Protein AF-A0A8J5VN53-F1 (afdb_monomer_lite)

Sequence (598 aa):
MLSEVLKAYNLELPQLSPNAVARLAVFEWAMRAEGCEGRADVFVALHDANCQPKPREGTDRVKRALAFGSANFQLRKEFQDAFPARAVNNKWYSRWDQEWFYASVGANSPLRSTNAHILYRREGVVTTSEGLLHSRISLLRRVAAKMSMRDLAEEFITLRLSPLARSWPEGLFQASGRADLDMRTPEEAIAAADRVVGTPTPEEQNQRLALAFALNAAASTAADRRMERLAEEKEALRREVLEETEKRRRAEASAAEAKEALASETARLRAELQASKDAEARQAKENEELRQWARDLESFVVANLGEATQSLTERAGLRPLLQPLAQMSQEVGNSELVSVLSEASGTELNIALERATLQQIVLARAAATSSEIEFNRLKRKVTTLQEALNGSEDKSPQLEERLLEEQRVKAIAKEALRMEQHAQEVLVSSIKELQVEQVVLRAKVDKLRVAETTELSTITYDMTKAKAKHKEVADETMDTLRGVLEYFGTVWPSTSSATDKALGQKLKMIPATAKMMKGSGTHYGEFSGQVDRIRVLHHLEAIGVSITPMKGSMHVGFADEGLLQPPLDVALASEAFRATWKADCKAVVTTWINKARW

Secondary structure (DSSP, 8-state):
-HHHHHHHHT--GGGB-HHHHHHHHHHHHHHHHTT----HHHHHHHEEEEE-PPPPTTS-TT-----TT-EEEEE-GGGTTT-S-------PPTTGGGS-------TT-TT----PPP---SS------HHHHHHHHHHHHHHHHH--HHHHHHHHHHTT--TTSS-PPTTTTGGGS--------HHHHHHHHHHHH-PPPHHHHHHHHHHHHHHHHHHHHHHHHHHHHHHHHHHHHHHHHHHHHHHHHHHHHHHHHHHHHHHHHHHHHHHHHHHHHHHHHHHHHHHHHHHHHHHHHHHHHHHHHHHHHHHHHHHH--GGGGHHHHHHHHTTT-HHHHHHHHH--HHHHHHHHHHHHHHHHHHHHHHHHHHHHHHHHHHHHHHHHHHHHHT-----HHHHHHHHHHHHHHHHHHHHHHHHHHHHHHHHHHHHHHHHHHHHHHHHHHHHHHHHHHHHHHHHHHHHHHHHHHHHHHHHHHHHHHHHHHHHHHH-TT---HHHHHHHHHHHHHHHHHHHGGG-----SSSHHHHHHHHHHHHHHHTT------SS-------------PPP-HHHHHHHHHHHHHHHHHHHHHHHHHHS--

Foldseek 3Di:
DVLVLCVQFVHAPQLAAVQQLLLVLLQQLLQVVVPHGRDSLLVLVFWFKDFAFDCDPPDPSPDRFSDTNRIHIDGDPVLPLQALDDPPDPDDPPCPVVVDDDDDDDPPDSNDDPVDGRPTDRRTDRPDDPVVSVVSSVSSNVSSVPDHSVRSVCVCVVVVHSSPDPDDDPPPCVVVVVPDPVPQPPVNVVVVVCVVPPDDDPVVVVVVVVVVVVVVVVVVVVVVVVVVVVVVVVVVVVVVVVVVVVVVVVVVVVVVVVVVVVVVVVVVVVVVVVVVVVVVVVVVVVVVVVVVVVVVVVVVCCVPVVVVVVVCCVVLVCVVVLVVVLVVVVVVPDVVVSVCSVPDDPVSVVVVVVVVVVVVVVVVVVVVVVLVVVLVVLVVVLVVLVVVLVPDPDPDPVNVVSVVVSVVSVVVSVVSVVVVVVVVVVVVVVVVVVVVVVVVVVVVVVVVVVVVVVVSVVVVVVVVVVVVVVVVVVVVVVVVVVVVVVVCVPPVPDDDDPVVVVVVVVVVCVVVVVVVPPPDPDDPPPPVVVVVVVVVVVVCVVVPDDDDDDDDDDDDDDDDDDDDDDDDPVVVVVVVVVVVVVVVVCVVVVVVVVVVVD

Structure (mmCIF, N/CA/C/O backbone):
data_AF-A0A8J5VN53-F1
#
_entry.id   AF-A0A8J5VN53-F1
#
loop_
_atom_site.group_PDB
_atom_site.id
_atom_site.type_symbol
_atom_site.label_atom_id
_atom_site.label_alt_id
_atom_site.label_comp_id
_atom_site.label_asym_id
_atom_site.label_entity_id
_atom_site.label_seq_id
_atom_site.pdbx_PDB_ins_code
_atom_site.Cartn_x
_atom_site.Cartn_y
_atom_site.Cartn_z
_atom_site.occupancy
_atom_site.B_iso_or_equiv
_atom_site.auth_seq_id
_atom_site.auth_comp_id
_atom_site.auth_asym_id
_atom_site.auth_atom_id
_atom_site.pdbx_PDB_model_num
ATOM 1 N N . MET A 1 1 ? -7.823 -0.491 -28.306 1.00 90.25 1 MET A N 1
ATOM 2 C CA . MET A 1 1 ? -7.165 -0.947 -27.062 1.00 90.25 1 MET A CA 1
ATOM 3 C C . MET A 1 1 ? -7.055 0.149 -25.990 1.00 90.25 1 MET A C 1
ATOM 5 O O . MET A 1 1 ? -7.958 0.207 -25.168 1.00 90.25 1 MET A O 1
ATOM 9 N N . LEU A 1 2 ? -6.056 1.054 -25.973 1.00 92.38 2 LEU A N 1
ATOM 10 C CA . LEU A 1 2 ? -5.849 2.003 -24.846 1.00 92.38 2 LEU A CA 1
ATOM 11 C C . LEU A 1 2 ? -7.101 2.821 -24.464 1.00 92.38 2 LEU A C 1
ATOM 13 O O . LEU A 1 2 ? -7.495 2.842 -23.302 1.00 92.38 2 LEU A O 1
ATOM 17 N N . SER A 1 3 ? -7.748 3.468 -25.437 1.00 91.88 3 SER A N 1
ATOM 18 C CA . SER A 1 3 ? -8.952 4.281 -25.198 1.00 91.88 3 SER A CA 1
ATOM 19 C C . SER A 1 3 ? -10.131 3.468 -24.653 1.00 91.88 3 SER A C 1
ATOM 21 O O . SER A 1 3 ? -10.932 3.982 -23.880 1.00 91.88 3 SER A O 1
ATOM 23 N N . GLU A 1 4 ? -10.246 2.201 -25.037 1.00 94.19 4 GLU A N 1
ATOM 24 C CA . GLU A 1 4 ? -11.310 1.301 -24.586 1.00 94.19 4 GLU A CA 1
ATOM 25 C C . GLU A 1 4 ? -11.039 0.785 -23.173 1.00 94.19 4 GLU A C 1
ATOM 27 O O . GLU A 1 4 ? -11.966 0.724 -22.372 1.00 94.19 4 GLU A O 1
ATOM 32 N N . VAL A 1 5 ? -9.777 0.490 -22.833 1.00 95.25 5 VAL A N 1
ATOM 33 C CA . VAL A 1 5 ? -9.388 0.146 -21.456 1.00 95.25 5 VAL A CA 1
ATOM 34 C C . VAL A 1 5 ? -9.689 1.314 -20.519 1.00 95.25 5 VAL A C 1
ATOM 36 O O . VAL A 1 5 ? -10.316 1.125 -19.479 1.00 95.25 5 VAL A O 1
ATOM 39 N N . LEU A 1 6 ? -9.296 2.531 -20.906 1.00 92.69 6 LEU A N 1
ATOM 40 C CA . LEU A 1 6 ? -9.586 3.744 -20.141 1.00 92.69 6 LEU A CA 1
ATOM 41 C C . LEU A 1 6 ? -11.095 3.922 -19.913 1.00 92.69 6 LEU A C 1
ATOM 43 O O . LEU A 1 6 ? -11.524 4.108 -18.776 1.00 92.69 6 LEU A O 1
ATOM 47 N N . LYS A 1 7 ? -11.916 3.752 -20.958 1.00 92.62 7 LYS A N 1
ATOM 48 C CA . LYS A 1 7 ? -13.384 3.778 -20.841 1.00 92.62 7 LYS A CA 1
ATOM 49 C C . LYS A 1 7 ? -13.927 2.693 -19.907 1.00 92.62 7 LYS A C 1
ATOM 51 O O . LYS A 1 7 ? -14.803 2.985 -19.100 1.00 92.62 7 LYS A O 1
ATOM 56 N N . ALA A 1 8 ? -13.412 1.465 -19.983 1.00 93.75 8 ALA A N 1
ATOM 57 C CA . ALA A 1 8 ? -13.894 0.342 -19.175 1.00 93.75 8 ALA A CA 1
ATOM 58 C C . ALA A 1 8 ? -13.686 0.554 -17.666 1.00 93.75 8 ALA A C 1
ATOM 60 O O . ALA A 1 8 ? -14.526 0.135 -16.867 1.00 93.75 8 ALA A O 1
ATOM 61 N N . TYR A 1 9 ? -12.599 1.232 -17.287 1.00 92.88 9 TYR A N 1
ATOM 62 C CA . TYR A 1 9 ? -12.285 1.581 -15.898 1.00 92.88 9 TYR A CA 1
ATOM 63 C C . TYR A 1 9 ? -12.733 2.988 -15.490 1.00 92.88 9 TYR A C 1
ATOM 65 O O . TYR A 1 9 ? -12.562 3.360 -14.329 1.00 92.88 9 TYR A O 1
ATOM 73 N N . ASN A 1 10 ? -13.313 3.756 -16.417 1.00 90.81 10 ASN A N 1
ATOM 74 C CA . ASN A 1 10 ? -13.643 5.169 -16.244 1.00 90.81 10 ASN A CA 1
ATOM 75 C C . ASN A 1 10 ? -12.433 6.004 -15.768 1.00 90.81 10 ASN A C 1
ATOM 77 O O . ASN A 1 10 ? -12.501 6.752 -14.791 1.00 90.81 10 ASN A O 1
ATOM 81 N N . LEU A 1 11 ? -11.306 5.801 -16.455 1.00 89.94 11 LEU A N 1
ATOM 82 C CA . LEU A 1 11 ? -10.031 6.478 -16.242 1.00 89.94 11 LEU A CA 1
ATOM 83 C C . LEU A 1 11 ? -9.704 7.399 -17.420 1.00 89.94 11 LEU A C 1
ATOM 85 O O . LEU A 1 11 ? -10.093 7.145 -18.558 1.00 89.94 11 LEU A O 1
ATOM 89 N N . GLU A 1 12 ? -8.905 8.424 -17.155 1.00 88.50 12 GLU A N 1
ATOM 90 C CA . GLU A 1 12 ? -8.288 9.280 -18.169 1.00 88.50 12 GLU A CA 1
ATOM 91 C C . GLU A 1 12 ? -6.782 9.027 -18.252 1.00 88.50 12 GLU A C 1
ATOM 93 O O . GLU A 1 12 ? -6.153 8.585 -17.290 1.00 88.50 12 GLU A O 1
ATOM 98 N N . LEU A 1 13 ? -6.173 9.344 -19.397 1.00 88.00 13 LEU A N 1
ATOM 99 C CA . LEU A 1 13 ? -4.748 9.088 -19.616 1.00 88.00 13 LEU A CA 1
ATOM 100 C C . LEU A 1 13 ? -3.838 9.720 -18.538 1.00 88.00 13 LEU A C 1
ATOM 102 O O . LEU A 1 13 ? -2.952 9.011 -18.059 1.00 88.00 13 LEU A O 1
ATOM 106 N N . PRO A 1 14 ? -4.049 10.973 -18.071 1.00 85.62 14 PRO A N 1
ATOM 107 C CA . PRO A 1 14 ? -3.191 11.561 -17.036 1.00 85.62 14 PRO A CA 1
ATOM 108 C C . PRO A 1 14 ? -3.297 10.914 -15.659 1.00 85.62 14 PRO A C 1
ATOM 110 O O . PRO A 1 14 ? -2.490 11.179 -14.773 1.00 85.62 14 PRO A O 1
ATOM 113 N N . GLN A 1 15 ? -4.301 10.070 -15.455 1.00 87.62 15 GLN A N 1
ATOM 114 C CA . GLN A 1 15 ? -4.525 9.392 -14.190 1.00 87.62 15 GLN A CA 1
ATOM 115 C C . GLN A 1 15 ? -3.701 8.107 -14.085 1.00 87.62 15 GLN A C 1
ATOM 117 O O . GLN A 1 15 ? -3.509 7.602 -12.981 1.00 87.62 15 GLN A O 1
ATOM 122 N N . LEU A 1 16 ? -3.192 7.583 -15.203 1.00 88.62 16 LEU A N 1
ATOM 123 C CA . LEU A 1 16 ? -2.361 6.387 -15.228 1.00 88.62 16 LEU A CA 1
ATOM 124 C C . LEU A 1 16 ? -0.971 6.661 -14.652 1.00 88.62 16 LEU A C 1
ATOM 126 O O . LEU A 1 16 ? -0.288 7.595 -15.052 1.00 88.62 16 LEU A O 1
ATOM 130 N N . SER A 1 17 ? -0.528 5.817 -13.727 1.00 87.56 17 SER A N 1
ATOM 131 C CA . SER A 1 17 ? 0.869 5.756 -13.295 1.00 87.56 17 SER A CA 1
ATOM 132 C C . SER A 1 17 ? 1.757 5.216 -14.428 1.00 87.56 17 SER A C 1
ATOM 134 O O . SER A 1 17 ? 1.258 4.511 -15.315 1.00 87.56 17 SER A O 1
ATOM 136 N N . PRO A 1 18 ? 3.085 5.439 -14.396 1.00 86.25 18 PRO A N 1
ATOM 137 C CA . PRO A 1 18 ? 3.960 4.911 -15.443 1.00 86.25 18 PRO A CA 1
ATOM 138 C C . PRO A 1 18 ? 3.932 3.374 -15.489 1.00 86.25 18 PRO A C 1
ATOM 140 O O . PRO A 1 18 ? 3.965 2.778 -16.562 1.00 86.25 18 PRO A O 1
ATOM 143 N N . ASN A 1 19 ? 3.750 2.727 -14.331 1.00 87.69 19 ASN A N 1
ATOM 144 C CA . ASN A 1 19 ? 3.546 1.278 -14.235 1.00 87.69 19 ASN A CA 1
ATOM 145 C C . ASN A 1 19 ? 2.304 0.806 -15.005 1.00 87.69 19 ASN A C 1
ATOM 147 O O . ASN A 1 19 ? 2.319 -0.280 -15.586 1.00 87.69 19 ASN A O 1
ATOM 151 N N . ALA A 1 20 ? 1.232 1.601 -15.013 1.00 90.69 20 ALA A N 1
ATOM 152 C CA . ALA A 1 20 ? 0.008 1.269 -15.732 1.00 90.69 20 ALA A CA 1
ATOM 153 C C . ALA A 1 20 ? 0.237 1.310 -17.249 1.00 90.69 20 ALA A C 1
ATOM 155 O O . ALA A 1 20 ? -0.172 0.393 -17.961 1.00 90.69 20 ALA A O 1
ATOM 156 N N . VAL A 1 21 ? 0.942 2.344 -17.725 1.00 90.69 21 VAL A N 1
ATOM 157 C CA . VAL A 1 21 ? 1.300 2.515 -19.141 1.00 90.69 21 VAL A CA 1
ATOM 158 C C . VAL A 1 21 ? 2.227 1.392 -19.601 1.00 90.69 21 VAL A C 1
ATOM 160 O O . VAL A 1 21 ? 1.946 0.743 -20.607 1.00 90.69 21 VAL A O 1
ATOM 163 N N . ALA A 1 22 ? 3.281 1.099 -18.834 1.00 89.62 22 ALA A N 1
ATOM 164 C CA . ALA A 1 22 ? 4.205 0.007 -19.132 1.00 89.62 22 ALA A CA 1
ATOM 165 C C . ALA A 1 22 ? 3.482 -1.347 -19.196 1.00 89.62 22 ALA A C 1
ATOM 167 O O . ALA A 1 22 ? 3.734 -2.146 -20.094 1.00 89.62 22 ALA A O 1
ATOM 168 N N . ARG A 1 23 ? 2.528 -1.599 -18.291 1.00 91.94 23 ARG A N 1
ATOM 169 C CA . ARG A 1 23 ? 1.761 -2.852 -18.284 1.00 91.94 23 ARG A CA 1
ATOM 170 C C . ARG A 1 23 ? 0.871 -3.012 -19.509 1.00 91.94 23 ARG A C 1
ATOM 172 O O . ARG A 1 23 ? 0.807 -4.105 -20.066 1.00 91.94 23 ARG A O 1
ATOM 179 N N . LEU A 1 24 ? 0.209 -1.937 -19.930 1.00 94.06 24 LEU A N 1
ATOM 180 C CA . LEU A 1 24 ? -0.560 -1.926 -21.172 1.00 94.06 24 LEU A CA 1
ATOM 181 C C . LEU A 1 24 ? 0.343 -2.175 -22.382 1.00 94.06 24 LEU A C 1
ATOM 183 O O . LEU A 1 24 ? -0.015 -2.964 -23.252 1.00 94.06 24 LEU A O 1
ATOM 187 N N . ALA A 1 25 ? 1.517 -1.540 -22.418 1.00 93.44 25 ALA A N 1
ATOM 188 C CA . ALA A 1 25 ? 2.476 -1.699 -23.505 1.00 93.44 25 ALA A CA 1
ATOM 189 C C . ALA A 1 25 ? 3.000 -3.141 -23.600 1.00 93.44 25 ALA A C 1
ATOM 191 O O . ALA A 1 25 ? 3.008 -3.720 -24.682 1.00 93.44 25 ALA A O 1
ATOM 192 N N . VAL A 1 26 ? 3.353 -3.746 -22.463 1.00 93.69 26 VAL A N 1
ATOM 193 C CA . VAL A 1 26 ? 3.795 -5.146 -22.378 1.00 93.69 26 VAL A CA 1
ATOM 194 C C . VAL A 1 26 ? 2.683 -6.110 -22.781 1.00 93.69 26 VAL A C 1
ATOM 196 O O . VAL A 1 26 ? 2.951 -7.066 -23.498 1.00 93.69 26 VAL A O 1
ATOM 199 N N . PHE A 1 27 ? 1.437 -5.870 -22.359 1.00 94.88 27 PHE A N 1
ATOM 200 C CA . PHE A 1 27 ? 0.302 -6.694 -22.784 1.00 94.88 27 PHE A CA 1
ATOM 201 C C . PHE A 1 27 ? 0.103 -6.644 -24.303 1.00 94.88 27 PHE A C 1
ATOM 203 O O . PHE A 1 27 ? -0.022 -7.688 -24.938 1.00 94.88 27 PHE A O 1
ATOM 210 N N . GLU A 1 28 ? 0.093 -5.442 -24.880 1.00 94.44 28 GLU A N 1
ATOM 211 C CA . GLU A 1 28 ? -0.074 -5.247 -26.321 1.00 94.44 28 GLU A CA 1
ATOM 212 C C . GLU A 1 28 ? 1.061 -5.909 -27.111 1.00 94.44 28 GLU A C 1
ATOM 214 O O . GLU A 1 28 ? 0.809 -6.614 -28.088 1.00 94.44 28 GLU A O 1
ATOM 219 N N . TRP A 1 29 ? 2.305 -5.730 -26.654 1.00 93.88 29 TRP A N 1
ATOM 220 C CA . TRP A 1 29 ? 3.482 -6.341 -27.263 1.00 93.88 29 TRP A CA 1
ATOM 221 C C . TRP A 1 29 ? 3.446 -7.869 -27.183 1.00 93.88 29 TRP A C 1
ATOM 223 O O . TRP A 1 29 ? 3.609 -8.534 -28.200 1.00 93.88 29 TRP A O 1
ATOM 233 N N . ALA A 1 30 ? 3.140 -8.432 -26.010 1.00 93.75 30 ALA A N 1
ATOM 234 C CA . ALA A 1 30 ? 3.041 -9.878 -25.818 1.00 93.75 30 ALA A CA 1
ATOM 235 C C . ALA A 1 30 ? 1.984 -10.519 -26.729 1.00 93.75 30 ALA A C 1
ATOM 237 O O . ALA A 1 30 ? 2.207 -11.600 -27.266 1.00 93.75 30 ALA A O 1
ATOM 238 N N . MET A 1 31 ? 0.842 -9.855 -26.934 1.00 93.69 31 MET A N 1
ATOM 239 C CA . MET A 1 31 ? -0.170 -10.343 -27.873 1.00 93.69 31 MET A CA 1
ATOM 240 C C . MET A 1 31 ? 0.364 -10.329 -29.308 1.00 93.69 31 MET A C 1
ATOM 242 O O . MET A 1 31 ? 0.253 -11.343 -30.007 1.00 93.69 31 MET A O 1
ATOM 246 N N . ARG A 1 32 ? 0.982 -9.217 -29.734 1.00 90.56 32 ARG A N 1
ATOM 247 C CA . ARG A 1 32 ? 1.483 -9.063 -31.110 1.00 90.56 32 ARG A CA 1
ATOM 248 C C . ARG A 1 32 ? 2.659 -9.980 -31.429 1.00 90.56 32 ARG A C 1
ATOM 250 O O . ARG A 1 32 ? 2.721 -10.479 -32.548 1.00 90.56 32 ARG A O 1
ATOM 257 N N . ALA A 1 33 ? 3.518 -10.274 -30.455 1.00 87.81 33 ALA A N 1
ATOM 258 C CA . ALA A 1 33 ? 4.629 -11.216 -30.600 1.00 87.81 33 ALA A CA 1
ATOM 259 C C . ALA A 1 33 ? 4.170 -12.635 -31.000 1.00 87.81 33 ALA A C 1
ATOM 261 O O . ALA A 1 33 ? 4.910 -13.377 -31.638 1.00 87.81 33 ALA A O 1
ATOM 262 N N . GLU A 1 34 ? 2.928 -13.007 -30.682 1.00 88.62 34 GLU A N 1
ATOM 263 C CA . GLU A 1 34 ? 2.312 -14.278 -31.089 1.00 88.62 34 GLU A CA 1
ATOM 264 C C . GLU A 1 34 ? 1.246 -14.077 -32.190 1.00 88.62 34 GLU A C 1
ATOM 266 O O . GLU A 1 34 ? 0.346 -14.902 -32.362 1.00 88.62 34 GLU A O 1
ATOM 271 N N . GLY A 1 35 ? 1.319 -12.967 -32.932 1.00 89.62 35 GLY A N 1
ATOM 272 C CA . GLY A 1 35 ? 0.462 -12.686 -34.087 1.00 89.62 35 GLY A CA 1
ATOM 273 C C . GLY A 1 35 ? -0.979 -12.294 -33.747 1.00 89.62 35 GLY A C 1
ATOM 274 O O . GLY A 1 35 ? -1.851 -12.369 -34.609 1.00 89.62 35 GLY A O 1
ATOM 275 N N . CYS A 1 36 ? -1.261 -11.895 -32.504 1.00 90.81 36 CYS A N 1
ATOM 276 C CA . CYS A 1 36 ? -2.588 -11.458 -32.069 1.00 90.81 36 CYS A CA 1
ATOM 277 C C . CYS A 1 36 ? -2.599 -9.970 -31.706 1.00 90.81 36 CYS A C 1
ATOM 279 O O . CYS A 1 36 ? -1.673 -9.455 -31.098 1.00 90.81 36 CYS A O 1
ATOM 281 N N . GLU A 1 37 ? -3.686 -9.259 -31.988 1.00 91.31 37 GLU A N 1
ATOM 282 C CA . GLU A 1 37 ? -3.852 -7.906 -31.447 1.00 91.31 37 GLU A CA 1
ATOM 283 C C . GLU A 1 37 ? -4.282 -7.948 -29.978 1.00 91.31 37 GLU A C 1
ATOM 285 O O . GLU A 1 37 ? -5.089 -8.798 -29.570 1.00 91.31 37 GLU A O 1
ATOM 290 N N . GLY A 1 38 ? -3.772 -7.011 -29.176 1.00 92.56 38 GLY A N 1
ATOM 291 C CA . GLY A 1 38 ? -4.246 -6.838 -27.814 1.00 92.56 38 GLY A CA 1
ATOM 292 C C . GLY A 1 38 ? -5.641 -6.222 -27.808 1.00 92.56 38 GLY A C 1
ATOM 293 O O . GLY A 1 38 ? -5.926 -5.199 -28.435 1.00 92.56 38 GLY A O 1
ATOM 294 N N . ARG A 1 39 ? -6.550 -6.873 -27.084 1.00 95.00 39 ARG A N 1
ATOM 295 C CA . ARG A 1 39 ? -7.934 -6.422 -26.950 1.00 95.00 39 ARG A CA 1
ATOM 296 C C . ARG A 1 39 ? -8.193 -5.868 -25.559 1.00 95.00 39 ARG A C 1
ATOM 298 O O . ARG A 1 39 ? -7.731 -6.424 -24.561 1.00 95.00 39 ARG A O 1
ATOM 305 N N . ALA A 1 40 ? -8.959 -4.782 -25.500 1.00 95.81 40 ALA A N 1
ATOM 306 C CA . ALA A 1 40 ? -9.282 -4.120 -24.243 1.00 95.81 40 ALA A CA 1
ATOM 307 C C . ALA A 1 40 ? -10.138 -4.996 -23.322 1.00 95.81 40 ALA A C 1
ATOM 309 O O . ALA A 1 40 ? -9.883 -5.046 -22.126 1.00 95.81 40 ALA A O 1
ATOM 310 N N . ASP A 1 41 ? -11.106 -5.722 -23.879 1.00 95.94 41 ASP A N 1
ATOM 311 C CA . ASP A 1 41 ? -11.987 -6.634 -23.146 1.00 95.94 41 ASP A CA 1
ATOM 312 C C . ASP A 1 41 ? -11.189 -7.760 -22.454 1.00 95.94 41 ASP A C 1
ATOM 314 O O . ASP A 1 41 ? -11.402 -8.059 -21.277 1.00 95.94 41 ASP A O 1
ATOM 318 N N . VAL A 1 42 ? -10.200 -8.332 -23.145 1.00 96.31 42 VAL A N 1
ATOM 319 C CA . VAL A 1 42 ? -9.269 -9.327 -22.591 1.00 96.31 42 VAL A CA 1
ATOM 320 C C . VAL A 1 42 ? -8.392 -8.701 -21.507 1.00 96.31 42 VAL A C 1
ATOM 322 O O . VAL A 1 42 ? -8.249 -9.281 -20.435 1.00 96.31 42 VAL A O 1
ATOM 325 N N . PHE A 1 43 ? -7.829 -7.510 -21.740 1.00 96.12 43 PHE A N 1
ATOM 326 C CA . PHE A 1 43 ? -7.024 -6.824 -20.723 1.00 96.12 43 PHE A CA 1
ATOM 327 C C . PHE A 1 43 ? -7.826 -6.573 -19.439 1.00 96.12 43 PHE A C 1
ATOM 329 O O . PHE A 1 43 ? -7.327 -6.828 -18.342 1.00 96.12 43 PHE A O 1
ATOM 336 N N . VAL A 1 44 ? -9.069 -6.106 -19.587 1.00 96.44 44 VAL A N 1
ATOM 337 C CA . VAL A 1 44 ? -10.000 -5.811 -18.490 1.00 96.44 44 VAL A CA 1
ATOM 338 C C . VAL A 1 44 ? -10.423 -7.076 -17.743 1.00 96.44 44 VAL A C 1
ATOM 340 O O . VAL A 1 44 ? -10.563 -7.037 -16.527 1.00 96.44 44 VAL A O 1
ATOM 343 N N . ALA A 1 45 ? -10.572 -8.208 -18.433 1.00 95.62 45 ALA A N 1
ATOM 344 C CA . ALA A 1 45 ? -10.838 -9.491 -17.784 1.00 95.62 45 ALA A CA 1
ATOM 345 C C . ALA A 1 45 ? -9.660 -9.973 -16.918 1.00 95.62 45 ALA A C 1
ATOM 347 O O . ALA A 1 45 ? -9.872 -10.614 -15.894 1.00 95.62 45 ALA A O 1
ATOM 348 N N . LEU A 1 46 ? -8.423 -9.665 -17.324 1.00 94.75 46 LEU A N 1
ATOM 349 C CA . LEU A 1 46 ? -7.208 -10.121 -16.643 1.00 94.75 46 LEU A CA 1
ATOM 350 C C . LEU A 1 46 ? -6.769 -9.220 -15.482 1.00 94.75 46 LEU A C 1
ATOM 352 O O . LEU A 1 46 ? -6.001 -9.661 -14.625 1.00 94.75 46 LEU A O 1
ATOM 356 N N . HIS A 1 47 ? -7.200 -7.959 -15.463 1.00 94.75 47 HIS A N 1
ATOM 357 C CA . HIS A 1 47 ? -6.698 -6.946 -14.538 1.00 94.75 47 HIS A CA 1
ATOM 358 C C . HIS A 1 47 ? -7.812 -6.304 -13.702 1.00 94.75 47 HIS A C 1
ATOM 360 O O . HIS A 1 47 ? -8.985 -6.330 -14.057 1.00 94.75 47 HIS A O 1
ATOM 366 N N . ASP A 1 48 ? -7.400 -5.692 -12.598 1.00 94.06 48 ASP A N 1
ATOM 367 C CA . ASP A 1 48 ? -8.158 -4.719 -11.824 1.00 94.06 48 ASP A CA 1
ATOM 368 C C . ASP A 1 48 ? -7.441 -3.369 -11.880 1.00 94.06 48 ASP A C 1
ATOM 370 O O . ASP A 1 48 ? -6.209 -3.309 -11.917 1.00 94.06 48 ASP A O 1
ATOM 374 N N . ALA A 1 49 ? -8.180 -2.267 -11.817 1.00 92.62 49 ALA A N 1
ATOM 375 C CA . ALA A 1 49 ? -7.593 -0.963 -11.552 1.00 92.62 49 ALA A CA 1
ATOM 376 C C . ALA A 1 49 ? -7.429 -0.768 -10.038 1.00 92.62 49 ALA A C 1
ATOM 378 O O . ALA A 1 49 ? -8.384 -0.851 -9.266 1.00 92.62 49 ALA A O 1
ATOM 379 N N . ASN A 1 50 ? -6.207 -0.474 -9.607 1.00 89.88 50 ASN A N 1
ATOM 380 C CA . ASN A 1 50 ? -5.886 -0.074 -8.247 1.00 89.88 50 ASN A CA 1
ATOM 381 C C . ASN A 1 50 ? -5.454 1.392 -8.228 1.00 89.88 50 ASN A C 1
ATOM 383 O O . ASN A 1 50 ? -4.417 1.748 -8.789 1.00 89.88 50 ASN A O 1
ATOM 387 N N . CYS A 1 51 ? -6.227 2.227 -7.545 1.00 86.06 51 CYS A N 1
ATOM 388 C CA . CYS A 1 51 ? -5.945 3.646 -7.416 1.00 86.06 51 CYS A CA 1
ATOM 389 C C . CYS A 1 51 ? -5.360 3.964 -6.038 1.00 86.06 51 CYS A C 1
ATOM 391 O O . CYS A 1 51 ? -5.933 3.623 -5.004 1.00 86.06 51 CYS A O 1
ATOM 393 N N . GLN A 1 52 ? -4.235 4.674 -6.027 1.00 80.69 52 GLN A N 1
ATOM 394 C CA . GLN A 1 52 ? -3.573 5.194 -4.836 1.00 80.69 52 GLN A CA 1
ATOM 395 C C . GLN A 1 52 ? -3.758 6.716 -4.781 1.00 80.69 52 GLN A C 1
ATOM 397 O O . GLN A 1 52 ? -2.907 7.459 -5.277 1.00 80.69 52 GLN A O 1
ATOM 402 N N . PRO A 1 53 ? -4.877 7.211 -4.220 1.00 72.81 53 PRO A N 1
ATOM 403 C CA . PRO A 1 53 ? -5.093 8.644 -4.102 1.00 72.81 53 PRO A CA 1
ATOM 404 C C . PRO A 1 53 ? -4.009 9.296 -3.251 1.00 72.81 53 PRO A C 1
ATOM 406 O O . PRO A 1 53 ? -3.780 8.888 -2.110 1.00 72.81 53 PRO A O 1
ATOM 409 N N . LYS A 1 54 ? -3.390 10.344 -3.796 1.00 69.94 54 LYS A N 1
ATOM 410 C CA . LYS A 1 54 ? -2.489 11.219 -3.047 1.00 69.94 54 LYS A CA 1
ATOM 411 C C . LYS A 1 54 ? -3.312 12.271 -2.280 1.00 69.94 54 LYS A C 1
ATOM 413 O O . LYS A 1 54 ? -4.342 12.722 -2.781 1.00 69.94 54 LYS A O 1
ATOM 418 N N . PRO A 1 55 ? -2.910 12.669 -1.063 1.00 61.03 55 PRO A N 1
ATOM 419 C CA . PRO A 1 55 ? -3.502 13.826 -0.398 1.00 61.03 55 PRO A CA 1
ATOM 420 C C . PRO A 1 55 ? -3.296 15.073 -1.264 1.00 61.03 55 PRO A C 1
ATOM 422 O O . PRO A 1 55 ? -2.219 15.255 -1.828 1.00 61.03 55 PRO A O 1
ATOM 425 N N . ARG A 1 56 ? -4.309 15.936 -1.366 1.00 60.00 56 ARG A N 1
ATOM 426 C CA . ARG A 1 56 ? -4.132 17.261 -1.965 1.00 60.00 56 ARG A CA 1
ATOM 427 C C . ARG A 1 56 ? -3.500 18.171 -0.913 1.00 60.00 56 ARG A C 1
ATOM 429 O O . ARG A 1 56 ? -4.056 18.300 0.179 1.00 60.00 56 ARG A O 1
ATOM 436 N N . GLU A 1 57 ? -2.349 18.765 -1.222 1.00 57.78 57 GLU A N 1
ATOM 437 C CA . GLU A 1 57 ? -1.707 19.747 -0.340 1.00 57.78 57 GLU A CA 1
ATOM 438 C C . GLU A 1 57 ? -2.682 20.897 -0.028 1.00 57.78 57 GLU A C 1
ATOM 440 O O . GLU A 1 57 ? -3.361 21.406 -0.922 1.00 57.78 57 GLU A O 1
ATOM 445 N N . GLY A 1 58 ? -2.793 21.269 1.253 1.00 57.78 58 GLY A N 1
ATOM 446 C CA . GLY A 1 58 ? -3.591 22.416 1.706 1.00 57.78 58 GLY A CA 1
ATOM 447 C C . GLY A 1 58 ? -5.090 22.179 1.946 1.00 57.78 58 GLY A C 1
ATOM 448 O O . GLY A 1 58 ? -5.803 23.131 2.246 1.00 57.78 58 GLY A O 1
ATOM 449 N N . THR A 1 59 ? -5.598 20.945 1.852 1.00 51.22 59 THR A N 1
ATOM 450 C CA . THR A 1 59 ? -6.981 20.613 2.257 1.00 51.22 59 THR A CA 1
ATOM 451 C C . THR A 1 59 ? -6.990 19.556 3.353 1.00 51.22 59 THR A C 1
ATOM 453 O O . THR A 1 59 ? -6.184 18.628 3.297 1.00 51.22 59 THR A O 1
ATOM 456 N N . ASP A 1 60 ? -7.903 19.679 4.327 1.00 49.88 60 ASP A N 1
ATOM 457 C CA . ASP A 1 60 ? -8.100 18.695 5.399 1.00 49.88 60 ASP A CA 1
ATOM 458 C C . ASP A 1 60 ? -8.028 17.260 4.862 1.00 49.88 60 ASP A C 1
ATOM 460 O O . ASP A 1 60 ? -8.608 16.950 3.814 1.00 49.88 60 ASP A O 1
ATOM 464 N N . ARG A 1 61 ? -7.344 16.377 5.610 1.00 49.38 61 ARG A N 1
ATOM 465 C CA . ARG A 1 61 ? -6.997 14.972 5.269 1.00 49.38 61 ARG A CA 1
ATOM 466 C C . ARG A 1 61 ? -8.158 14.103 4.744 1.00 49.38 61 ARG A C 1
ATOM 468 O O . ARG A 1 61 ? -7.933 12.984 4.284 1.00 49.38 61 ARG A O 1
ATOM 475 N N . VAL A 1 62 ? -9.385 14.604 4.818 1.00 47.25 62 VAL A N 1
ATOM 476 C CA . VAL A 1 62 ? -10.635 13.977 4.389 1.00 47.25 62 VAL A CA 1
ATOM 477 C C . VAL A 1 62 ? -10.849 14.071 2.869 1.00 47.25 62 VAL A C 1
ATOM 479 O O . VAL A 1 62 ? -11.405 13.145 2.282 1.00 47.25 62 VAL A O 1
ATOM 482 N N . LYS A 1 63 ? -10.365 15.117 2.180 1.00 46.47 63 LYS A N 1
ATOM 483 C CA . LYS A 1 63 ? -10.544 15.262 0.720 1.00 46.47 63 LYS A CA 1
ATOM 484 C C . LYS A 1 63 ? -9.347 14.698 -0.046 1.00 46.47 63 LYS A C 1
ATOM 486 O O . LYS A 1 63 ? -8.510 15.426 -0.574 1.00 46.47 63 LYS A O 1
ATOM 491 N N . ARG A 1 64 ? -9.268 13.368 -0.124 1.00 52.75 64 ARG A N 1
ATOM 492 C CA . ARG A 1 64 ? -8.328 12.680 -1.022 1.00 52.75 64 ARG A CA 1
ATOM 493 C C . ARG A 1 64 ? -8.744 12.928 -2.474 1.00 52.75 64 ARG A C 1
ATOM 495 O O . ARG A 1 64 ? -9.653 12.275 -2.977 1.00 52.75 64 ARG A O 1
ATOM 502 N N . ALA A 1 65 ? -8.100 13.878 -3.145 1.00 54.69 65 ALA A N 1
ATOM 503 C CA . ALA A 1 65 ? -8.237 14.018 -4.587 1.00 54.69 65 ALA A CA 1
ATOM 504 C C . ALA A 1 65 ? -7.367 12.950 -5.252 1.00 54.69 65 ALA A C 1
ATOM 506 O O . ALA A 1 65 ? -6.162 12.882 -5.025 1.00 54.69 65 ALA A O 1
ATOM 507 N N . LEU A 1 66 ? -7.970 12.100 -6.075 1.00 59.34 66 LEU A N 1
ATOM 508 C CA . LEU A 1 66 ? -7.204 11.223 -6.943 1.00 59.34 66 LEU A CA 1
ATOM 509 C C . LEU A 1 66 ? -6.458 12.094 -7.967 1.00 59.34 66 LEU A C 1
ATOM 511 O O . LEU A 1 66 ? -7.041 12.602 -8.921 1.00 59.34 66 LEU A O 1
ATOM 515 N N . ALA A 1 67 ? -5.185 12.343 -7.679 1.00 66.00 67 ALA A N 1
ATOM 516 C CA . ALA A 1 67 ? -4.310 13.167 -8.490 1.00 66.00 67 ALA A CA 1
ATOM 517 C C . ALA A 1 67 ? -3.778 12.392 -9.701 1.00 66.00 67 ALA A C 1
ATOM 519 O O . ALA A 1 67 ? -3.930 11.176 -9.828 1.00 66.00 67 ALA A O 1
ATOM 520 N N . PHE A 1 68 ? -3.126 13.132 -10.579 1.00 76.62 68 PHE A N 1
ATOM 521 C CA . PHE A 1 68 ? -2.212 12.650 -11.598 1.00 76.62 68 PHE A CA 1
ATOM 522 C C . PHE A 1 68 ? -1.463 11.351 -11.253 1.00 76.62 68 PHE A C 1
ATOM 524 O O . PHE A 1 68 ? -0.897 11.214 -10.164 1.00 76.62 68 PHE A O 1
ATOM 531 N N . GLY A 1 69 ? -1.452 10.417 -12.206 1.00 81.12 69 GLY A N 1
ATOM 532 C CA . GLY A 1 69 ? -0.766 9.129 -12.133 1.00 81.12 69 GLY A CA 1
ATOM 533 C C . GLY A 1 69 ? -1.014 8.316 -10.858 1.00 81.12 69 GLY A C 1
ATOM 534 O O . GLY A 1 69 ? -0.117 7.637 -10.356 1.00 81.12 69 GLY A O 1
ATOM 535 N N . SER A 1 70 ? -2.235 8.384 -10.327 1.00 84.69 70 SER A N 1
ATOM 536 C CA . SER A 1 70 ? -2.668 7.631 -9.147 1.00 84.69 70 SER A CA 1
ATOM 537 C C . SER A 1 70 ? -3.211 6.236 -9.464 1.00 84.69 70 SER A C 1
ATOM 539 O O . SER A 1 70 ? -3.330 5.423 -8.550 1.00 84.69 70 SER A O 1
ATOM 541 N N . ALA A 1 71 ? -3.529 5.923 -10.721 1.00 89.12 71 ALA A N 1
ATOM 542 C CA . ALA A 1 71 ? -4.101 4.643 -11.124 1.00 89.12 71 ALA A CA 1
ATOM 543 C C . ALA A 1 71 ? -3.029 3.669 -11.625 1.00 89.12 71 ALA A C 1
ATOM 545 O O . ALA A 1 71 ? -2.164 4.003 -12.435 1.00 89.12 71 ALA A O 1
ATOM 546 N N . ASN A 1 72 ? -3.094 2.424 -11.179 1.00 91.38 72 ASN A N 1
ATOM 547 C CA . ASN A 1 72 ? -2.292 1.329 -11.702 1.00 91.38 72 ASN A CA 1
ATOM 548 C C . ASN A 1 72 ? -3.203 0.158 -12.063 1.00 91.38 72 ASN A C 1
ATOM 550 O O . ASN A 1 72 ? -4.297 0.037 -11.524 1.00 91.38 72 ASN A O 1
ATOM 554 N N . PHE A 1 73 ? -2.753 -0.723 -12.945 1.00 92.25 73 PHE A N 1
ATOM 555 C CA . PHE A 1 73 ? -3.440 -1.988 -13.179 1.00 92.25 73 PHE A CA 1
ATOM 556 C C . PHE A 1 73 ? -2.784 -3.055 -12.314 1.00 92.25 73 PHE A C 1
ATOM 558 O O . PHE A 1 73 ? -1.572 -3.037 -12.123 1.00 92.25 73 PHE A O 1
ATOM 565 N N . GLN A 1 74 ? -3.558 -3.972 -11.756 1.00 91.44 74 GLN A N 1
ATOM 566 C CA . GLN A 1 74 ? -3.082 -5.142 -11.034 1.00 91.44 74 GLN A CA 1
ATOM 567 C C . GLN A 1 74 ? -3.630 -6.380 -11.712 1.00 91.44 74 GLN A C 1
ATOM 569 O O . GLN A 1 74 ? -4.795 -6.423 -12.064 1.00 91.44 74 GLN A O 1
ATOM 574 N N . LEU A 1 75 ? -2.776 -7.368 -11.944 1.00 91.81 75 LEU A N 1
ATOM 575 C CA . LEU A 1 75 ? -3.219 -8.630 -12.514 1.00 91.81 75 LEU A CA 1
ATOM 576 C C . LEU A 1 75 ? -4.030 -9.372 -11.452 1.00 91.81 75 LEU A C 1
ATOM 578 O O . LEU A 1 75 ? -3.597 -9.434 -10.293 1.00 91.81 75 LEU A O 1
ATOM 582 N N . ARG A 1 76 ? -5.186 -9.912 -11.831 1.00 92.25 76 ARG A N 1
ATOM 583 C CA . ARG A 1 76 ? -6.012 -10.670 -10.893 1.00 92.25 76 ARG A CA 1
ATOM 584 C C . ARG A 1 76 ? -5.287 -11.936 -10.445 1.00 92.25 76 ARG A C 1
ATOM 586 O O . ARG A 1 76 ? -4.421 -12.461 -11.150 1.00 92.25 76 ARG A O 1
ATOM 593 N N . LYS A 1 77 ? -5.590 -12.396 -9.229 1.00 90.44 77 LYS A N 1
ATOM 594 C CA . LYS A 1 77 ? -4.836 -13.480 -8.575 1.00 90.44 77 LYS A CA 1
ATOM 595 C C . LYS A 1 77 ? -4.900 -14.776 -9.379 1.00 90.44 77 LYS A C 1
ATOM 597 O O . LYS A 1 77 ? -3.895 -15.467 -9.492 1.00 90.44 77 LYS A O 1
ATOM 602 N N . GLU A 1 78 ? -6.051 -15.043 -9.976 1.00 92.50 78 GLU A N 1
ATOM 603 C CA . GLU A 1 78 ? -6.347 -16.204 -10.810 1.00 92.50 78 GLU A CA 1
ATOM 604 C C . GLU A 1 78 ? -5.524 -16.288 -12.108 1.00 92.50 78 GLU A C 1
ATOM 606 O O . GLU A 1 78 ? -5.474 -17.355 -12.710 1.00 92.50 78 GLU A O 1
ATOM 611 N N . PHE A 1 79 ? -4.852 -15.206 -12.527 1.00 91.56 79 PHE A N 1
ATOM 612 C CA . PHE A 1 79 ? -4.080 -15.159 -13.778 1.00 91.56 79 PHE A CA 1
ATOM 613 C C . PHE A 1 79 ? -2.588 -14.855 -13.575 1.00 91.56 79 PHE A C 1
ATOM 615 O O . PHE A 1 79 ? -1.882 -14.545 -14.536 1.00 91.56 79 PHE A O 1
ATOM 622 N N . GLN A 1 80 ? -2.079 -14.925 -12.339 1.00 87.88 80 GLN A N 1
ATOM 623 C CA . GLN A 1 80 ? -0.686 -14.569 -12.015 1.00 87.88 80 GLN A CA 1
ATOM 624 C C . GLN A 1 80 ? 0.384 -15.465 -12.643 1.00 87.88 80 GLN A C 1
ATOM 626 O O . GLN A 1 80 ? 1.545 -15.059 -12.737 1.00 87.88 80 GLN A O 1
ATOM 631 N N . ASP A 1 81 ? 0.014 -16.675 -13.039 1.00 87.25 81 ASP A N 1
ATOM 632 C CA . ASP A 1 81 ? 0.851 -17.628 -13.766 1.00 87.25 81 ASP A CA 1
ATOM 633 C C . ASP A 1 81 ? 0.904 -17.337 -15.273 1.00 87.25 81 ASP A C 1
ATOM 635 O O . ASP A 1 81 ? 1.811 -17.802 -15.957 1.00 87.25 81 ASP A O 1
ATOM 639 N N . ALA A 1 82 ? -0.066 -16.583 -15.799 1.00 86.62 82 ALA A N 1
ATOM 640 C CA . ALA A 1 82 ? -0.246 -16.412 -17.233 1.00 86.62 82 ALA A CA 1
ATOM 641 C C . ALA A 1 82 ? 0.470 -15.199 -17.820 1.00 86.62 82 ALA A C 1
ATOM 643 O O . ALA A 1 82 ? 0.766 -15.194 -19.009 1.00 86.62 82 ALA A O 1
ATOM 644 N N . PHE A 1 83 ? 0.732 -14.160 -17.030 1.00 87.19 83 PHE A N 1
ATOM 645 C CA . PHE A 1 83 ? 1.259 -12.900 -17.549 1.00 87.19 83 PHE A CA 1
ATOM 646 C C . PHE A 1 83 ? 2.778 -12.786 -17.309 1.00 87.19 83 PHE A C 1
ATOM 648 O O . PHE A 1 83 ? 3.217 -13.002 -16.178 1.00 87.19 83 PHE A O 1
ATOM 655 N N . PRO A 1 84 ? 3.586 -12.350 -18.302 1.00 79.00 84 PRO A N 1
ATOM 656 C CA . PRO A 1 84 ? 5.056 -12.236 -18.200 1.00 79.00 84 PRO A CA 1
ATOM 657 C C . PRO A 1 84 ? 5.546 -11.180 -17.189 1.00 79.00 84 PRO A C 1
ATOM 659 O O . PRO A 1 84 ? 6.740 -10.904 -17.070 1.00 79.00 84 PRO A O 1
ATOM 662 N N . ALA A 1 85 ? 4.626 -10.549 -16.462 1.00 69.94 85 ALA A N 1
ATOM 663 C CA . ALA A 1 85 ? 4.838 -9.298 -15.769 1.00 69.94 85 ALA A CA 1
ATOM 664 C C . ALA A 1 85 ? 4.289 -9.334 -14.336 1.00 69.94 85 ALA A C 1
ATOM 666 O O . ALA A 1 85 ? 3.115 -9.072 -14.071 1.00 69.94 85 ALA A O 1
ATOM 667 N N . ARG A 1 86 ? 5.191 -9.567 -13.380 1.00 65.88 86 ARG A N 1
ATOM 668 C CA . ARG A 1 86 ? 4.979 -9.261 -11.962 1.00 65.88 86 ARG A CA 1
ATOM 669 C C . ARG A 1 86 ? 5.625 -7.906 -11.691 1.00 65.88 86 ARG A C 1
ATOM 671 O O . ARG A 1 86 ? 6.800 -7.845 -11.358 1.00 65.88 86 ARG A O 1
ATOM 678 N N . ALA A 1 87 ? 4.911 -6.797 -11.888 1.00 57.12 87 ALA A N 1
ATOM 679 C CA . ALA A 1 87 ? 5.444 -5.499 -11.460 1.00 57.12 87 ALA A CA 1
ATOM 680 C C . ALA A 1 87 ? 5.427 -5.471 -9.921 1.00 57.12 87 ALA A C 1
ATOM 682 O O . ALA A 1 87 ? 4.389 -5.202 -9.316 1.00 57.12 87 ALA A O 1
ATOM 683 N N . VAL A 1 88 ? 6.542 -5.851 -9.293 1.00 56.53 88 VAL A N 1
ATOM 684 C CA . VAL A 1 88 ? 6.615 -6.035 -7.833 1.00 56.53 88 VAL A CA 1
ATOM 685 C C . VAL A 1 88 ? 6.772 -4.698 -7.103 1.00 56.53 88 VAL A C 1
ATOM 687 O O . VAL A 1 88 ? 6.321 -4.568 -5.968 1.00 56.53 88 VAL A O 1
ATOM 690 N N . ASN A 1 89 ? 7.338 -3.673 -7.751 1.00 58.66 89 ASN A N 1
ATOM 691 C CA . ASN A 1 89 ? 7.596 -2.391 -7.103 1.00 58.66 89 ASN A CA 1
ATOM 692 C C . ASN A 1 89 ? 6.687 -1.272 -7.629 1.00 58.66 89 ASN A C 1
ATOM 694 O O . ASN A 1 89 ? 6.832 -0.778 -8.744 1.00 58.66 89 ASN A O 1
ATOM 698 N N . ASN A 1 90 ? 5.762 -0.827 -6.775 1.00 59.44 90 ASN A N 1
ATOM 699 C CA . ASN A 1 90 ? 5.018 0.424 -6.968 1.00 59.44 90 ASN A CA 1
ATOM 700 C C . ASN A 1 90 ? 5.813 1.660 -6.509 1.00 59.44 90 ASN A C 1
ATOM 702 O O . ASN A 1 90 ? 5.313 2.778 -6.604 1.00 59.44 90 ASN A O 1
ATOM 706 N N . LYS A 1 91 ? 7.033 1.470 -5.992 1.00 63.75 91 LYS A N 1
ATOM 707 C CA . LYS A 1 91 ? 7.900 2.552 -5.529 1.00 63.75 91 LYS A CA 1
ATOM 708 C C . LYS A 1 91 ? 8.753 3.055 -6.690 1.00 63.75 91 LYS A C 1
ATOM 710 O O . LYS A 1 91 ? 9.836 2.541 -6.945 1.00 63.75 91 LYS A O 1
ATOM 715 N N . TRP A 1 92 ? 8.229 4.043 -7.399 1.00 67.00 92 TRP A N 1
ATOM 716 C CA . TRP A 1 92 ? 9.035 4.895 -8.268 1.00 67.00 92 TRP A CA 1
ATOM 717 C C . TRP A 1 92 ? 9.938 5.789 -7.410 1.00 67.00 92 TRP A C 1
ATOM 719 O O . TRP A 1 92 ? 9.590 6.087 -6.264 1.00 67.00 92 TRP A O 1
ATOM 729 N N . TYR A 1 93 ? 11.080 6.216 -7.956 1.00 67.12 93 TYR A N 1
ATOM 730 C CA . TYR A 1 93 ? 11.940 7.210 -7.309 1.00 67.12 93 TYR A CA 1
ATOM 731 C 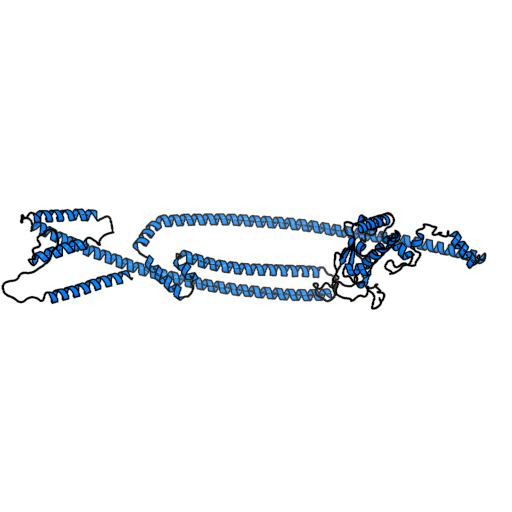C . TYR A 1 93 ? 11.112 8.450 -6.927 1.00 67.12 93 TYR A C 1
ATOM 733 O O . TYR A 1 93 ? 10.166 8.821 -7.637 1.00 67.12 93 TYR A O 1
ATOM 741 N N . SER A 1 94 ? 11.415 9.057 -5.777 1.00 60.69 94 SER A N 1
ATOM 742 C CA . SER A 1 94 ? 10.726 10.272 -5.340 1.00 60.69 94 SER A CA 1
ATOM 743 C C . SER A 1 94 ? 10.883 11.339 -6.428 1.00 60.69 94 SER A C 1
ATOM 745 O O . SER A 1 94 ? 11.982 11.541 -6.927 1.00 60.69 94 SER A O 1
ATOM 747 N N . ARG A 1 95 ? 9.786 12.014 -6.802 1.00 67.25 95 ARG A N 1
ATOM 748 C CA . ARG A 1 95 ? 9.710 13.032 -7.877 1.00 67.25 95 ARG A CA 1
ATOM 749 C C . ARG A 1 95 ? 9.547 12.534 -9.316 1.00 67.25 95 ARG A C 1
ATOM 751 O O . ARG A 1 95 ? 9.678 13.335 -10.234 1.00 67.25 95 ARG A O 1
ATOM 758 N N . TRP A 1 96 ? 9.192 11.269 -9.557 1.00 69.19 96 TRP A N 1
ATOM 759 C CA . TRP A 1 96 ? 8.823 10.833 -10.918 1.00 69.19 96 TRP A CA 1
ATOM 760 C C . TRP A 1 96 ? 7.729 11.709 -11.556 1.00 69.19 96 TRP A C 1
ATOM 762 O O . TRP A 1 96 ? 7.682 11.846 -12.770 1.00 69.19 96 TRP A O 1
ATOM 772 N N . ASP A 1 97 ? 6.860 12.312 -10.746 1.00 67.25 97 ASP A N 1
ATOM 773 C CA . ASP A 1 97 ? 5.802 13.234 -11.158 1.00 67.25 97 ASP A CA 1
ATOM 774 C C . ASP A 1 97 ? 6.313 14.593 -11.667 1.00 67.25 97 ASP A C 1
ATOM 776 O O . ASP A 1 97 ? 5.551 15.309 -12.311 1.00 67.25 97 ASP A O 1
ATOM 780 N N . GLN A 1 98 ? 7.586 14.933 -11.440 1.00 69.19 98 GLN A N 1
ATOM 781 C CA . GLN A 1 98 ? 8.236 16.135 -11.984 1.00 69.19 98 GLN A CA 1
ATOM 782 C C . GLN A 1 98 ? 8.798 15.922 -13.399 1.00 69.19 98 GLN A C 1
ATOM 784 O O . GLN A 1 98 ? 9.018 16.890 -14.117 1.00 69.19 98 GLN A O 1
ATOM 789 N N . GLU A 1 99 ? 8.981 14.666 -13.812 1.00 67.81 99 GLU A N 1
ATOM 790 C CA . GLU A 1 99 ? 9.614 14.278 -15.084 1.00 67.81 99 GLU A CA 1
ATOM 791 C C . GLU A 1 99 ? 8.589 13.807 -16.132 1.00 67.81 99 GLU A C 1
ATOM 793 O O . GLU A 1 99 ? 8.925 13.152 -17.121 1.00 67.81 99 GLU A O 1
ATOM 798 N N . TRP A 1 100 ? 7.302 14.085 -15.907 1.00 67.56 100 TRP A N 1
ATOM 799 C CA . TRP A 1 100 ? 6.250 13.717 -16.849 1.00 67.56 100 TRP A CA 1
ATOM 800 C C . TRP A 1 100 ? 6.037 14.779 -17.920 1.00 67.56 100 TRP A C 1
ATOM 802 O O . TRP A 1 100 ? 5.744 15.937 -17.632 1.00 67.56 100 TRP A O 1
ATOM 812 N N . PHE A 1 101 ? 6.034 14.329 -19.171 1.00 58.22 101 PHE A N 1
ATOM 813 C CA . PHE A 1 101 ? 5.647 15.125 -20.328 1.00 58.22 101 PHE A CA 1
ATOM 814 C C . PHE A 1 101 ? 4.402 14.496 -20.961 1.00 58.22 101 PHE A C 1
ATOM 816 O O . PHE A 1 101 ? 4.386 13.296 -21.236 1.00 58.22 101 PHE A O 1
ATOM 823 N N . TYR A 1 102 ? 3.357 15.289 -21.216 1.00 64.56 102 TYR A N 1
ATOM 824 C CA . TYR A 1 102 ? 2.234 14.834 -22.041 1.00 64.56 102 TYR A CA 1
ATOM 825 C C . TYR A 1 102 ? 2.413 15.295 -23.469 1.00 64.56 102 TYR A C 1
ATOM 827 O O . TYR A 1 102 ? 2.671 16.467 -23.738 1.00 64.56 102 TYR A O 1
ATOM 835 N N . ALA A 1 103 ? 2.170 14.371 -24.391 1.00 60.53 103 ALA A N 1
ATOM 836 C CA . ALA A 1 103 ? 1.886 14.730 -25.763 1.00 60.53 103 ALA A CA 1
ATOM 837 C C . ALA A 1 103 ? 0.533 15.454 -25.817 1.00 60.53 103 ALA A C 1
ATOM 839 O O . ALA A 1 103 ? -0.468 14.963 -25.287 1.00 60.53 103 ALA A O 1
ATOM 840 N N . SER A 1 104 ? 0.499 16.610 -26.480 1.00 67.50 104 SER A N 1
ATOM 841 C CA . SER A 1 104 ? -0.759 17.262 -26.836 1.00 67.50 104 SER A CA 1
ATOM 842 C C . SER A 1 104 ? -1.566 16.310 -27.718 1.00 67.50 104 SER A C 1
ATOM 844 O O . SER A 1 104 ? -1.151 15.966 -28.826 1.00 67.50 104 SER A O 1
ATOM 846 N N . VAL A 1 105 ? -2.704 15.840 -27.210 1.00 74.31 105 VAL A N 1
ATOM 847 C CA . VAL A 1 105 ? -3.659 15.061 -27.998 1.00 74.31 105 VAL A CA 1
ATOM 848 C C . VAL A 1 105 ? -4.648 16.025 -28.644 1.00 74.31 105 VAL A C 1
ATOM 850 O O . VAL A 1 105 ? -5.136 16.949 -27.995 1.00 74.31 105 VAL A O 1
ATOM 853 N N . GLY A 1 106 ? -4.947 15.828 -29.931 1.00 78.38 106 GLY A N 1
ATOM 854 C CA . GLY A 1 106 ? -5.885 16.693 -30.651 1.00 78.38 106 GLY A CA 1
ATOM 855 C C . GLY A 1 106 ? -7.250 16.781 -29.955 1.00 78.38 106 GLY A C 1
ATOM 856 O O . GLY A 1 106 ? -7.664 15.845 -29.271 1.00 78.38 106 GLY A O 1
ATOM 857 N N . ALA A 1 107 ? -7.975 17.886 -30.158 1.00 77.38 107 ALA A N 1
ATOM 858 C CA . ALA A 1 107 ? -9.239 18.175 -29.465 1.00 77.38 107 ALA A CA 1
ATOM 859 C C . ALA A 1 107 ? -10.310 17.070 -29.603 1.00 77.38 107 ALA A C 1
ATOM 861 O O . ALA A 1 107 ? -11.125 16.890 -28.700 1.00 77.38 107 ALA A O 1
ATOM 862 N N . ASN A 1 108 ? -10.261 16.298 -30.693 1.00 83.75 108 ASN A N 1
ATOM 863 C CA . ASN A 1 108 ? -11.184 15.197 -30.990 1.00 83.75 108 ASN A CA 1
ATOM 864 C C . ASN A 1 108 ? -10.643 13.815 -30.573 1.00 83.75 108 ASN A C 1
ATOM 866 O O . ASN A 1 108 ? -11.224 12.787 -30.918 1.00 83.75 108 ASN A O 1
ATOM 870 N N . SER A 1 109 ? -9.503 13.762 -29.880 1.00 83.94 109 SER A N 1
ATOM 871 C CA . SER A 1 109 ? -8.902 12.503 -29.450 1.00 83.94 109 SER A CA 1
ATOM 872 C C . SER A 1 109 ? -9.734 11.857 -28.339 1.00 83.94 109 SER A C 1
ATOM 874 O O . SER A 1 109 ? -10.057 12.526 -27.355 1.00 83.94 109 SER A O 1
ATOM 876 N N . PRO A 1 110 ? -10.000 10.540 -28.401 1.00 81.62 110 PRO A N 1
ATOM 877 C CA . PRO A 1 110 ? -10.644 9.819 -27.304 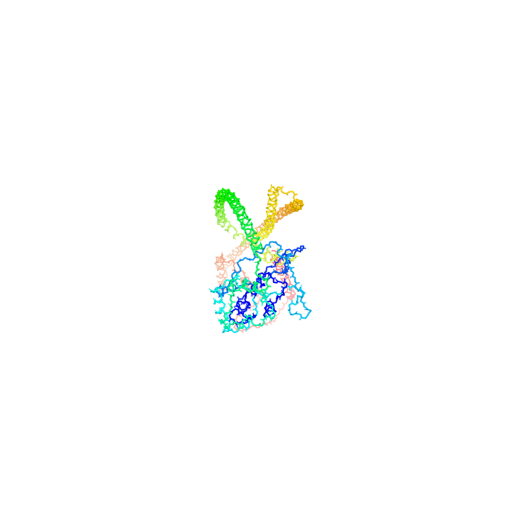1.00 81.62 110 PRO A CA 1
ATOM 878 C C . PRO A 1 110 ? -9.756 9.717 -26.053 1.00 81.62 110 PRO A C 1
ATOM 880 O O . PRO A 1 110 ? -10.216 9.228 -25.028 1.00 81.62 110 PRO A O 1
ATOM 883 N N . LEU A 1 111 ? -8.486 10.130 -26.142 1.00 83.94 111 LEU A N 1
ATOM 884 C CA . LEU A 1 111 ? -7.541 10.198 -25.024 1.00 83.94 111 LEU A CA 1
ATOM 885 C C . LEU A 1 111 ? -7.477 11.596 -24.395 1.00 83.94 111 LEU A C 1
ATOM 887 O O . LEU A 1 111 ? -6.643 11.832 -23.519 1.00 83.94 111 LEU A O 1
ATOM 891 N N . ARG A 1 112 ? -8.306 12.539 -24.865 1.00 81.31 112 ARG A N 1
ATOM 892 C CA . ARG A 1 112 ? -8.370 13.890 -24.312 1.00 81.31 112 ARG A CA 1
ATOM 893 C C . ARG A 1 112 ? -8.767 13.817 -22.840 1.00 81.31 112 ARG A C 1
ATOM 895 O O . ARG A 1 112 ? -9.832 13.312 -22.507 1.00 81.31 112 ARG A O 1
ATOM 902 N N . SER A 1 113 ? -7.903 14.361 -21.990 1.00 80.31 113 SER A N 1
ATOM 903 C CA . SER A 1 113 ? -8.196 14.546 -20.573 1.00 80.31 113 SER A CA 1
ATOM 904 C C . SER A 1 113 ? -9.236 15.643 -20.399 1.00 80.31 113 SER A C 1
ATOM 906 O O . SER A 1 113 ? -9.088 16.729 -20.970 1.00 80.31 113 SER A O 1
ATOM 908 N N . THR A 1 114 ? -10.262 15.391 -19.594 1.00 78.38 114 THR A N 1
ATOM 909 C CA . THR A 1 114 ? -11.130 16.454 -19.078 1.00 78.38 114 THR A CA 1
ATOM 910 C C . THR A 1 114 ? -10.564 17.058 -17.794 1.00 78.38 114 THR A C 1
ATOM 912 O O . THR A 1 114 ? -11.046 18.100 -17.354 1.00 78.38 114 THR A O 1
ATOM 915 N N . ASN A 1 115 ? -9.531 16.433 -17.207 1.00 71.19 115 ASN A N 1
ATOM 916 C CA . ASN A 1 115 ? -9.023 16.735 -15.868 1.00 71.19 115 ASN A CA 1
ATOM 917 C C . ASN A 1 115 ? -10.129 16.652 -14.800 1.00 71.19 115 ASN A C 1
ATOM 919 O O . ASN A 1 115 ? -10.029 17.284 -13.745 1.00 71.19 115 ASN A O 1
ATOM 923 N N . ALA A 1 116 ? -11.195 15.893 -15.071 1.00 66.06 116 ALA A N 1
ATOM 924 C CA . ALA A 1 116 ? -12.281 15.694 -14.129 1.00 66.06 116 ALA A CA 1
ATOM 925 C C . ALA A 1 116 ? -11.834 14.835 -12.939 1.00 66.06 116 ALA A C 1
ATOM 927 O O . ALA A 1 116 ? -10.844 14.098 -12.985 1.00 66.06 116 ALA A O 1
ATOM 928 N N . HIS A 1 117 ? -12.602 14.919 -11.852 1.00 66.56 117 HIS A N 1
ATOM 929 C CA . HIS A 1 117 ? -12.426 14.045 -10.700 1.00 66.56 117 HIS A CA 1
ATOM 930 C C . HIS A 1 117 ? -12.541 12.572 -11.112 1.00 66.56 117 HIS A C 1
ATOM 932 O O . HIS A 1 117 ? -13.450 12.195 -11.851 1.00 66.56 117 HIS A O 1
ATOM 938 N N . ILE A 1 118 ? -11.625 11.736 -10.614 1.00 64.00 118 ILE A N 1
ATOM 939 C CA . ILE A 1 118 ? -11.596 10.314 -10.957 1.00 64.00 118 ILE A CA 1
ATOM 940 C C . ILE A 1 118 ? -12.842 9.612 -10.405 1.00 64.00 118 ILE A C 1
ATOM 942 O O . ILE A 1 118 ? -13.021 9.500 -9.192 1.00 64.00 118 ILE A O 1
ATOM 946 N N . LEU A 1 119 ? -13.647 9.063 -11.309 1.00 66.94 119 LEU A N 1
ATOM 947 C CA . LEU A 1 119 ? -14.773 8.179 -11.018 1.00 66.94 119 LEU A CA 1
ATOM 948 C C . LEU A 1 119 ? -14.395 6.732 -11.384 1.00 66.94 119 LEU A C 1
ATOM 950 O O . LEU A 1 119 ? -15.074 6.103 -12.189 1.00 66.94 119 LEU A O 1
ATOM 954 N N . TYR A 1 120 ? -13.278 6.208 -10.868 1.00 77.38 120 TYR A N 1
ATOM 955 C CA . TYR A 1 120 ? -12.758 4.923 -11.351 1.00 77.38 120 TYR A CA 1
ATOM 956 C C . TYR A 1 120 ? -13.600 3.734 -10.884 1.00 77.38 120 TYR A C 1
ATOM 958 O O . TYR A 1 120 ? -14.193 3.742 -9.803 1.00 77.38 120 TYR A O 1
ATOM 966 N N . ARG A 1 121 ? -13.580 2.671 -11.686 1.00 81.06 121 ARG A N 1
ATOM 967 C CA . ARG A 1 121 ? -14.057 1.343 -11.294 1.00 81.06 121 ARG A CA 1
ATOM 968 C C . ARG A 1 121 ? -12.863 0.456 -10.997 1.00 81.06 121 ARG A C 1
ATOM 970 O O . ARG A 1 121 ? -11.921 0.431 -11.778 1.00 81.06 121 ARG A O 1
ATOM 977 N N . ARG A 1 122 ? -12.896 -0.275 -9.881 1.00 84.75 122 ARG A N 1
ATOM 978 C CA . ARG A 1 122 ? -11.861 -1.271 -9.568 1.00 84.75 122 ARG A CA 1
ATOM 979 C C . ARG A 1 122 ? -11.909 -2.432 -10.560 1.00 84.75 122 ARG A C 1
ATOM 981 O O . ARG A 1 122 ? -10.892 -2.796 -11.137 1.00 84.75 122 ARG A O 1
ATOM 988 N N . GLU A 1 123 ? -13.105 -2.957 -10.779 1.00 87.50 123 GLU A N 1
ATOM 989 C CA . GLU A 1 123 ? -13.387 -3.990 -11.768 1.00 87.50 123 GLU A CA 1
ATOM 990 C C . GLU A 1 123 ? -13.941 -3.309 -13.019 1.00 87.50 123 GLU A C 1
ATOM 992 O O . GLU A 1 123 ? -14.956 -2.607 -12.965 1.00 87.50 123 GLU A O 1
ATOM 997 N N . GLY A 1 124 ? -13.247 -3.458 -14.144 1.00 80.75 124 GLY A N 1
ATOM 998 C CA . GLY A 1 124 ? -13.747 -2.942 -15.411 1.00 80.75 124 GLY A CA 1
ATOM 999 C C . GLY A 1 124 ? -14.916 -3.788 -15.915 1.00 80.75 124 GLY A C 1
ATOM 1000 O O . GLY A 1 124 ? -15.090 -4.942 -15.523 1.00 80.75 124 GLY A O 1
ATOM 1001 N N . VAL A 1 125 ? -15.730 -3.217 -16.801 1.00 81.50 125 VAL A N 1
ATOM 1002 C CA . VAL A 1 125 ? -16.835 -3.958 -17.425 1.00 81.50 125 VAL A CA 1
ATOM 1003 C C . VAL A 1 125 ? -16.258 -5.006 -18.375 1.00 81.50 125 VAL A C 1
ATOM 1005 O O . VAL A 1 125 ? -15.707 -4.662 -19.420 1.00 81.50 125 VAL A O 1
ATOM 1008 N N . VAL A 1 126 ? -16.372 -6.280 -18.003 1.00 81.38 126 VAL A N 1
ATOM 1009 C CA . VAL A 1 126 ? -15.909 -7.408 -18.818 1.00 81.38 126 VAL A CA 1
ATOM 1010 C C . VAL A 1 126 ? -16.992 -7.780 -19.829 1.00 81.38 126 VAL A C 1
ATOM 1012 O O . VAL A 1 126 ? -18.118 -8.084 -19.450 1.00 81.38 126 VAL A O 1
ATOM 1015 N N . THR A 1 127 ? -16.648 -7.779 -21.116 1.00 83.50 127 THR A N 1
ATOM 1016 C CA . THR A 1 127 ? -17.541 -8.193 -22.218 1.00 83.50 127 THR A CA 1
ATOM 1017 C C . THR A 1 127 ? -16.994 -9.377 -23.025 1.00 83.50 127 THR A C 1
ATOM 1019 O O . THR A 1 127 ? -17.598 -9.795 -24.011 1.00 83.50 127 THR A O 1
ATOM 1022 N N . THR A 1 128 ? -15.848 -9.929 -22.621 1.00 89.25 128 THR A N 1
ATOM 1023 C CA . THR A 1 128 ? -15.139 -10.999 -23.337 1.00 89.25 128 THR A CA 1
ATOM 1024 C C . THR A 1 128 ? -15.840 -12.345 -23.175 1.00 89.25 128 T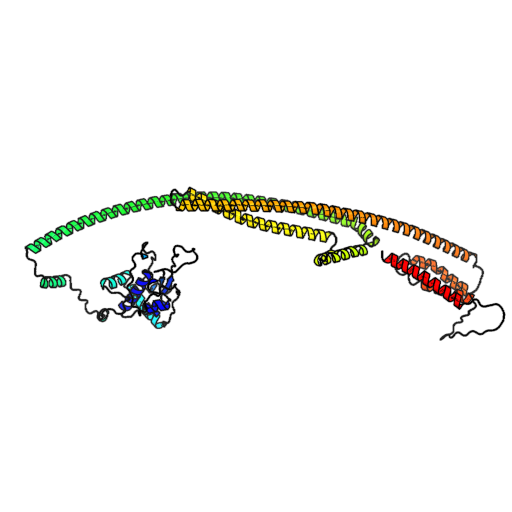HR A C 1
ATOM 1026 O O . THR A 1 128 ? -16.190 -12.729 -22.062 1.00 89.25 128 THR A O 1
ATOM 1029 N N . SER A 1 129 ? -15.965 -13.111 -24.262 1.00 92.00 129 SER A N 1
ATOM 1030 C CA . SER A 1 129 ? -16.388 -14.518 -24.184 1.00 92.00 129 SER A CA 1
ATOM 1031 C C . SER A 1 129 ? -15.323 -15.397 -23.513 1.00 92.00 129 SER A C 1
ATOM 1033 O O . SER A 1 129 ? -14.121 -15.198 -23.714 1.00 92.00 129 SER A O 1
ATOM 1035 N N . GLU A 1 130 ? -15.748 -16.414 -22.757 1.00 91.12 130 GLU A N 1
ATOM 1036 C CA . GLU A 1 130 ? -14.831 -17.310 -22.032 1.00 91.12 130 GLU A CA 1
ATOM 1037 C C . GLU A 1 130 ? -13.824 -18.011 -22.958 1.00 91.12 130 GLU A C 1
ATOM 1039 O O . GLU A 1 130 ? -12.633 -18.075 -22.648 1.00 91.12 130 GLU A O 1
ATOM 1044 N N . GLY A 1 131 ? -14.268 -18.472 -24.133 1.00 93.31 131 GLY A N 1
ATOM 1045 C CA . GLY A 1 131 ? -13.398 -19.140 -25.107 1.00 93.31 131 GLY A CA 1
ATOM 1046 C C . GLY A 1 131 ? -12.280 -18.234 -25.635 1.00 93.31 131 GLY A C 1
ATOM 1047 O O . GLY A 1 131 ? -11.123 -18.655 -25.728 1.00 93.31 131 GLY A O 1
ATOM 1048 N N . LEU A 1 132 ? -12.594 -16.964 -25.921 1.00 93.31 132 LEU A N 1
ATOM 1049 C CA . LEU A 1 132 ? -11.593 -15.985 -26.346 1.00 93.31 132 LEU A CA 1
ATOM 1050 C C . LEU A 1 132 ? -10.604 -15.686 -25.215 1.00 93.31 132 LEU A C 1
ATOM 1052 O O . LEU A 1 132 ? -9.395 -15.667 -25.451 1.00 93.31 132 LEU A O 1
ATOM 1056 N N . LEU A 1 133 ? -11.101 -15.491 -23.991 1.00 94.75 133 LEU A N 1
ATOM 1057 C CA . LEU A 1 133 ? -10.257 -15.243 -22.825 1.00 94.75 133 LEU A CA 1
ATOM 1058 C C . LEU A 1 133 ? -9.276 -16.402 -22.594 1.00 94.75 133 LEU A C 1
ATOM 1060 O O . LEU A 1 133 ? -8.074 -16.169 -22.470 1.00 94.75 133 LEU A O 1
ATOM 1064 N N . HIS A 1 134 ? -9.754 -17.648 -22.629 1.00 94.94 134 HIS A N 1
ATOM 1065 C CA . HIS A 1 134 ? -8.921 -18.836 -22.429 1.00 94.94 134 HIS A CA 1
ATOM 1066 C C . HIS A 1 134 ? -7.836 -18.992 -23.510 1.00 94.94 134 HIS A C 1
ATOM 1068 O O . HIS A 1 134 ? -6.673 -19.282 -23.205 1.00 94.94 134 HIS A O 1
ATOM 1074 N N . SER A 1 135 ? -8.188 -18.732 -24.774 1.00 95.69 135 SER A N 1
ATOM 1075 C CA . SER A 1 135 ? -7.234 -18.717 -25.891 1.00 95.69 135 SER A CA 1
ATOM 1076 C C . SER A 1 135 ? -6.120 -17.686 -25.670 1.00 95.69 135 SER A C 1
ATOM 1078 O O . SER A 1 135 ? -4.938 -17.987 -25.853 1.00 95.69 135 SER A O 1
ATOM 1080 N N . ARG A 1 136 ? -6.477 -16.476 -25.222 1.00 95.38 136 ARG A N 1
ATOM 1081 C CA . ARG A 1 136 ? -5.526 -15.380 -24.987 1.00 95.38 136 ARG A CA 1
ATOM 1082 C C . ARG A 1 136 ? -4.659 -15.599 -23.746 1.00 95.38 136 ARG A C 1
ATOM 1084 O O . ARG A 1 136 ? -3.469 -15.309 -23.793 1.00 95.38 136 ARG A O 1
ATOM 1091 N N . ILE A 1 137 ? -5.205 -16.188 -22.684 1.00 95.00 137 ILE A N 1
ATOM 1092 C CA . ILE A 1 137 ? -4.432 -16.632 -21.511 1.00 95.00 137 ILE A CA 1
ATOM 1093 C C . ILE A 1 137 ? -3.378 -17.667 -21.919 1.00 95.00 137 ILE A C 1
ATOM 1095 O O . ILE A 1 137 ? -2.222 -17.573 -21.513 1.00 95.00 137 ILE A O 1
ATOM 1099 N N . SER A 1 138 ? -3.755 -18.638 -22.753 1.00 94.94 138 SER A N 1
ATOM 1100 C CA . SER A 1 138 ? -2.836 -19.681 -23.223 1.00 94.94 138 SER A CA 1
ATOM 1101 C C . SER A 1 138 ? -1.686 -19.111 -24.057 1.00 94.94 138 SER A C 1
ATOM 1103 O O . SER A 1 138 ? -0.555 -19.578 -23.949 1.00 94.94 138 SER A O 1
ATOM 1105 N N . LEU A 1 139 ? -1.956 -18.080 -24.862 1.00 94.75 139 LEU A N 1
ATOM 1106 C CA . LEU A 1 139 ? -0.934 -17.334 -25.597 1.00 94.75 139 LEU A CA 1
ATOM 1107 C C . LEU A 1 139 ? 0.016 -16.607 -24.643 1.00 94.75 139 LEU A C 1
ATOM 1109 O O . LEU A 1 139 ? 1.228 -16.786 -24.741 1.00 94.75 139 LEU A O 1
ATOM 1113 N N . LEU A 1 140 ? -0.523 -15.854 -23.681 1.00 94.44 140 LEU A N 1
ATOM 1114 C CA . LEU A 1 140 ? 0.288 -15.129 -22.702 1.00 94.44 140 LEU A CA 1
ATOM 1115 C C . LEU A 1 140 ? 1.202 -16.067 -21.902 1.00 94.44 140 LEU A C 1
ATOM 1117 O O . LEU A 1 140 ? 2.370 -15.738 -21.714 1.00 94.44 140 LEU A O 1
ATOM 1121 N N . ARG A 1 141 ? 0.730 -17.269 -21.533 1.00 94.56 141 ARG A N 1
ATOM 1122 C CA . ARG A 1 141 ? 1.564 -18.306 -20.897 1.00 94.56 141 ARG A CA 1
ATOM 1123 C C . ARG A 1 141 ? 2.755 -18.715 -21.762 1.00 94.56 141 ARG A C 1
ATOM 1125 O O . ARG A 1 141 ? 3.855 -18.868 -21.241 1.00 94.56 141 ARG A O 1
ATOM 1132 N N . ARG A 1 142 ? 2.565 -18.881 -23.077 1.00 93.69 142 ARG A N 1
ATOM 1133 C CA . ARG A 1 142 ? 3.671 -19.214 -23.994 1.00 93.69 142 ARG A CA 1
ATOM 1134 C C . ARG A 1 142 ? 4.690 -18.088 -24.092 1.00 93.69 142 ARG A C 1
ATOM 1136 O O . ARG A 1 142 ? 5.881 -18.376 -24.126 1.00 93.69 142 ARG A O 1
ATOM 1143 N N . VAL A 1 143 ? 4.234 -16.836 -24.116 1.00 92.94 143 VAL A N 1
ATOM 1144 C CA . VAL A 1 143 ? 5.133 -15.673 -24.092 1.00 92.94 143 VAL A CA 1
ATOM 1145 C C . VAL A 1 143 ? 5.892 -15.632 -22.773 1.00 92.94 143 VAL A C 1
ATOM 1147 O O . VAL A 1 143 ? 7.113 -15.570 -22.786 1.00 92.94 143 VAL A O 1
ATOM 1150 N N . ALA A 1 144 ? 5.195 -15.765 -21.642 1.00 91.44 144 ALA A N 1
ATOM 1151 C CA . ALA A 1 144 ? 5.792 -15.754 -20.308 1.00 91.44 144 ALA A CA 1
ATOM 1152 C C . ALA A 1 144 ? 6.799 -16.891 -20.072 1.00 91.44 144 ALA A C 1
ATOM 1154 O O . ALA A 1 144 ? 7.725 -16.729 -19.284 1.00 91.44 144 ALA A O 1
ATOM 1155 N N . ALA A 1 145 ? 6.649 -18.022 -20.767 1.00 91.12 145 ALA A N 1
ATOM 1156 C CA . ALA A 1 145 ? 7.616 -19.117 -20.735 1.00 91.12 145 ALA A CA 1
ATOM 1157 C C . ALA A 1 145 ? 8.912 -18.816 -21.513 1.00 91.12 145 ALA A C 1
ATOM 1159 O O . ALA A 1 145 ? 9.929 -19.456 -21.258 1.00 91.12 145 ALA A O 1
ATOM 1160 N N . LYS A 1 146 ? 8.880 -17.875 -22.466 1.00 91.19 146 LYS A N 1
ATOM 1161 C CA . LYS A 1 146 ? 10.020 -17.518 -23.331 1.00 91.19 146 LYS A CA 1
ATOM 1162 C C . LYS A 1 146 ? 10.671 -16.190 -22.944 1.00 91.19 146 LYS A C 1
ATOM 1164 O O . LYS A 1 146 ? 11.860 -16.016 -23.176 1.00 91.19 146 LYS A O 1
ATOM 1169 N N . MET A 1 147 ? 9.881 -15.250 -22.429 1.00 90.25 147 MET A N 1
ATOM 1170 C CA . MET A 1 147 ? 10.258 -13.851 -22.261 1.00 90.25 147 MET A CA 1
ATOM 1171 C C . MET A 1 147 ? 9.705 -13.295 -20.953 1.00 90.25 147 MET A C 1
ATOM 1173 O O . MET A 1 147 ? 8.525 -13.443 -20.625 1.00 90.25 147 MET A O 1
ATOM 1177 N N . SER A 1 148 ? 10.560 -12.593 -20.224 1.00 89.62 148 SER A N 1
ATOM 1178 C CA . SER A 1 148 ? 10.169 -11.771 -19.088 1.00 89.62 148 SER A CA 1
ATOM 1179 C C . SER A 1 148 ? 9.601 -10.422 -19.549 1.00 89.62 148 SER A C 1
ATOM 1181 O O . SER A 1 148 ? 9.786 -9.993 -20.688 1.00 89.62 148 SER A O 1
ATOM 1183 N N . MET A 1 149 ? 8.946 -9.692 -18.638 1.00 88.38 149 MET A N 1
ATOM 1184 C CA . MET A 1 149 ? 8.552 -8.292 -18.869 1.00 88.38 149 MET A CA 1
ATOM 1185 C C . MET A 1 149 ? 9.720 -7.436 -19.374 1.00 88.38 149 MET A C 1
ATOM 1187 O O . MET A 1 149 ? 9.513 -6.562 -20.212 1.00 88.38 149 MET A O 1
ATOM 1191 N N . ARG A 1 150 ? 10.926 -7.671 -18.840 1.00 89.00 150 ARG A N 1
ATOM 1192 C CA . ARG A 1 150 ? 12.126 -6.929 -19.219 1.00 89.00 150 ARG A CA 1
ATOM 1193 C C . ARG A 1 150 ? 12.468 -7.177 -20.682 1.00 89.00 150 ARG A C 1
ATOM 1195 O O . ARG A 1 150 ? 12.655 -6.207 -21.401 1.00 89.00 150 ARG A O 1
ATOM 1202 N N . ASP A 1 151 ? 12.468 -8.436 -21.109 1.00 90.81 151 ASP A N 1
ATOM 1203 C CA . ASP A 1 151 ? 12.805 -8.812 -22.486 1.00 90.81 151 ASP A CA 1
ATOM 1204 C C . ASP A 1 151 ? 11.812 -8.188 -23.476 1.00 90.81 151 ASP A C 1
ATOM 1206 O O . ASP A 1 151 ? 12.213 -7.576 -24.461 1.00 90.81 151 ASP A O 1
ATOM 1210 N N . LEU A 1 152 ? 10.511 -8.246 -23.160 1.00 91.19 152 LEU A N 1
ATOM 1211 C CA . LEU A 1 152 ? 9.461 -7.613 -23.967 1.00 91.19 152 LEU A CA 1
ATOM 1212 C C . LEU A 1 152 ? 9.649 -6.090 -24.049 1.00 91.19 152 LEU A C 1
ATOM 1214 O O . LEU A 1 152 ? 9.445 -5.499 -25.107 1.00 91.19 152 LEU A O 1
ATOM 1218 N N . ALA A 1 153 ? 10.028 -5.451 -22.937 1.00 90.31 153 ALA A N 1
ATOM 1219 C CA . ALA A 1 153 ? 10.272 -4.014 -22.890 1.00 90.31 153 ALA A CA 1
ATOM 1220 C C . ALA A 1 153 ? 11.512 -3.596 -23.679 1.00 90.31 153 ALA A C 1
ATOM 1222 O O . ALA A 1 153 ? 11.454 -2.646 -24.459 1.00 90.31 153 ALA A O 1
ATOM 1223 N N . GLU A 1 154 ? 12.622 -4.308 -23.498 1.00 90.31 154 GLU A N 1
ATOM 1224 C CA . GLU A 1 154 ? 13.858 -4.066 -24.236 1.00 90.31 154 GLU A CA 1
ATOM 1225 C C . GLU A 1 154 ? 13.646 -4.256 -25.744 1.00 90.31 154 GLU A C 1
ATOM 1227 O O . GLU A 1 154 ? 14.155 -3.451 -26.522 1.00 90.31 154 GLU A O 1
ATOM 1232 N N . GLU A 1 155 ? 12.839 -5.233 -26.169 1.00 92.44 155 GLU A N 1
ATOM 1233 C CA . GLU A 1 155 ? 12.533 -5.472 -27.582 1.00 92.44 155 GLU A CA 1
ATOM 1234 C C . GLU A 1 155 ? 11.816 -4.281 -28.234 1.00 92.44 155 GLU A C 1
ATOM 1236 O O . GLU A 1 155 ? 12.325 -3.714 -29.205 1.00 92.44 155 GLU A O 1
ATOM 1241 N N . PHE A 1 156 ? 10.680 -3.825 -27.687 1.00 87.94 156 PHE A N 1
ATOM 1242 C CA . PHE A 1 156 ? 9.969 -2.697 -28.300 1.00 87.94 156 PHE A CA 1
ATOM 1243 C C . PHE A 1 156 ? 10.741 -1.374 -28.188 1.00 87.94 156 PHE A C 1
ATOM 1245 O O . PHE A 1 156 ? 10.613 -0.523 -29.070 1.00 87.94 156 PHE A O 1
ATOM 1252 N N . ILE A 1 157 ? 11.578 -1.197 -27.156 1.00 88.38 157 ILE A N 1
ATOM 1253 C CA . ILE A 1 157 ? 12.474 -0.034 -27.036 1.00 88.38 157 ILE A CA 1
ATOM 1254 C C . ILE A 1 157 ? 13.559 -0.082 -28.115 1.00 88.38 157 ILE A C 1
ATOM 1256 O O . ILE A 1 157 ? 13.807 0.926 -28.780 1.00 88.38 157 ILE A O 1
ATOM 1260 N N . THR A 1 158 ? 14.177 -1.247 -28.320 1.00 89.69 158 THR A N 1
ATOM 1261 C CA . THR A 1 158 ? 15.234 -1.458 -29.322 1.00 89.69 158 THR A CA 1
ATOM 1262 C C . THR A 1 158 ? 14.696 -1.232 -30.730 1.00 89.69 158 THR A C 1
ATOM 1264 O O . THR A 1 158 ? 15.334 -0.559 -31.540 1.00 89.69 158 THR A O 1
ATOM 1267 N N . LEU A 1 159 ? 13.472 -1.692 -30.995 1.00 86.19 159 LEU A N 1
ATOM 1268 C CA . LEU A 1 159 ? 12.759 -1.458 -32.251 1.00 86.19 159 LEU A CA 1
ATOM 1269 C C . LEU A 1 159 ? 12.220 -0.024 -32.389 1.00 86.19 159 LEU A C 1
ATOM 1271 O O . LEU A 1 159 ? 11.682 0.329 -33.438 1.00 86.19 159 LEU A O 1
ATOM 1275 N N . ARG A 1 160 ? 12.364 0.817 -31.353 1.00 86.38 160 ARG A N 1
ATOM 1276 C CA . ARG A 1 160 ? 11.836 2.192 -31.281 1.00 86.38 160 ARG A CA 1
ATOM 1277 C C . ARG A 1 160 ? 10.337 2.260 -31.569 1.00 86.38 160 ARG A C 1
ATOM 1279 O O . ARG A 1 160 ? 9.843 3.209 -32.180 1.00 86.38 160 ARG A O 1
ATOM 1286 N N . LEU A 1 161 ? 9.613 1.244 -31.117 1.00 87.62 161 LEU A N 1
ATOM 1287 C CA . LEU A 1 161 ? 8.173 1.150 -31.261 1.00 87.62 161 LEU A CA 1
ATOM 1288 C C . LEU A 1 161 ? 7.488 1.685 -30.015 1.00 87.62 161 LEU A C 1
ATOM 1290 O O . LEU A 1 161 ? 7.950 1.516 -28.890 1.00 87.62 161 LEU A O 1
ATOM 1294 N N . SER A 1 162 ? 6.341 2.318 -30.233 1.00 88.25 162 SER A N 1
ATOM 1295 C CA . SER A 1 162 ? 5.403 2.638 -29.166 1.00 88.25 162 SER A CA 1
ATOM 1296 C C . SER A 1 162 ? 4.299 1.591 -29.210 1.00 88.25 162 SER A C 1
ATOM 1298 O O . SER A 1 162 ? 3.450 1.664 -30.104 1.00 88.25 162 SER A O 1
ATOM 1300 N N . PRO A 1 163 ? 4.272 0.608 -28.285 1.00 87.62 163 PRO A N 1
ATOM 1301 C CA . PRO A 1 163 ? 3.319 -0.487 -28.396 1.00 87.62 163 PRO A CA 1
ATOM 1302 C C . PRO A 1 163 ? 1.864 -0.009 -28.417 1.00 87.62 163 PRO A C 1
ATOM 1304 O O . PRO A 1 163 ? 1.018 -0.564 -29.105 1.00 87.62 163 PRO A O 1
ATOM 1307 N N . LEU A 1 164 ? 1.585 1.096 -27.729 1.00 89.88 164 LEU A N 1
ATOM 1308 C CA . LEU A 1 164 ? 0.253 1.691 -27.633 1.00 89.88 164 LEU A CA 1
ATOM 1309 C C . LEU A 1 164 ? -0.111 2.610 -28.811 1.00 89.88 164 LEU A C 1
ATOM 1311 O O . LEU A 1 164 ? -1.192 3.204 -28.798 1.00 89.88 164 LEU A O 1
ATOM 1315 N N . ALA A 1 165 ? 0.765 2.760 -29.809 1.00 85.38 165 ALA A N 1
ATOM 1316 C CA . ALA A 1 165 ? 0.457 3.512 -31.019 1.00 85.38 165 ALA A CA 1
ATOM 1317 C C . ALA A 1 165 ? -0.695 2.864 -31.801 1.00 85.38 165 ALA A C 1
ATOM 1319 O O . ALA A 1 165 ? -0.872 1.648 -31.801 1.00 85.38 165 ALA A O 1
ATOM 1320 N N . ARG A 1 166 ? -1.477 3.699 -32.498 1.00 79.69 166 ARG A N 1
ATOM 1321 C CA . ARG A 1 166 ? -2.651 3.261 -33.274 1.00 79.69 166 ARG A CA 1
ATOM 1322 C C . ARG A 1 166 ? -2.292 2.290 -34.401 1.00 79.69 166 ARG A C 1
ATOM 1324 O O . ARG A 1 166 ? -3.104 1.442 -34.748 1.00 79.69 166 ARG A O 1
ATOM 1331 N N . SER A 1 167 ? -1.110 2.454 -34.975 1.00 81.12 167 SER A N 1
ATOM 1332 C CA . SER A 1 167 ? -0.582 1.642 -36.062 1.00 81.12 167 SER A CA 1
ATOM 1333 C C . SER A 1 167 ? 0.909 1.456 -35.839 1.00 81.12 167 SER A C 1
ATOM 1335 O O . SER A 1 167 ? 1.590 2.384 -35.395 1.00 81.12 167 SER A O 1
ATOM 1337 N N . TRP A 1 168 ? 1.409 0.266 -36.142 1.00 80.25 168 TRP A N 1
ATOM 1338 C CA . TRP A 1 168 ? 2.843 0.007 -36.242 1.00 80.25 168 TRP A CA 1
ATOM 1339 C C . TRP A 1 168 ? 3.212 -0.051 -37.730 1.00 80.25 168 TRP A C 1
ATOM 1341 O O . TRP A 1 168 ? 2.320 -0.259 -38.555 1.00 80.25 168 TRP A O 1
ATOM 1351 N N . PRO A 1 169 ? 4.486 0.168 -38.090 1.00 76.12 169 PRO A N 1
ATOM 1352 C CA . PRO A 1 169 ? 4.947 -0.008 -39.463 1.00 76.12 169 PRO A CA 1
ATOM 1353 C C . PRO A 1 169 ? 4.492 -1.353 -40.051 1.00 76.12 169 PRO A C 1
ATOM 1355 O O . PRO A 1 169 ? 4.643 -2.402 -39.416 1.00 76.12 169 PRO A O 1
ATOM 1358 N N . GLU A 1 170 ? 3.917 -1.321 -41.254 1.00 66.88 170 GLU A N 1
ATOM 1359 C CA . GLU A 1 170 ? 3.559 -2.531 -41.999 1.00 66.88 170 GLU A CA 1
ATOM 1360 C C . GLU A 1 170 ? 4.823 -3.381 -42.228 1.00 66.88 170 GLU A C 1
ATOM 1362 O O . GLU A 1 170 ? 5.895 -2.845 -42.505 1.00 66.88 170 GLU A O 1
ATOM 1367 N N . GLY A 1 171 ? 4.724 -4.703 -42.057 1.00 65.25 171 GLY A N 1
ATOM 1368 C CA . GLY A 1 171 ? 5.854 -5.625 -42.243 1.00 65.25 171 GLY A CA 1
ATOM 1369 C C . GLY A 1 171 ? 6.537 -6.129 -40.965 1.00 65.25 171 GLY A C 1
ATOM 1370 O O . GLY A 1 171 ? 7.145 -7.195 -41.007 1.00 65.25 171 GLY A O 1
ATOM 1371 N N . LEU A 1 172 ? 6.366 -5.463 -39.813 1.00 67.00 172 LEU A N 1
ATOM 1372 C CA . LEU A 1 172 ? 7.028 -5.839 -38.543 1.00 67.00 172 LEU A CA 1
ATOM 1373 C C . LEU A 1 172 ? 6.764 -7.282 -38.080 1.00 67.00 172 LEU A C 1
ATOM 1375 O O . LEU A 1 172 ? 7.640 -7.896 -37.483 1.00 67.00 172 LEU A O 1
ATOM 1379 N N . PHE A 1 173 ? 5.582 -7.831 -38.385 1.00 60.06 173 PHE A N 1
ATOM 1380 C CA . PHE A 1 173 ? 5.208 -9.223 -38.065 1.00 60.06 173 PHE A CA 1
ATOM 1381 C C . PHE A 1 173 ? 4.844 -10.059 -39.293 1.00 60.06 173 PHE A C 1
ATOM 1383 O O . PHE A 1 173 ? 4.539 -11.244 -39.158 1.00 60.06 173 PHE A O 1
ATOM 1390 N N . GLN A 1 174 ? 4.865 -9.475 -40.498 1.00 50.59 174 GLN A N 1
ATOM 1391 C CA . GLN A 1 174 ? 4.671 -10.247 -41.735 1.00 50.59 174 GLN A CA 1
ATOM 1392 C C . GLN A 1 174 ? 5.910 -11.088 -42.078 1.00 50.59 174 GLN A C 1
ATOM 1394 O O . GLN A 1 174 ? 5.789 -12.075 -42.795 1.00 50.59 174 GLN A O 1
ATOM 1399 N N . ALA A 1 175 ? 7.055 -10.817 -41.443 1.00 44.81 175 ALA A N 1
ATOM 1400 C CA . ALA A 1 175 ? 8.189 -11.738 -41.352 1.00 44.81 175 ALA A CA 1
ATOM 1401 C C . ALA A 1 175 ? 7.960 -12.881 -40.329 1.00 44.81 175 ALA A C 1
ATOM 1403 O O . ALA A 1 175 ? 8.887 -13.363 -39.685 1.00 44.81 175 ALA A O 1
ATOM 1404 N N . SER A 1 176 ? 6.708 -13.317 -40.142 1.00 41.44 176 SER A N 1
ATOM 1405 C CA . SER A 1 176 ? 6.379 -14.569 -39.442 1.00 41.44 176 SER A CA 1
ATOM 1406 C C . SER A 1 176 ? 6.393 -15.789 -40.368 1.00 41.44 176 SER A C 1
ATOM 1408 O O . SER A 1 176 ? 6.215 -16.917 -39.910 1.00 41.44 176 SER A O 1
ATOM 1410 N N . GLY A 1 177 ? 6.773 -15.614 -41.636 1.00 37.69 177 GLY A N 1
ATOM 1411 C CA . GLY A 1 177 ? 7.777 -16.529 -42.153 1.00 37.69 177 GLY A CA 1
ATOM 1412 C C . GLY A 1 177 ? 9.076 -16.205 -41.426 1.00 37.69 177 GLY A C 1
ATOM 1413 O O . GLY A 1 177 ? 9.650 -15.162 -41.707 1.00 37.69 177 GLY A O 1
ATOM 1414 N N . ARG A 1 178 ? 9.533 -17.072 -40.512 1.00 45.22 178 ARG A N 1
ATOM 1415 C CA . ARG A 1 178 ? 10.947 -17.170 -40.103 1.00 45.22 178 ARG A CA 1
ATOM 1416 C C . ARG A 1 178 ? 11.820 -17.439 -41.348 1.00 45.22 178 ARG A C 1
ATOM 1418 O O . ARG A 1 178 ? 12.373 -18.520 -41.500 1.00 45.22 178 ARG A O 1
ATOM 1425 N N . ALA A 1 179 ? 11.863 -16.498 -42.273 1.00 39.00 179 ALA A N 1
ATOM 1426 C CA . ALA A 1 179 ? 12.874 -16.366 -43.289 1.00 39.00 179 ALA A CA 1
ATOM 1427 C C . ALA A 1 179 ? 13.781 -15.284 -42.729 1.00 39.00 179 ALA A C 1
ATOM 1429 O O . ALA A 1 179 ? 13.344 -14.143 -42.597 1.00 39.00 179 ALA A O 1
ATOM 1430 N N . ASP A 1 180 ? 14.950 -15.718 -42.265 1.00 38.28 180 ASP A N 1
ATOM 1431 C CA . ASP A 1 180 ? 16.139 -14.908 -42.059 1.00 38.28 180 ASP A CA 1
ATOM 1432 C C . ASP A 1 180 ? 15.855 -13.414 -41.871 1.00 38.28 180 ASP A C 1
ATOM 1434 O O . ASP A 1 180 ? 15.898 -12.613 -42.807 1.00 38.28 180 ASP A O 1
ATOM 1438 N N . LEU A 1 181 ? 15.687 -13.000 -40.611 1.00 43.50 181 LEU A N 1
ATOM 1439 C CA . LEU A 1 181 ? 16.463 -11.833 -40.214 1.00 43.50 181 LEU A CA 1
ATOM 1440 C C . LEU A 1 181 ? 17.904 -12.263 -40.451 1.00 43.50 181 LEU A C 1
ATOM 1442 O O . LEU A 1 181 ? 18.501 -12.898 -39.583 1.00 43.50 181 LEU A O 1
ATOM 1446 N N . ASP A 1 182 ? 18.374 -12.028 -41.675 1.00 47.34 182 ASP A N 1
ATOM 1447 C CA . ASP A 1 182 ? 19.743 -12.227 -42.096 1.00 47.34 182 ASP A CA 1
ATOM 1448 C C . ASP A 1 182 ? 20.525 -11.240 -41.243 1.00 47.34 182 ASP A C 1
ATOM 1450 O O . ASP A 1 182 ? 20.672 -10.052 -41.554 1.00 47.34 182 ASP A O 1
ATOM 1454 N N . MET A 1 183 ? 20.838 -11.700 -40.031 1.00 44.53 183 MET A N 1
ATOM 1455 C CA . MET A 1 183 ? 21.726 -11.043 -39.111 1.00 44.53 183 MET A CA 1
ATOM 1456 C C . MET A 1 183 ? 23.037 -11.058 -39.852 1.00 44.53 183 MET A C 1
ATOM 1458 O O . MET A 1 183 ? 23.792 -12.020 -39.726 1.00 44.53 183 MET A O 1
ATOM 1462 N N . ARG A 1 184 ? 23.244 -10.015 -40.669 1.00 47.03 184 ARG A N 1
ATOM 1463 C CA . ARG A 1 184 ? 24.492 -9.817 -41.378 1.00 47.03 184 ARG A CA 1
ATOM 1464 C C . ARG A 1 184 ? 25.564 -10.068 -40.364 1.00 47.03 184 ARG A C 1
ATOM 1466 O O . ARG A 1 184 ? 25.574 -9.424 -39.303 1.00 47.03 184 ARG A O 1
ATOM 1473 N N . THR A 1 185 ? 26.399 -11.048 -40.654 1.00 62.72 185 THR A N 1
ATOM 1474 C CA . THR A 1 185 ? 27.465 -11.341 -39.722 1.00 62.72 185 THR A CA 1
ATOM 1475 C C . THR A 1 185 ? 28.303 -10.063 -39.601 1.00 62.72 185 THR A C 1
ATOM 1477 O O . THR A 1 185 ? 28.297 -9.223 -40.517 1.00 62.72 185 THR A O 1
ATOM 1480 N N . PRO A 1 186 ? 28.974 -9.825 -38.466 1.00 59.19 186 PRO A N 1
ATOM 1481 C CA . PRO A 1 186 ? 29.817 -8.644 -38.308 1.00 59.19 186 PRO A CA 1
ATOM 1482 C C . PRO A 1 186 ? 30.726 -8.408 -39.527 1.00 59.19 186 PRO A C 1
ATOM 1484 O O . PRO A 1 186 ? 30.903 -7.272 -39.957 1.00 59.19 186 PRO A O 1
ATOM 1487 N N . GLU A 1 187 ? 31.198 -9.483 -40.155 1.00 70.00 187 GLU A N 1
ATOM 1488 C CA . GLU A 1 187 ? 32.015 -9.486 -41.367 1.00 70.00 187 GLU A CA 1
ATOM 1489 C C . GLU A 1 187 ? 31.283 -8.925 -42.599 1.00 70.00 187 GLU A C 1
ATOM 1491 O O . GLU A 1 187 ? 31.861 -8.147 -43.357 1.00 70.00 187 GLU A O 1
ATOM 1496 N N . GLU A 1 188 ? 30.008 -9.252 -42.799 1.00 70.94 188 GLU A N 1
ATOM 1497 C CA . GLU A 1 188 ? 29.204 -8.746 -43.920 1.00 70.94 188 GLU A CA 1
ATOM 1498 C C . GLU A 1 188 ? 28.829 -7.272 -43.750 1.00 70.94 188 GLU A C 1
ATOM 1500 O O . GLU A 1 188 ? 28.781 -6.513 -44.726 1.00 70.94 188 GLU A O 1
ATOM 1505 N N . ALA A 1 189 ? 28.594 -6.843 -42.508 1.00 66.56 189 ALA A N 1
ATOM 1506 C CA . ALA A 1 189 ? 28.384 -5.438 -42.178 1.00 66.56 189 ALA A CA 1
ATOM 1507 C C . ALA A 1 189 ? 29.666 -4.614 -42.396 1.00 66.56 189 ALA A C 1
ATOM 1509 O O . ALA A 1 189 ? 29.604 -3.535 -42.992 1.00 66.56 189 ALA A O 1
ATOM 1510 N N . ILE A 1 190 ? 30.825 -5.150 -41.994 1.00 65.81 190 ILE A N 1
ATOM 1511 C CA . ILE A 1 190 ? 32.146 -4.553 -42.240 1.00 65.81 190 ILE A CA 1
ATOM 1512 C C . ILE A 1 190 ? 32.420 -4.464 -43.749 1.00 65.81 190 ILE A C 1
ATOM 1514 O O . ILE A 1 190 ? 32.714 -3.383 -44.254 1.00 65.81 190 ILE A O 1
ATOM 1518 N N . ALA A 1 191 ? 32.200 -5.544 -44.506 1.00 72.19 191 ALA A N 1
ATOM 1519 C CA . ALA A 1 191 ? 32.412 -5.568 -45.956 1.00 72.19 191 ALA A CA 1
ATOM 1520 C C . ALA A 1 191 ? 31.465 -4.633 -46.736 1.00 72.19 191 ALA A C 1
ATOM 1522 O O . ALA A 1 191 ? 31.765 -4.206 -47.856 1.00 72.19 191 ALA A O 1
ATOM 1523 N N . ALA A 1 192 ? 30.284 -4.330 -46.195 1.00 72.75 192 ALA A N 1
ATOM 1524 C CA . ALA A 1 192 ? 29.390 -3.321 -46.756 1.00 72.75 192 ALA A CA 1
ATOM 1525 C C . ALA A 1 192 ? 29.877 -1.893 -46.451 1.00 72.75 192 ALA A C 1
ATOM 1527 O O . ALA A 1 192 ? 29.803 -1.033 -47.326 1.00 72.75 192 ALA A O 1
ATOM 1528 N N . ALA A 1 193 ? 30.408 -1.649 -45.249 1.00 66.50 193 ALA A N 1
ATOM 1529 C CA . ALA A 1 193 ? 30.984 -0.360 -44.871 1.00 66.50 193 ALA A CA 1
ATOM 1530 C C . ALA A 1 193 ? 32.262 -0.042 -45.668 1.00 66.50 193 ALA A C 1
ATOM 1532 O O . ALA A 1 193 ? 32.392 1.067 -46.186 1.00 66.50 193 ALA A O 1
ATOM 1533 N N . ASP A 1 194 ? 33.145 -1.024 -45.866 1.00 71.88 194 ASP A N 1
ATOM 1534 C CA . ASP A 1 194 ? 34.384 -0.867 -46.644 1.00 71.88 194 ASP A CA 1
ATOM 1535 C C . ASP A 1 194 ? 34.113 -0.522 -48.116 1.00 71.88 194 ASP A C 1
ATOM 1537 O O . ASP A 1 194 ? 34.870 0.224 -48.736 1.00 71.88 194 ASP A O 1
ATOM 1541 N N . ARG A 1 195 ? 32.990 -0.993 -48.677 1.00 76.12 195 ARG A N 1
ATOM 1542 C CA . ARG A 1 195 ? 32.548 -0.626 -50.034 1.00 76.12 195 ARG A CA 1
ATOM 1543 C C . ARG A 1 195 ? 32.108 0.831 -50.161 1.00 76.12 195 ARG A C 1
ATOM 1545 O O . ARG A 1 195 ? 32.201 1.390 -51.249 1.00 76.12 195 ARG A O 1
ATOM 1552 N N . VAL A 1 196 ? 31.606 1.427 -49.083 1.00 73.06 196 VAL A N 1
ATOM 1553 C CA . VAL A 1 196 ? 31.107 2.812 -49.071 1.00 73.06 196 VAL A CA 1
ATOM 1554 C C . VAL A 1 196 ? 32.213 3.795 -48.693 1.00 73.06 196 VAL A C 1
ATOM 1556 O O . VAL A 1 196 ? 32.270 4.891 -49.243 1.00 73.06 196 VAL A O 1
ATOM 1559 N N . VAL A 1 197 ? 33.086 3.410 -47.761 1.00 69.44 197 VAL A N 1
ATOM 1560 C CA . VAL A 1 197 ? 34.101 4.296 -47.169 1.00 69.44 197 VAL A CA 1
ATOM 1561 C C . VAL A 1 197 ? 35.480 4.124 -47.825 1.00 69.44 197 VAL A C 1
ATOM 1563 O O . VAL A 1 197 ? 36.300 5.035 -47.756 1.00 69.44 197 VAL A O 1
ATOM 1566 N N . GLY A 1 198 ? 35.719 3.008 -48.522 1.00 79.06 198 GLY A N 1
ATOM 1567 C CA . GLY A 1 198 ? 37.020 2.648 -49.085 1.00 79.06 198 GLY A CA 1
ATOM 1568 C C . GLY A 1 198 ? 37.927 1.958 -48.061 1.00 79.06 198 GLY A C 1
ATOM 1569 O O . GLY A 1 198 ? 37.791 2.148 -46.851 1.00 79.06 198 GLY A O 1
ATOM 1570 N N . THR A 1 199 ? 38.862 1.131 -48.542 1.00 79.12 199 THR A N 1
ATOM 1571 C CA . THR A 1 199 ? 39.851 0.474 -47.675 1.00 79.12 199 THR A CA 1
ATOM 1572 C C . THR A 1 199 ? 40.801 1.521 -47.088 1.00 79.12 199 THR A C 1
ATOM 1574 O O . THR A 1 199 ? 41.362 2.297 -47.868 1.00 79.12 199 THR A O 1
ATOM 1577 N N . PRO A 1 200 ? 41.024 1.545 -45.760 1.00 76.88 200 PRO A N 1
ATOM 1578 C CA . PRO A 1 200 ? 41.921 2.510 -45.134 1.00 76.88 200 PRO A CA 1
ATOM 1579 C C . PRO A 1 200 ? 43.330 2.396 -45.709 1.00 76.88 200 PRO A C 1
ATOM 1581 O O . PRO A 1 200 ? 43.823 1.294 -45.958 1.00 76.88 200 PRO A O 1
ATOM 1584 N N . THR A 1 201 ? 44.002 3.528 -45.875 1.00 88.81 201 THR A N 1
ATOM 1585 C CA . THR A 1 201 ? 45.435 3.535 -46.182 1.00 88.81 201 THR A CA 1
ATOM 1586 C C . THR A 1 201 ? 46.229 2.880 -45.038 1.00 88.81 201 THR A C 1
ATOM 1588 O O . THR A 1 201 ? 45.775 2.886 -43.889 1.00 88.81 201 THR A O 1
ATOM 1591 N N . PRO A 1 202 ? 47.436 2.332 -45.290 1.00 89.00 202 PRO A N 1
ATOM 1592 C CA . PRO A 1 202 ? 48.261 1.730 -44.234 1.00 89.00 202 PRO A CA 1
ATOM 1593 C C . PRO A 1 202 ? 48.536 2.680 -43.057 1.00 89.00 202 PRO A C 1
ATOM 1595 O O . PRO A 1 202 ? 48.654 2.255 -41.909 1.00 89.00 202 PRO A O 1
ATOM 1598 N N . GLU A 1 203 ? 48.601 3.982 -43.336 1.00 89.38 203 GLU A N 1
ATOM 1599 C CA . GLU A 1 203 ? 48.809 5.025 -42.335 1.00 89.38 203 GLU A CA 1
ATOM 1600 C C . GLU A 1 203 ? 47.565 5.223 -41.452 1.00 89.38 203 GLU A C 1
ATOM 1602 O O . GLU A 1 203 ? 47.671 5.215 -40.225 1.00 89.38 203 GLU A O 1
ATOM 1607 N N . GLU A 1 204 ? 46.369 5.277 -42.048 1.00 82.69 204 GLU A N 1
ATOM 1608 C CA . GLU A 1 204 ? 45.096 5.300 -41.314 1.00 82.69 204 GLU A CA 1
ATOM 1609 C C . GLU A 1 204 ? 44.873 4.013 -40.512 1.00 82.69 204 GLU A C 1
ATOM 1611 O O . GLU A 1 204 ? 44.343 4.057 -39.401 1.00 82.69 204 GLU A O 1
ATOM 1616 N N . GLN A 1 205 ? 45.295 2.861 -41.036 1.00 85.56 205 GLN A N 1
ATOM 1617 C CA . GLN A 1 205 ? 45.196 1.586 -40.331 1.00 85.56 205 GLN A CA 1
ATOM 1618 C C . GLN A 1 205 ? 46.094 1.566 -39.084 1.00 85.56 205 GLN A C 1
ATOM 1620 O O . GLN A 1 205 ? 45.638 1.170 -38.009 1.00 85.56 205 GLN A O 1
ATOM 1625 N N . ASN A 1 206 ? 47.324 2.079 -39.186 1.00 88.38 206 ASN A N 1
ATOM 1626 C CA . ASN A 1 206 ? 48.221 2.243 -38.040 1.00 88.38 206 ASN A CA 1
ATOM 1627 C C . ASN A 1 206 ? 47.673 3.245 -37.011 1.00 88.38 206 ASN A C 1
ATOM 1629 O O . ASN A 1 206 ? 47.730 2.979 -35.809 1.00 88.38 206 ASN A O 1
ATOM 1633 N N . GLN A 1 207 ? 47.082 4.360 -37.454 1.00 88.69 207 GLN A N 1
ATOM 1634 C CA . GLN A 1 207 ? 46.436 5.327 -36.559 1.00 88.69 207 GLN A CA 1
ATOM 1635 C C . GLN A 1 207 ? 45.218 4.726 -35.842 1.00 88.69 207 GLN A C 1
ATOM 1637 O O . GLN A 1 207 ? 45.059 4.919 -34.636 1.00 88.69 207 GLN A O 1
ATOM 1642 N N . ARG A 1 208 ? 44.385 3.946 -36.545 1.00 83.00 208 ARG A N 1
ATOM 1643 C CA . ARG A 1 208 ? 43.240 3.233 -35.951 1.00 83.00 208 ARG A CA 1
ATOM 1644 C C . ARG A 1 208 ? 43.686 2.198 -34.923 1.00 83.00 208 ARG A C 1
ATOM 1646 O O . ARG A 1 208 ? 43.076 2.117 -33.861 1.00 83.00 208 ARG A O 1
ATOM 1653 N N . LEU A 1 209 ? 44.753 1.444 -35.200 1.00 88.00 209 LEU A N 1
ATOM 1654 C CA . LEU A 1 209 ? 45.323 0.494 -34.241 1.00 88.00 209 LEU A CA 1
ATOM 1655 C C . LEU A 1 209 ? 45.866 1.211 -33.001 1.00 88.00 209 LEU A C 1
ATOM 1657 O O . LEU A 1 209 ? 45.540 0.814 -31.885 1.00 88.00 209 LEU A O 1
ATOM 1661 N N . ALA A 1 210 ? 46.623 2.297 -33.172 1.00 89.25 210 ALA A N 1
ATOM 1662 C CA . ALA A 1 210 ? 47.130 3.094 -32.054 1.00 89.25 210 ALA A CA 1
ATOM 1663 C C . ALA A 1 210 ? 45.992 3.674 -31.192 1.00 89.25 210 ALA A C 1
ATOM 1665 O O . ALA A 1 210 ? 46.042 3.594 -29.963 1.00 89.25 210 ALA A O 1
ATOM 1666 N N . LEU A 1 211 ? 44.933 4.189 -31.827 1.00 87.06 211 LEU A N 1
ATOM 1667 C CA . LEU A 1 211 ? 43.735 4.670 -31.138 1.00 87.06 211 LEU A CA 1
ATOM 1668 C C . LEU A 1 211 ? 43.017 3.533 -30.395 1.00 87.06 211 LEU A C 1
ATOM 1670 O O . LEU A 1 211 ? 42.623 3.712 -29.247 1.00 87.06 211 LEU A O 1
ATOM 1674 N N . ALA A 1 212 ? 42.877 2.357 -31.011 1.00 84.25 212 ALA A N 1
ATOM 1675 C CA . ALA A 1 212 ? 42.255 1.192 -30.386 1.00 84.25 212 ALA A CA 1
ATOM 1676 C C . ALA A 1 212 ? 43.043 0.711 -29.156 1.00 84.25 212 ALA A C 1
ATOM 1678 O O . ALA A 1 212 ? 42.444 0.423 -28.120 1.00 84.25 212 ALA A O 1
ATOM 1679 N N . PHE A 1 213 ? 44.379 0.691 -29.223 1.00 88.81 213 PHE A N 1
ATOM 1680 C CA . PHE A 1 213 ? 45.225 0.388 -28.065 1.00 88.81 213 PHE A CA 1
ATOM 1681 C C . PHE A 1 213 ? 45.073 1.430 -26.952 1.00 88.81 213 PHE A C 1
ATOM 1683 O O . PHE A 1 213 ? 44.928 1.055 -25.788 1.00 88.81 213 PHE A O 1
ATOM 1690 N N . ALA A 1 214 ? 45.040 2.722 -27.292 1.00 88.88 214 ALA A N 1
ATOM 1691 C CA . ALA A 1 214 ? 44.832 3.791 -26.317 1.00 88.88 214 ALA A CA 1
ATOM 1692 C C . ALA A 1 214 ? 43.444 3.713 -25.654 1.00 88.88 214 ALA A C 1
ATOM 1694 O O . ALA A 1 214 ? 43.332 3.850 -24.435 1.00 88.88 214 ALA A O 1
ATOM 1695 N N . LEU A 1 215 ? 42.393 3.436 -26.434 1.00 86.81 215 LEU A N 1
ATOM 1696 C CA . LEU A 1 215 ? 41.031 3.253 -25.930 1.00 86.81 215 LEU A CA 1
ATOM 1697 C C . LEU A 1 215 ? 40.918 2.018 -25.033 1.00 86.81 215 LEU A C 1
ATOM 1699 O O . LEU A 1 215 ? 40.311 2.107 -23.970 1.00 86.81 215 LEU A O 1
ATOM 1703 N N . ASN A 1 216 ? 41.545 0.897 -25.402 1.00 85.19 216 ASN A N 1
ATOM 1704 C CA . ASN A 1 216 ? 41.567 -0.306 -24.567 1.00 85.19 216 ASN A CA 1
ATOM 1705 C C . ASN A 1 216 ? 42.334 -0.084 -23.256 1.00 85.19 216 ASN A C 1
ATOM 1707 O O . ASN A 1 216 ? 41.865 -0.504 -22.199 1.00 85.19 216 ASN A O 1
ATOM 1711 N N . ALA A 1 217 ? 43.468 0.622 -23.288 1.00 89.50 217 ALA A N 1
ATOM 1712 C CA . ALA A 1 217 ? 44.211 0.977 -22.079 1.00 89.50 217 ALA A CA 1
ATOM 1713 C C . ALA A 1 217 ? 43.387 1.890 -21.151 1.00 89.50 217 ALA A C 1
ATOM 1715 O O . ALA A 1 217 ? 43.295 1.641 -19.945 1.00 89.50 217 ALA A O 1
ATOM 1716 N N . ALA A 1 218 ? 42.723 2.905 -21.716 1.00 88.00 218 ALA A N 1
ATOM 1717 C CA . ALA A 1 218 ? 41.837 3.795 -20.971 1.00 88.00 218 ALA A CA 1
ATOM 1718 C C . ALA A 1 218 ? 40.625 3.048 -20.390 1.00 88.00 218 ALA A C 1
ATOM 1720 O O . ALA A 1 218 ? 40.264 3.271 -19.233 1.00 88.00 218 ALA A O 1
ATOM 1721 N N . ALA A 1 219 ? 40.031 2.128 -21.156 1.00 84.88 219 ALA A N 1
ATOM 1722 C CA . ALA A 1 219 ? 38.925 1.286 -20.710 1.00 84.88 219 ALA A CA 1
ATOM 1723 C C . ALA A 1 219 ? 39.342 0.350 -19.566 1.00 84.88 219 ALA A C 1
ATOM 1725 O O . ALA A 1 219 ? 38.605 0.242 -18.587 1.00 84.88 219 ALA A O 1
ATOM 1726 N N . SER A 1 220 ? 40.534 -0.255 -19.636 1.00 88.25 220 SER A N 1
ATOM 1727 C CA . SER A 1 220 ? 41.085 -1.083 -18.553 1.00 88.25 220 SER A CA 1
ATOM 1728 C C . SER A 1 220 ? 41.274 -0.268 -17.275 1.00 88.25 220 SER A C 1
ATOM 1730 O O . SER A 1 220 ? 40.756 -0.634 -16.227 1.00 88.25 220 SER A O 1
ATOM 1732 N N . THR A 1 221 ? 41.911 0.904 -17.367 1.00 91.06 221 THR A N 1
ATOM 1733 C CA . THR A 1 221 ? 42.103 1.785 -16.200 1.00 91.06 221 THR A CA 1
ATOM 1734 C C . THR A 1 221 ? 40.766 2.263 -15.620 1.00 91.06 221 THR A C 1
ATOM 1736 O O . THR A 1 221 ? 40.609 2.379 -14.404 1.00 91.06 221 THR A O 1
ATOM 1739 N N . ALA A 1 222 ? 39.775 2.547 -16.470 1.00 87.06 222 ALA A N 1
ATOM 1740 C CA . ALA A 1 222 ? 38.435 2.920 -16.025 1.00 87.06 222 ALA A CA 1
ATOM 1741 C C . ALA A 1 222 ? 37.703 1.755 -15.337 1.00 87.06 222 ALA A C 1
ATOM 1743 O O . ALA A 1 222 ? 36.975 1.987 -14.366 1.00 87.06 222 ALA A O 1
ATOM 1744 N N . ALA A 1 223 ? 37.902 0.520 -15.810 1.00 87.25 223 ALA A N 1
ATOM 1745 C CA . ALA A 1 223 ? 37.366 -0.686 -15.191 1.00 87.25 223 ALA A CA 1
ATOM 1746 C C . ALA A 1 223 ? 37.990 -0.928 -13.808 1.00 87.25 223 ALA A C 1
ATOM 1748 O O . ALA A 1 223 ? 37.246 -1.145 -12.852 1.00 87.25 223 ALA A O 1
ATOM 1749 N N . ASP A 1 224 ? 39.307 -0.772 -13.671 1.00 90.81 224 ASP A N 1
ATOM 1750 C CA . ASP A 1 224 ? 40.009 -0.923 -12.390 1.00 90.81 224 ASP A CA 1
ATOM 1751 C C . ASP A 1 224 ? 39.511 0.097 -11.354 1.00 90.81 224 ASP A C 1
ATOM 1753 O O . ASP A 1 224 ? 39.084 -0.276 -10.261 1.00 90.81 224 ASP A O 1
ATOM 1757 N N . ARG A 1 225 ? 39.404 1.381 -11.733 1.00 91.25 225 ARG A N 1
ATOM 1758 C CA . ARG A 1 225 ? 38.832 2.428 -10.858 1.00 91.25 225 ARG A CA 1
ATOM 1759 C C . ARG A 1 225 ? 37.359 2.199 -10.526 1.00 91.25 225 ARG A C 1
ATOM 1761 O O . ARG A 1 225 ? 36.852 2.684 -9.514 1.00 91.25 225 ARG A O 1
ATOM 1768 N N . ARG A 1 226 ? 36.605 1.539 -11.409 1.00 89.56 226 ARG A N 1
ATOM 1769 C CA . ARG A 1 226 ? 35.213 1.164 -11.129 1.00 89.56 226 ARG A CA 1
ATOM 1770 C C . ARG A 1 226 ? 35.162 0.034 -10.106 1.00 89.56 226 ARG A C 1
ATOM 1772 O O . ARG A 1 226 ? 34.335 0.104 -9.204 1.00 89.56 226 ARG A O 1
ATOM 1779 N N . MET A 1 227 ? 36.031 -0.964 -10.230 1.00 89.75 227 MET A N 1
ATOM 1780 C CA . MET A 1 227 ? 36.124 -2.069 -9.278 1.00 89.75 227 MET A CA 1
ATOM 1781 C C . MET A 1 227 ? 36.556 -1.593 -7.889 1.00 89.75 227 MET A C 1
ATOM 1783 O O . MET A 1 227 ? 35.964 -2.022 -6.903 1.00 89.75 227 MET A O 1
ATOM 1787 N N . GLU A 1 228 ? 37.506 -0.660 -7.810 1.00 94.62 228 GLU A N 1
ATOM 1788 C CA . GLU A 1 228 ? 37.939 -0.047 -6.549 1.00 94.62 228 GLU A CA 1
ATOM 1789 C C . GLU A 1 228 ? 36.793 0.709 -5.858 1.00 94.62 228 GLU A C 1
ATOM 1791 O O . GLU A 1 228 ? 36.474 0.422 -4.706 1.00 94.62 228 GLU A O 1
ATOM 1796 N N . ARG A 1 229 ? 36.063 1.563 -6.593 1.00 90.19 229 ARG A N 1
ATOM 1797 C CA . ARG A 1 229 ? 34.873 2.253 -6.057 1.00 90.19 229 ARG A CA 1
ATOM 1798 C C . ARG A 1 229 ? 33.789 1.292 -5.570 1.00 90.19 229 ARG A C 1
ATOM 1800 O O . ARG A 1 229 ? 33.191 1.525 -4.526 1.00 90.19 229 ARG A O 1
ATOM 1807 N N . LEU A 1 230 ? 33.543 0.201 -6.298 1.00 88.56 230 LEU A N 1
ATOM 1808 C CA . LEU A 1 230 ? 32.579 -0.821 -5.875 1.00 88.56 230 LEU A CA 1
ATOM 1809 C C . LEU A 1 230 ? 33.043 -1.567 -4.614 1.00 88.56 230 LEU A C 1
ATOM 1811 O O . LEU A 1 230 ? 32.210 -1.971 -3.801 1.00 88.56 230 LEU A O 1
ATOM 1815 N N . ALA A 1 231 ? 34.352 -1.761 -4.435 1.00 92.69 231 ALA A N 1
ATOM 1816 C CA . ALA A 1 231 ? 34.905 -2.358 -3.224 1.00 92.69 231 ALA A CA 1
ATOM 1817 C C . ALA A 1 231 ? 34.744 -1.423 -2.012 1.00 92.69 231 ALA A C 1
ATOM 1819 O O . ALA A 1 231 ? 34.302 -1.875 -0.954 1.00 92.69 231 ALA A O 1
ATOM 1820 N N . GLU A 1 232 ? 35.016 -0.127 -2.183 1.00 94.50 232 GLU A N 1
ATOM 1821 C CA . GLU A 1 232 ? 34.796 0.900 -1.156 1.00 94.50 232 GLU A CA 1
ATOM 1822 C C . GLU A 1 232 ? 33.316 1.026 -0.773 1.00 94.50 232 GLU A C 1
ATOM 1824 O O . GLU A 1 232 ? 32.982 1.043 0.413 1.00 94.50 232 GLU A O 1
ATOM 1829 N N . GLU A 1 233 ? 32.418 1.045 -1.763 1.00 91.88 233 GLU A N 1
ATOM 1830 C CA . GLU A 1 233 ? 30.967 1.096 -1.553 1.00 91.88 233 GLU A CA 1
ATOM 1831 C C . GLU A 1 233 ? 30.470 -0.145 -0.796 1.00 91.88 233 GLU A C 1
ATOM 1833 O O . GLU A 1 233 ? 29.686 -0.036 0.147 1.00 91.88 233 GLU A O 1
ATOM 1838 N N . LYS A 1 234 ? 30.988 -1.333 -1.131 1.00 92.75 234 LYS A N 1
ATOM 1839 C CA . LYS A 1 234 ? 30.661 -2.579 -0.425 1.00 92.75 234 LYS A CA 1
ATOM 1840 C C . LYS A 1 234 ? 31.135 -2.569 1.031 1.00 92.75 234 LYS A C 1
ATOM 1842 O O . LYS A 1 234 ? 30.417 -3.066 1.899 1.00 92.75 234 LYS A O 1
ATOM 1847 N N . GLU A 1 235 ? 32.316 -2.023 1.317 1.00 95.19 235 GLU A N 1
ATOM 1848 C CA . GLU A 1 235 ? 32.814 -1.861 2.691 1.00 95.19 235 GLU A CA 1
ATOM 1849 C C . GLU A 1 235 ? 32.046 -0.789 3.477 1.00 95.19 235 GLU A C 1
ATOM 1851 O O . GLU A 1 235 ? 31.787 -0.959 4.669 1.00 95.19 235 GLU A O 1
ATOM 1856 N N . ALA A 1 236 ? 31.623 0.299 2.828 1.00 93.12 236 ALA A N 1
ATOM 1857 C CA . ALA A 1 236 ? 30.736 1.286 3.441 1.00 93.12 236 ALA A CA 1
ATOM 1858 C C . ALA A 1 236 ? 29.384 0.660 3.824 1.00 93.12 236 ALA A C 1
ATOM 1860 O O . ALA A 1 236 ? 28.947 0.798 4.966 1.00 93.12 236 ALA A O 1
ATOM 1861 N N . LEU A 1 237 ? 28.787 -0.123 2.920 1.00 90.62 237 LEU A N 1
ATOM 1862 C CA . LEU A 1 237 ? 27.523 -0.817 3.170 1.00 90.62 237 LEU A CA 1
ATOM 1863 C C . LEU A 1 237 ? 27.644 -1.847 4.307 1.00 90.62 237 LEU A C 1
ATOM 1865 O O . LEU A 1 237 ? 26.741 -1.983 5.128 1.00 90.62 237 LEU A O 1
ATOM 1869 N N . ARG A 1 238 ? 28.772 -2.567 4.396 1.00 93.31 238 ARG A N 1
ATOM 1870 C CA . ARG A 1 238 ? 29.051 -3.495 5.509 1.00 93.31 238 ARG A CA 1
ATOM 1871 C C . ARG A 1 238 ? 29.091 -2.778 6.857 1.00 93.31 238 ARG A C 1
ATOM 1873 O O . ARG A 1 238 ? 28.537 -3.300 7.824 1.00 93.31 238 ARG A O 1
ATOM 1880 N N . ARG A 1 239 ? 29.715 -1.598 6.919 1.00 94.12 239 ARG A N 1
ATOM 1881 C CA . ARG A 1 239 ? 29.759 -0.770 8.135 1.00 94.12 239 ARG A CA 1
ATOM 1882 C C . ARG A 1 239 ? 28.372 -0.272 8.534 1.00 94.12 239 ARG A C 1
ATOM 1884 O O . ARG A 1 239 ? 28.014 -0.395 9.699 1.00 94.12 239 ARG A O 1
ATOM 1891 N N . GLU A 1 240 ? 27.578 0.198 7.575 1.00 93.06 240 GLU A N 1
ATOM 1892 C CA . GLU A 1 240 ? 26.200 0.641 7.821 1.00 93.06 240 GLU A CA 1
ATOM 1893 C C . GLU A 1 240 ? 25.313 -0.504 8.337 1.00 93.06 240 GLU A C 1
A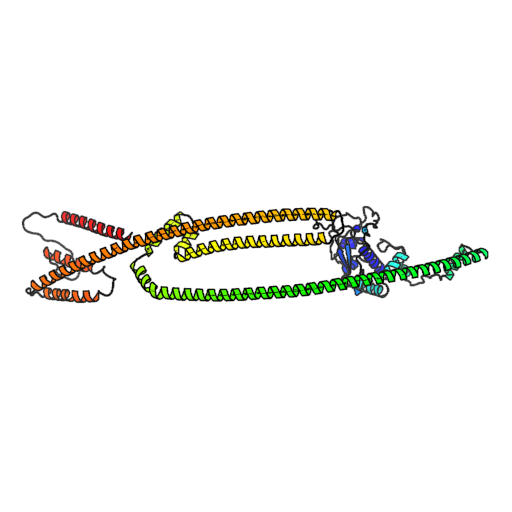TOM 1895 O O . GLU A 1 240 ? 24.606 -0.350 9.331 1.00 93.06 240 GLU A O 1
ATOM 1900 N N . VAL A 1 241 ? 25.404 -1.691 7.724 1.00 92.12 241 VAL A N 1
ATOM 1901 C CA . VAL A 1 241 ? 24.666 -2.882 8.177 1.00 92.12 241 VAL A CA 1
ATOM 1902 C C . VAL A 1 241 ? 25.079 -3.290 9.592 1.00 92.12 241 VAL A C 1
ATOM 1904 O O . VAL A 1 241 ? 24.219 -3.673 10.388 1.00 92.12 241 VAL A O 1
ATOM 1907 N N . LEU A 1 242 ? 26.368 -3.207 9.929 1.00 94.94 242 LEU A N 1
ATOM 1908 C CA . LEU A 1 242 ? 26.852 -3.516 11.274 1.00 94.94 242 LEU A CA 1
ATOM 1909 C C . LEU A 1 242 ? 26.308 -2.516 12.305 1.00 94.94 242 LEU A C 1
ATOM 1911 O O . LEU A 1 242 ? 25.784 -2.935 13.336 1.00 94.94 242 LEU A O 1
ATOM 1915 N N . GLU A 1 243 ? 26.358 -1.216 12.003 1.00 94.94 243 GLU A N 1
ATOM 1916 C CA . GLU A 1 243 ? 25.824 -0.162 12.872 1.00 94.94 243 GLU A CA 1
ATOM 1917 C C . GLU A 1 243 ? 24.310 -0.320 13.089 1.00 94.94 243 GLU A C 1
ATOM 1919 O O . GLU A 1 243 ? 23.824 -0.248 14.220 1.00 94.94 243 GLU A O 1
ATOM 1924 N N . GLU A 1 244 ? 23.558 -0.608 12.027 1.00 91.06 244 GLU A N 1
ATOM 1925 C CA . GLU A 1 244 ? 22.116 -0.849 12.103 1.00 91.06 244 GLU A CA 1
ATOM 1926 C C . GLU A 1 244 ? 21.790 -2.117 12.909 1.00 91.06 244 GLU A C 1
ATOM 1928 O O . GLU A 1 244 ? 20.834 -2.151 13.688 1.00 91.06 244 GLU A O 1
ATOM 1933 N N . THR A 1 245 ? 22.616 -3.159 12.792 1.00 91.25 245 THR A N 1
ATOM 1934 C CA . THR A 1 245 ? 22.468 -4.389 13.582 1.00 91.25 245 THR A CA 1
ATOM 1935 C C . THR A 1 245 ? 22.731 -4.129 15.067 1.00 91.25 245 THR A C 1
ATOM 1937 O O . THR A 1 245 ? 21.987 -4.614 15.922 1.00 91.25 245 THR A O 1
ATOM 1940 N N . GLU A 1 246 ? 23.734 -3.316 15.406 1.00 95.06 246 GLU A N 1
ATOM 1941 C CA . GLU A 1 246 ? 23.974 -2.902 16.791 1.00 95.06 246 GLU A CA 1
ATOM 1942 C C . GLU A 1 246 ? 22.842 -2.035 17.347 1.00 95.06 246 GLU A C 1
ATOM 1944 O O . GLU A 1 246 ? 22.424 -2.244 18.490 1.00 95.06 246 GLU A O 1
ATOM 1949 N N . LYS A 1 247 ? 22.308 -1.100 16.548 1.00 92.50 247 LYS A N 1
ATOM 1950 C CA . LYS A 1 247 ? 21.133 -0.294 16.916 1.00 92.50 247 LYS A CA 1
ATOM 1951 C C . LYS A 1 247 ? 19.932 -1.184 17.220 1.00 92.50 247 LYS A C 1
ATOM 1953 O O . LYS A 1 247 ? 19.303 -1.010 18.264 1.00 92.50 247 LYS A O 1
ATOM 1958 N N . ARG A 1 248 ? 19.661 -2.187 16.377 1.00 89.00 248 ARG A N 1
ATOM 1959 C CA . ARG A 1 248 ? 18.603 -3.181 16.622 1.00 89.00 248 ARG A CA 1
ATOM 1960 C C . ARG A 1 248 ? 18.839 -3.967 17.903 1.00 89.00 248 ARG A C 1
ATOM 1962 O O . ARG A 1 248 ? 17.925 -4.064 18.711 1.00 89.00 248 ARG A O 1
ATOM 1969 N N . ARG A 1 249 ? 20.064 -4.436 18.151 1.00 92.69 249 ARG A N 1
ATOM 1970 C CA . ARG A 1 249 ? 20.397 -5.167 19.384 1.00 92.69 249 ARG A CA 1
ATOM 1971 C C . ARG A 1 249 ? 20.184 -4.314 20.641 1.00 92.69 249 ARG A C 1
ATOM 1973 O O . ARG A 1 249 ? 19.706 -4.823 21.651 1.00 92.69 249 ARG A O 1
ATOM 1980 N N . ARG A 1 250 ? 20.512 -3.015 20.593 1.00 92.81 250 ARG A N 1
ATOM 1981 C CA . ARG A 1 250 ? 20.245 -2.069 21.696 1.00 92.81 250 ARG A CA 1
ATOM 1982 C C . ARG A 1 250 ? 18.744 -1.841 21.894 1.00 92.81 250 ARG A C 1
ATOM 1984 O O . ARG A 1 250 ? 18.281 -1.845 23.031 1.00 92.81 250 ARG A O 1
ATOM 1991 N N . ALA A 1 251 ? 17.988 -1.694 20.807 1.00 89.88 251 ALA A N 1
ATOM 1992 C CA . ALA A 1 251 ? 16.535 -1.546 20.862 1.00 89.88 251 ALA A CA 1
ATOM 1993 C C . ALA A 1 251 ? 15.844 -2.806 21.411 1.00 89.88 251 ALA A C 1
ATOM 1995 O O . ALA A 1 251 ? 14.943 -2.699 22.236 1.00 89.88 251 ALA A O 1
ATOM 1996 N N . GLU A 1 252 ? 16.294 -3.998 21.015 1.00 90.31 252 GLU A N 1
ATOM 1997 C CA . GLU A 1 252 ? 15.792 -5.277 21.528 1.00 90.31 252 GLU A CA 1
ATOM 1998 C C . GLU A 1 252 ? 16.094 -5.458 23.020 1.00 90.31 252 GLU A C 1
ATOM 2000 O O . GLU A 1 252 ? 15.217 -5.891 23.766 1.00 90.31 252 GLU A O 1
ATOM 2005 N N . ALA A 1 253 ? 17.291 -5.073 23.477 1.00 92.62 253 ALA A N 1
ATOM 2006 C CA . ALA A 1 253 ? 17.637 -5.093 24.898 1.00 92.62 253 ALA A CA 1
ATOM 2007 C C . ALA A 1 253 ? 16.744 -4.142 25.718 1.00 92.62 253 ALA A C 1
ATOM 2009 O O . ALA A 1 253 ? 16.188 -4.549 26.735 1.00 92.62 253 ALA A O 1
ATOM 2010 N N . SER A 1 254 ? 16.530 -2.914 25.233 1.00 91.00 254 SER A N 1
ATOM 2011 C CA . SER A 1 254 ? 15.624 -1.950 25.875 1.00 91.00 254 SER A CA 1
ATOM 2012 C C . SER A 1 254 ? 14.166 -2.430 25.874 1.00 91.00 254 SER A C 1
ATOM 2014 O O . SER A 1 254 ? 13.455 -2.278 26.866 1.00 91.00 254 SER A O 1
ATOM 2016 N N . ALA A 1 255 ? 13.716 -3.078 24.795 1.00 89.56 255 ALA A N 1
ATOM 2017 C CA . ALA A 1 255 ? 12.380 -3.663 24.722 1.00 89.56 255 ALA A CA 1
ATOM 2018 C C . ALA A 1 255 ? 12.203 -4.848 25.688 1.00 89.56 255 ALA A C 1
ATOM 2020 O O . ALA A 1 255 ? 11.120 -5.021 26.251 1.00 89.56 255 ALA A O 1
ATOM 2021 N N . ALA A 1 256 ? 13.245 -5.659 25.894 1.00 90.62 256 ALA A N 1
ATOM 2022 C CA . ALA A 1 256 ? 13.229 -6.745 26.870 1.00 90.62 256 ALA A CA 1
ATOM 2023 C C . ALA A 1 256 ? 13.111 -6.209 28.306 1.00 90.62 256 ALA A C 1
ATOM 2025 O O . ALA A 1 256 ? 12.257 -6.682 29.055 1.00 90.62 256 ALA A O 1
ATOM 2026 N N . GLU A 1 257 ? 13.877 -5.170 28.647 1.00 92.69 257 GLU A N 1
ATOM 2027 C CA . GLU A 1 257 ? 13.802 -4.489 29.947 1.00 92.69 257 GLU A CA 1
ATOM 2028 C C . GLU A 1 257 ? 12.416 -3.862 30.179 1.00 92.69 257 GLU A C 1
ATOM 2030 O O . GLU A 1 257 ? 11.794 -4.067 31.222 1.00 92.69 257 GLU A O 1
ATOM 2035 N N . ALA A 1 258 ? 11.854 -3.192 29.166 1.00 91.12 258 ALA A N 1
ATOM 2036 C CA . ALA A 1 258 ? 10.499 -2.642 29.236 1.00 91.12 258 ALA A CA 1
ATOM 2037 C C . ALA A 1 258 ? 9.428 -3.732 29.426 1.00 91.12 258 ALA A C 1
ATOM 2039 O O . ALA A 1 258 ? 8.440 -3.528 30.136 1.00 91.12 258 ALA A O 1
ATOM 2040 N N . LYS A 1 259 ? 9.614 -4.908 28.814 1.00 91.00 259 LYS A N 1
ATOM 2041 C CA . LYS A 1 259 ? 8.702 -6.048 28.967 1.00 91.00 259 LYS A CA 1
ATOM 2042 C C . LYS A 1 259 ? 8.768 -6.644 30.374 1.00 91.00 259 LYS A C 1
ATOM 2044 O O . LYS A 1 259 ? 7.728 -7.029 30.906 1.00 91.00 259 LYS A O 1
ATOM 2049 N N . GLU A 1 260 ? 9.952 -6.705 30.975 1.00 94.31 260 GLU A N 1
ATOM 2050 C CA . GLU A 1 260 ? 10.133 -7.142 32.361 1.00 94.31 260 GLU A CA 1
ATOM 2051 C C . GLU A 1 260 ? 9.515 -6.144 33.351 1.00 94.31 260 GLU A C 1
ATOM 2053 O O . GLU A 1 260 ? 8.750 -6.546 34.232 1.00 94.31 260 GLU A O 1
ATOM 2058 N N . ALA A 1 261 ? 9.726 -4.841 33.140 1.00 92.00 261 ALA A N 1
ATOM 2059 C CA . ALA A 1 261 ? 9.086 -3.788 33.927 1.00 92.00 261 ALA A CA 1
ATOM 2060 C C . ALA A 1 261 ? 7.552 -3.859 33.840 1.00 92.00 261 ALA A C 1
ATOM 2062 O O . ALA A 1 261 ? 6.862 -3.801 34.860 1.00 92.00 261 ALA A O 1
ATOM 2063 N N . LEU A 1 262 ? 7.007 -4.071 32.635 1.00 92.31 262 LEU A N 1
ATOM 2064 C CA . LEU A 1 262 ? 5.570 -4.255 32.442 1.00 92.31 262 LEU A CA 1
ATOM 2065 C C . LEU A 1 262 ? 5.065 -5.515 33.155 1.00 92.31 262 LEU A C 1
ATOM 2067 O O . LEU A 1 262 ? 4.011 -5.473 33.786 1.00 92.31 262 LEU A O 1
ATOM 2071 N N . ALA A 1 263 ? 5.798 -6.630 33.093 1.00 92.50 263 ALA A N 1
ATOM 2072 C CA . ALA A 1 263 ? 5.424 -7.861 33.786 1.00 92.50 263 ALA A CA 1
ATOM 2073 C C . ALA A 1 263 ? 5.382 -7.672 35.313 1.00 92.50 263 ALA A C 1
ATOM 2075 O O . ALA A 1 263 ? 4.428 -8.128 35.950 1.00 92.50 263 ALA A O 1
ATOM 2076 N N . SER A 1 264 ? 6.355 -6.948 35.876 1.00 92.88 264 SER A N 1
ATOM 2077 C CA . SER A 1 264 ? 6.395 -6.579 37.296 1.00 92.88 264 SER A CA 1
ATOM 2078 C C . SER A 1 264 ? 5.189 -5.720 37.696 1.00 92.88 264 SER A C 1
ATOM 2080 O O . SER A 1 264 ? 4.472 -6.047 38.643 1.00 92.88 264 SER A O 1
ATOM 2082 N N . GLU A 1 265 ? 4.867 -4.694 36.904 1.00 93.25 265 GLU A N 1
ATOM 2083 C CA . GLU A 1 265 ? 3.710 -3.830 37.167 1.00 93.25 265 GLU A CA 1
ATOM 2084 C C . GLU A 1 265 ? 2.381 -4.591 37.039 1.00 93.25 265 GLU A C 1
ATOM 2086 O O . GLU A 1 265 ? 1.467 -4.431 37.849 1.00 93.25 265 GLU A O 1
ATOM 2091 N N . THR A 1 266 ? 2.282 -5.504 36.070 1.00 92.62 266 THR A N 1
ATOM 2092 C CA . THR A 1 266 ? 1.091 -6.351 35.912 1.00 92.62 266 THR A CA 1
ATOM 2093 C C . THR A 1 266 ? 0.913 -7.291 37.110 1.00 92.62 266 THR A C 1
ATOM 2095 O O . THR A 1 266 ? -0.217 -7.571 37.514 1.00 92.62 266 THR A O 1
ATOM 2098 N N . ALA A 1 267 ? 2.008 -7.791 37.692 1.00 93.94 267 ALA A N 1
ATOM 2099 C CA . ALA A 1 267 ? 1.966 -8.602 38.905 1.00 93.94 267 ALA A CA 1
ATOM 2100 C C . ALA A 1 267 ? 1.511 -7.777 40.121 1.00 93.94 267 ALA A C 1
ATOM 2102 O O . ALA A 1 267 ? 0.652 -8.241 40.874 1.00 93.94 267 ALA A O 1
ATOM 2103 N N . ARG A 1 268 ? 2.003 -6.537 40.258 1.00 96.62 268 ARG A N 1
ATOM 2104 C CA . ARG A 1 268 ? 1.576 -5.591 41.302 1.00 96.62 268 ARG A CA 1
ATOM 2105 C C . ARG A 1 268 ? 0.075 -5.310 41.236 1.00 96.62 268 ARG A C 1
ATOM 2107 O O . ARG A 1 268 ? -0.628 -5.516 42.221 1.00 96.62 268 ARG A O 1
ATOM 2114 N N . LEU A 1 269 ? -0.436 -4.955 40.056 1.00 93.94 269 LEU A N 1
ATOM 2115 C CA . LEU A 1 269 ? -1.861 -4.670 39.854 1.00 93.94 269 LEU A CA 1
ATOM 2116 C C . LEU A 1 269 ? -2.757 -5.889 40.119 1.00 93.94 269 LEU A C 1
ATOM 2118 O O . LEU A 1 269 ? -3.861 -5.746 40.640 1.00 93.94 269 LEU A O 1
ATOM 2122 N N . ARG A 1 270 ? -2.298 -7.107 39.799 1.00 93.19 270 ARG A N 1
ATOM 2123 C CA . ARG A 1 270 ? -3.037 -8.335 40.146 1.00 93.19 270 ARG A CA 1
ATOM 2124 C C . ARG A 1 270 ? -3.106 -8.562 41.653 1.00 93.19 270 ARG A C 1
ATOM 2126 O O . ARG A 1 270 ? -4.154 -8.986 42.134 1.00 93.19 270 ARG A O 1
ATOM 2133 N N . ALA A 1 271 ? -2.025 -8.285 42.381 1.00 94.06 271 ALA A N 1
ATOM 2134 C CA . ALA A 1 271 ? -2.011 -8.387 43.837 1.00 94.06 271 ALA A CA 1
ATOM 2135 C C . ALA A 1 271 ? -2.950 -7.353 44.483 1.00 94.06 271 ALA A C 1
ATOM 2137 O O . ALA A 1 271 ? -3.737 -7.711 45.357 1.00 94.06 271 ALA A O 1
ATOM 2138 N N . GLU A 1 272 ? -2.939 -6.105 44.001 1.00 93.56 272 GLU A N 1
ATOM 2139 C CA . GLU A 1 272 ? -3.857 -5.048 44.455 1.00 93.56 272 GLU A CA 1
ATOM 2140 C C . GLU A 1 272 ? -5.326 -5.408 44.173 1.00 93.56 272 GLU A C 1
ATOM 2142 O O . GLU A 1 272 ? -6.179 -5.289 45.054 1.00 93.56 272 GLU A O 1
ATOM 2147 N N . LEU A 1 273 ? -5.627 -5.932 42.978 1.00 93.50 273 LEU A N 1
ATOM 2148 C CA . LEU A 1 273 ? -6.974 -6.388 42.629 1.00 93.50 273 LEU A CA 1
ATOM 2149 C C . LEU A 1 273 ? -7.443 -7.540 43.526 1.00 93.50 273 LEU A C 1
ATOM 2151 O O . LEU A 1 273 ? -8.608 -7.573 43.922 1.00 93.50 273 LEU A O 1
ATOM 2155 N N . GLN A 1 274 ? -6.561 -8.487 43.846 1.00 94.38 274 GLN A N 1
ATOM 2156 C CA . GLN A 1 274 ? -6.907 -9.589 44.740 1.00 94.38 274 GLN A CA 1
ATOM 2157 C C . GLN A 1 274 ? -7.167 -9.088 46.164 1.00 94.38 274 GLN A C 1
ATOM 2159 O O . GLN A 1 274 ? -8.171 -9.468 46.759 1.00 94.38 274 GLN A O 1
ATOM 2164 N N . ALA A 1 275 ? -6.341 -8.169 46.672 1.00 92.75 275 ALA A N 1
ATOM 2165 C CA . ALA A 1 275 ? -6.562 -7.542 47.972 1.00 92.75 275 ALA A CA 1
ATOM 2166 C C . ALA A 1 275 ? -7.900 -6.781 48.030 1.00 92.75 275 ALA A C 1
ATOM 2168 O O . ALA A 1 275 ? -8.607 -6.856 49.034 1.00 92.75 275 ALA A O 1
ATOM 2169 N N . SER A 1 276 ? -8.282 -6.103 46.941 1.00 92.50 276 SER A N 1
ATOM 2170 C CA . SER A 1 276 ? -9.590 -5.445 46.817 1.00 92.50 276 SER A CA 1
ATOM 2171 C C . SER A 1 276 ? -10.745 -6.447 46.882 1.00 92.50 276 SER A C 1
ATOM 2173 O O . SER A 1 276 ? -11.700 -6.228 47.622 1.00 92.50 276 SER A O 1
ATOM 2175 N N . LYS A 1 277 ? -10.653 -7.568 46.156 1.00 93.06 277 LYS A N 1
ATOM 2176 C CA . LYS A 1 277 ? -11.674 -8.630 46.190 1.00 93.06 277 LYS A CA 1
ATOM 2177 C C . LYS A 1 277 ? -11.808 -9.258 47.574 1.00 93.06 277 LYS A C 1
ATOM 2179 O O . LYS A 1 277 ? -12.918 -9.523 48.025 1.00 93.06 277 LYS A O 1
ATOM 2184 N N . ASP A 1 278 ? -10.689 -9.474 48.258 1.00 94.31 278 ASP A N 1
ATOM 2185 C CA . ASP A 1 278 ? -10.693 -10.021 49.613 1.00 94.31 278 ASP A CA 1
ATOM 2186 C C . ASP A 1 278 ? -11.327 -9.030 50.608 1.00 94.31 278 ASP A C 1
ATOM 2188 O O . ASP A 1 278 ? -12.038 -9.443 51.526 1.00 94.31 278 ASP A O 1
ATOM 2192 N N . ALA A 1 279 ? -11.118 -7.721 50.418 1.00 91.56 279 ALA A N 1
ATOM 2193 C CA . ALA A 1 279 ? -11.774 -6.679 51.207 1.00 91.56 279 ALA A CA 1
ATOM 2194 C C . ALA A 1 279 ? -13.290 -6.623 50.949 1.00 91.56 279 ALA A C 1
ATOM 2196 O O . ALA A 1 279 ? -14.065 -6.596 51.904 1.00 91.56 279 ALA A O 1
ATOM 2197 N N . GLU A 1 280 ? -13.723 -6.693 49.686 1.00 92.12 280 GLU A N 1
ATOM 2198 C CA . GLU A 1 280 ? -15.145 -6.777 49.320 1.00 92.12 280 GLU A CA 1
ATOM 2199 C C . GLU A 1 280 ? -15.811 -8.026 49.909 1.00 92.12 280 GLU A C 1
ATOM 2201 O O . GLU A 1 280 ? -16.922 -7.945 50.427 1.00 92.12 280 GLU A O 1
ATOM 2206 N N . ALA A 1 281 ? -15.128 -9.174 49.898 1.00 92.81 281 ALA A N 1
ATOM 2207 C CA . ALA A 1 281 ? -15.639 -10.405 50.495 1.00 92.81 281 ALA A CA 1
ATOM 2208 C C . ALA A 1 281 ? -15.812 -10.284 52.020 1.00 92.81 281 ALA A C 1
ATOM 2210 O O . ALA A 1 281 ? -16.809 -10.762 52.568 1.00 92.81 281 ALA A O 1
ATOM 2211 N N . ARG A 1 282 ? -14.879 -9.614 52.714 1.00 93.38 282 ARG A N 1
ATOM 2212 C CA . ARG A 1 282 ? -15.016 -9.312 54.151 1.00 93.38 282 ARG A CA 1
ATOM 2213 C C . ARG A 1 282 ? -16.204 -8.394 54.412 1.00 93.38 282 ARG A C 1
ATOM 2215 O O . ARG A 1 282 ? -17.010 -8.700 55.284 1.00 93.38 282 ARG A O 1
ATOM 2222 N N . GLN A 1 283 ? -16.352 -7.334 53.619 1.00 91.38 283 GLN A N 1
ATOM 2223 C CA . GLN A 1 283 ? -17.472 -6.403 53.741 1.00 91.38 283 GLN A CA 1
ATOM 2224 C C . GLN A 1 283 ? -18.816 -7.078 53.432 1.00 91.38 283 GLN A C 1
ATOM 2226 O O . GLN A 1 283 ? -19.813 -6.820 54.099 1.00 91.38 283 GLN A O 1
ATOM 2231 N N . ALA A 1 284 ? -18.863 -7.977 52.447 1.00 90.94 284 ALA A N 1
ATOM 2232 C CA . ALA A 1 284 ? -20.055 -8.760 52.134 1.00 90.94 284 ALA A CA 1
ATOM 2233 C C . ALA A 1 284 ? -20.452 -9.678 53.297 1.00 90.94 284 ALA A C 1
ATOM 2235 O O . ALA A 1 284 ? -21.637 -9.787 53.606 1.00 90.94 284 ALA A O 1
ATOM 2236 N N . LYS A 1 285 ? -19.471 -10.297 53.965 1.00 94.50 285 LYS A N 1
ATOM 2237 C CA . LYS A 1 285 ? -19.709 -11.110 55.160 1.00 94.50 285 LYS A CA 1
ATOM 2238 C C . LYS A 1 285 ? -20.251 -10.267 56.317 1.00 94.50 285 LYS A C 1
ATOM 2240 O O . LYS A 1 285 ? -21.251 -10.646 56.912 1.00 94.50 285 LYS A O 1
ATOM 2245 N N . GLU A 1 286 ? -19.641 -9.115 56.583 1.00 92.94 286 GLU A N 1
ATOM 2246 C CA . GLU A 1 286 ? -20.088 -8.178 57.623 1.00 92.94 286 GLU A CA 1
ATOM 2247 C C . GLU A 1 286 ? -21.511 -7.658 57.344 1.00 92.94 286 GLU A C 1
ATOM 2249 O O . GLU A 1 286 ? -22.364 -7.637 58.228 1.00 92.94 286 GLU A O 1
ATOM 2254 N N . ASN A 1 287 ? -21.821 -7.343 56.084 1.00 88.50 287 ASN A N 1
ATOM 2255 C CA . ASN A 1 287 ? -23.171 -6.967 55.664 1.00 88.50 287 ASN A CA 1
ATOM 2256 C C . ASN A 1 287 ? -24.189 -8.103 55.841 1.00 88.50 287 ASN A C 1
ATOM 2258 O O . ASN A 1 287 ? -25.344 -7.836 56.169 1.00 88.50 287 ASN A O 1
ATOM 2262 N N . GLU A 1 288 ? -23.803 -9.359 55.611 1.00 93.06 288 GLU A N 1
ATOM 2263 C CA . GLU A 1 288 ? -24.697 -10.499 55.837 1.00 93.06 288 GLU A CA 1
ATOM 2264 C C . GLU A 1 288 ? -24.932 -10.750 57.332 1.00 93.06 288 GLU A C 1
ATOM 2266 O O . GLU A 1 288 ? -26.060 -11.034 57.726 1.00 93.06 288 GLU A O 1
ATOM 2271 N N . GLU A 1 289 ? -23.914 -10.563 58.176 1.00 92.06 289 GLU A N 1
ATOM 2272 C CA . GLU A 1 289 ? -24.059 -10.590 59.637 1.00 92.06 289 GLU A CA 1
ATOM 2273 C C . GLU A 1 289 ? -25.016 -9.484 60.120 1.00 92.06 289 GLU A C 1
ATOM 2275 O O . GLU A 1 289 ? -25.926 -9.757 60.904 1.00 92.06 289 GLU A O 1
ATOM 2280 N N . LEU A 1 290 ? -24.899 -8.263 59.582 1.00 88.00 290 LEU A N 1
ATOM 2281 C CA . LEU A 1 290 ? -25.833 -7.165 59.864 1.00 88.00 290 LEU A CA 1
ATOM 2282 C C . LEU A 1 290 ? -27.262 -7.468 59.393 1.00 88.00 290 LEU A C 1
ATOM 2284 O O . LEU A 1 290 ? -28.221 -7.169 60.104 1.00 88.00 290 LEU A O 1
ATOM 2288 N N . ARG A 1 291 ? -27.428 -8.080 58.214 1.00 89.25 291 ARG A N 1
ATOM 2289 C CA . ARG A 1 291 ? -28.746 -8.518 57.723 1.00 89.25 291 ARG A CA 1
ATOM 2290 C C . ARG A 1 291 ? -29.345 -9.603 58.598 1.00 89.25 291 ARG A C 1
ATOM 2292 O O . ARG A 1 291 ? -30.544 -9.569 58.849 1.00 89.25 291 ARG A O 1
ATOM 2299 N N . GLN A 1 292 ? -28.538 -10.557 59.053 1.00 90.69 292 GLN A N 1
ATOM 2300 C CA . GLN A 1 292 ? -29.004 -11.587 59.969 1.00 90.69 292 GLN A CA 1
ATOM 2301 C C . GLN A 1 292 ? -29.457 -10.966 61.289 1.00 90.69 292 GLN A C 1
ATOM 2303 O O . GLN A 1 292 ? -30.560 -11.255 61.737 1.00 90.69 292 GLN A O 1
ATOM 2308 N N . TRP A 1 293 ? -28.670 -10.043 61.842 1.00 91.06 293 TRP A N 1
ATOM 2309 C CA . TRP A 1 293 ? -29.054 -9.300 63.037 1.00 91.06 293 TRP A CA 1
ATOM 2310 C C . TRP A 1 293 ? -30.364 -8.524 62.842 1.00 91.06 293 TRP A C 1
ATOM 2312 O O . TRP A 1 293 ? -31.232 -8.562 63.709 1.00 91.06 293 TRP A O 1
ATOM 2322 N N . ALA A 1 294 ? -30.555 -7.878 61.687 1.00 83.25 294 ALA A N 1
ATOM 2323 C CA . ALA A 1 294 ? -31.806 -7.200 61.356 1.00 83.25 294 ALA A CA 1
ATOM 2324 C C . ALA A 1 294 ? -32.996 -8.174 61.271 1.00 83.25 294 ALA A C 1
ATOM 2326 O O . ALA A 1 294 ? -34.052 -7.871 61.817 1.00 83.25 294 ALA A O 1
ATOM 2327 N N . ARG A 1 295 ? -32.822 -9.357 60.659 1.00 87.94 295 ARG A N 1
ATOM 2328 C CA . ARG A 1 295 ? -33.850 -10.417 60.622 1.00 87.94 295 ARG A CA 1
ATOM 2329 C C . ARG A 1 295 ? -34.201 -10.921 62.020 1.00 87.94 295 ARG A C 1
ATOM 2331 O O . ARG A 1 295 ? -35.375 -11.115 62.322 1.00 87.94 295 ARG A O 1
ATOM 2338 N N . ASP A 1 296 ? -33.202 -11.109 62.876 1.00 86.12 296 ASP A N 1
ATOM 2339 C CA . ASP A 1 296 ? -33.407 -11.539 64.260 1.00 86.12 296 ASP A CA 1
ATOM 2340 C C . ASP A 1 296 ? -34.153 -10.456 65.060 1.00 86.12 296 ASP A C 1
ATOM 2342 O O . ASP A 1 296 ? -35.069 -10.763 65.826 1.00 86.12 296 ASP A O 1
ATOM 2346 N N . LEU A 1 297 ? -33.823 -9.179 64.831 1.00 79.19 297 LEU A N 1
ATOM 2347 C CA . LEU A 1 297 ? -34.510 -8.034 65.428 1.00 79.19 297 LEU A CA 1
ATOM 2348 C C . LEU A 1 297 ? -35.960 -7.918 64.934 1.00 79.19 297 LEU A C 1
ATOM 2350 O O . LEU A 1 297 ? -36.864 -7.728 65.742 1.00 79.19 297 LEU A O 1
ATOM 2354 N N . GLU A 1 298 ? -36.202 -8.067 63.630 1.00 77.50 298 GLU A N 1
ATOM 2355 C CA . GLU A 1 298 ? -37.547 -8.104 63.047 1.00 77.50 298 GLU A CA 1
ATOM 2356 C C . GLU A 1 298 ? -38.357 -9.266 63.612 1.00 77.50 298 GLU A C 1
ATOM 2358 O O . GLU A 1 298 ? -39.489 -9.062 64.041 1.00 77.50 298 GLU A O 1
ATOM 2363 N N . SER A 1 299 ? -37.781 -10.467 63.695 1.00 80.69 299 SER A N 1
ATOM 2364 C CA . SER A 1 299 ? -38.440 -11.623 64.306 1.00 80.69 299 SER A CA 1
ATOM 2365 C C . SER A 1 299 ? -38.768 -11.366 65.777 1.00 80.69 299 SER A C 1
ATOM 2367 O O . SER A 1 299 ? -39.850 -11.732 66.233 1.00 80.69 299 SER A O 1
ATOM 2369 N N . PHE A 1 300 ? -37.867 -10.722 66.524 1.00 78.38 300 PHE A N 1
ATOM 2370 C CA . PHE A 1 300 ? -38.099 -10.335 67.914 1.00 78.38 300 PHE A CA 1
ATOM 2371 C C . PHE A 1 300 ? -39.226 -9.302 68.037 1.00 78.38 300 PHE A C 1
ATOM 2373 O O . PHE A 1 300 ? -40.080 -9.419 68.916 1.00 78.38 300 PHE A O 1
ATOM 2380 N N . VAL A 1 301 ? -39.257 -8.304 67.153 1.00 68.31 301 VAL A N 1
ATOM 2381 C CA . VAL A 1 301 ? -40.309 -7.284 67.105 1.00 68.31 301 VAL A CA 1
ATOM 2382 C C . VAL A 1 301 ? -41.642 -7.911 66.702 1.00 68.31 301 VAL A C 1
ATOM 2384 O O . VAL A 1 301 ? -42.634 -7.690 67.379 1.00 68.31 301 VAL A O 1
ATOM 2387 N N . VAL A 1 302 ? -41.705 -8.750 65.672 1.00 71.75 302 VAL A N 1
ATOM 2388 C CA . VAL A 1 302 ? -42.948 -9.426 65.268 1.00 71.75 302 VAL A CA 1
ATOM 2389 C C . VAL A 1 302 ? -43.461 -10.342 66.381 1.00 71.75 302 VAL A C 1
ATOM 2391 O O . VAL A 1 302 ? -44.649 -10.304 66.689 1.00 71.75 302 VAL A O 1
ATOM 2394 N N . ALA A 1 303 ? -42.581 -11.098 67.042 1.00 74.31 303 ALA A N 1
ATOM 2395 C CA . ALA A 1 303 ? -42.970 -11.994 68.129 1.00 74.31 303 ALA A CA 1
ATOM 2396 C C . ALA A 1 303 ? -43.478 -11.251 69.378 1.00 74.31 303 ALA A C 1
ATOM 2398 O O . ALA A 1 303 ? -44.402 -11.728 70.026 1.00 74.31 303 ALA A O 1
ATOM 2399 N N . ASN A 1 304 ? -42.905 -10.090 69.718 1.00 65.81 304 ASN A N 1
ATOM 2400 C CA . ASN A 1 304 ? -43.221 -9.396 70.977 1.00 65.81 304 ASN A CA 1
ATOM 2401 C C . ASN A 1 304 ? -44.127 -8.166 70.816 1.00 65.81 304 ASN A C 1
ATOM 2403 O O . ASN A 1 304 ? -44.864 -7.810 71.732 1.00 65.81 304 ASN A O 1
ATOM 2407 N N . LEU A 1 305 ? -44.080 -7.494 69.666 1.00 53.72 305 LEU A N 1
ATOM 2408 C CA . LEU A 1 305 ? -44.893 -6.318 69.341 1.00 53.72 305 LEU A CA 1
ATOM 2409 C C . LEU A 1 305 ? -46.029 -6.643 68.367 1.00 53.72 305 LEU A C 1
ATOM 2411 O O . LEU A 1 305 ? -47.000 -5.890 68.345 1.00 53.72 305 LEU A O 1
ATOM 2415 N N . GLY A 1 306 ? -45.969 -7.738 67.601 1.00 49.84 306 GLY A N 1
ATOM 2416 C CA . GLY A 1 306 ? -47.048 -8.160 66.694 1.00 49.84 306 GLY A CA 1
ATOM 2417 C C . GLY A 1 306 ? -48.356 -8.462 67.427 1.00 49.84 306 GLY A C 1
ATOM 2418 O O . GLY A 1 306 ? -49.413 -7.975 67.028 1.00 49.84 306 GLY A O 1
ATOM 2419 N N . GLU A 1 307 ? -48.286 -9.144 68.572 1.00 51.28 307 GLU A N 1
ATOM 2420 C CA . GLU A 1 307 ? -49.462 -9.371 69.426 1.00 51.28 307 GLU A CA 1
ATOM 2421 C C . GLU A 1 307 ? -49.982 -8.068 70.063 1.00 51.28 307 GLU A C 1
ATOM 2423 O O . GLU A 1 307 ? -51.192 -7.872 70.207 1.00 51.28 307 GLU A O 1
ATOM 2428 N N . ALA A 1 308 ? -49.092 -7.120 70.378 1.00 47.38 308 ALA A N 1
ATOM 2429 C CA . ALA A 1 308 ? -49.471 -5.814 70.918 1.00 47.38 308 ALA A CA 1
ATOM 2430 C C . ALA A 1 308 ? -50.103 -4.896 69.851 1.00 47.38 308 ALA A C 1
ATOM 2432 O O . ALA A 1 308 ? -51.039 -4.151 70.143 1.00 47.38 308 ALA A O 1
ATOM 2433 N N . THR A 1 309 ? -49.632 -4.970 68.603 1.00 43.56 309 THR A N 1
ATOM 2434 C CA . THR A 1 309 ? -50.080 -4.123 67.486 1.00 43.56 309 THR A CA 1
ATOM 2435 C C . THR A 1 309 ? -51.310 -4.669 66.771 1.00 43.56 309 THR A C 1
ATOM 2437 O O . THR A 1 309 ? -52.186 -3.870 66.457 1.00 43.56 309 THR A O 1
ATOM 2440 N N . GLN A 1 310 ? -51.493 -5.985 66.602 1.00 45.81 310 GLN A N 1
ATOM 2441 C CA . GLN A 1 310 ? -52.786 -6.532 66.146 1.00 45.81 310 GLN A CA 1
ATOM 2442 C C . GLN A 1 310 ? -53.910 -6.185 67.135 1.00 45.81 310 GLN A C 1
ATOM 2444 O O . GLN A 1 310 ? -54.971 -5.714 66.728 1.00 45.81 310 GLN A O 1
ATOM 2449 N N . SER A 1 311 ? -53.623 -6.267 68.439 1.00 48.91 311 SER A N 1
ATOM 2450 C CA . SER A 1 311 ? -54.533 -5.833 69.506 1.00 48.91 311 SER A CA 1
ATOM 2451 C C . SER A 1 311 ? -54.858 -4.331 69.455 1.00 48.91 311 SER A C 1
ATOM 2453 O O . SER A 1 311 ? -55.980 -3.939 69.776 1.00 48.91 311 SER A O 1
ATOM 2455 N N . LEU A 1 312 ? -53.921 -3.477 69.019 1.00 43.97 312 LEU A N 1
ATOM 2456 C CA . L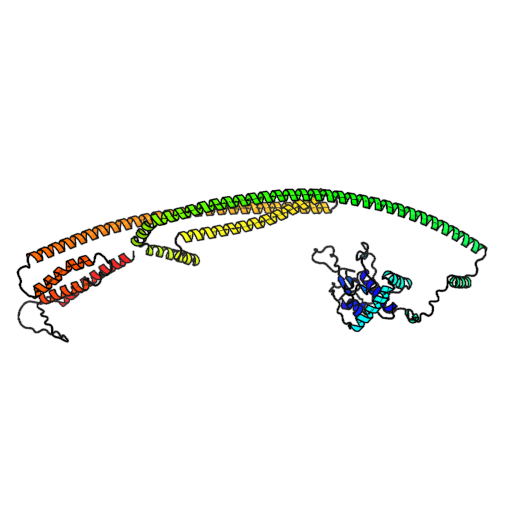EU A 1 312 ? -54.120 -2.027 68.886 1.00 43.97 312 LEU A CA 1
ATOM 2457 C C . LEU A 1 312 ? -54.779 -1.619 67.563 1.00 43.97 312 LEU A C 1
ATOM 2459 O O . LEU A 1 312 ? -55.635 -0.743 67.574 1.00 43.97 312 LEU A O 1
ATOM 2463 N N . THR A 1 313 ? -54.457 -2.257 66.439 1.00 45.25 313 THR A N 1
ATOM 2464 C CA . THR A 1 313 ? -55.001 -1.886 65.119 1.00 45.25 313 THR A CA 1
ATOM 2465 C C . THR A 1 313 ? -56.457 -2.343 64.964 1.00 45.25 313 THR A C 1
ATOM 2467 O O . THR A 1 313 ? -57.267 -1.608 64.400 1.00 45.25 313 THR A O 1
ATOM 2470 N N . GLU A 1 314 ? -56.834 -3.489 65.552 1.00 46.62 314 GLU A N 1
ATOM 2471 C CA . GLU A 1 314 ? -58.239 -3.923 65.639 1.00 46.62 314 GLU A CA 1
ATOM 2472 C C . GLU A 1 314 ? -59.044 -3.138 66.691 1.00 46.62 314 GLU A C 1
ATOM 2474 O O . GLU A 1 314 ? -60.257 -2.985 66.545 1.00 46.62 314 GLU A O 1
ATOM 2479 N N . ARG A 1 315 ? -58.397 -2.586 67.732 1.00 45.50 315 ARG A N 1
ATOM 2480 C CA . ARG A 1 315 ? -59.076 -1.761 68.753 1.00 45.50 315 ARG A CA 1
ATOM 2481 C C . ARG A 1 315 ? -59.152 -0.270 68.435 1.00 45.50 315 ARG A C 1
ATOM 2483 O O . ARG A 1 315 ? -60.051 0.376 68.969 1.00 45.50 315 ARG A O 1
ATOM 2490 N N . ALA A 1 316 ? -58.239 0.275 67.633 1.00 47.22 316 ALA A N 1
ATOM 2491 C CA . ALA A 1 316 ? -58.127 1.718 67.401 1.00 47.22 316 ALA A CA 1
ATOM 2492 C C . ALA A 1 316 ? -58.786 2.204 66.102 1.00 47.22 316 ALA A C 1
ATOM 2494 O O . ALA A 1 316 ? -58.933 3.407 65.933 1.00 47.22 316 ALA A O 1
ATOM 2495 N N . GLY A 1 317 ? -59.204 1.310 65.194 1.00 45.94 317 GLY A N 1
ATOM 2496 C CA . GLY A 1 317 ? -60.019 1.697 64.036 1.00 45.94 317 GLY A CA 1
ATOM 2497 C C . GLY A 1 317 ? -59.391 2.796 63.169 1.00 45.94 317 GLY A C 1
ATOM 2498 O O . GLY A 1 317 ? -60.092 3.706 62.760 1.00 45.94 317 GLY A O 1
ATOM 2499 N N . LEU A 1 318 ? -58.085 2.728 62.890 1.00 46.53 318 LEU A N 1
ATOM 2500 C CA . LEU A 1 318 ? -57.316 3.796 62.220 1.00 46.53 318 LEU A CA 1
ATOM 2501 C C . LEU A 1 318 ? -57.492 3.868 60.689 1.00 46.53 318 LEU A C 1
ATOM 2503 O O . LEU A 1 318 ? -56.919 4.728 60.025 1.00 46.53 318 LEU A O 1
ATOM 2507 N N . ARG A 1 319 ? -58.313 2.991 60.103 1.00 47.12 319 ARG A N 1
ATOM 2508 C CA . ARG A 1 319 ? -58.598 2.968 58.656 1.00 47.12 319 ARG A CA 1
ATOM 2509 C C . ARG A 1 319 ? -59.253 4.252 58.091 1.00 47.12 319 ARG A C 1
ATOM 2511 O O . ARG A 1 319 ? -58.968 4.557 56.937 1.00 47.12 319 ARG A O 1
ATOM 2518 N N . PRO A 1 320 ? -60.077 5.024 58.832 1.00 50.38 320 PRO A N 1
ATOM 2519 C CA . PRO A 1 320 ? -60.680 6.266 58.335 1.00 50.38 320 PRO A CA 1
ATOM 2520 C C . PRO A 1 320 ? -59.715 7.463 58.268 1.00 50.38 320 PRO A C 1
ATOM 2522 O O . PRO A 1 320 ? -59.979 8.408 57.531 1.00 50.38 320 PRO A O 1
ATOM 2525 N N . LEU A 1 321 ? -58.588 7.437 58.991 1.00 46.09 321 LEU A N 1
ATOM 2526 C CA . LEU A 1 321 ? -57.669 8.584 59.099 1.00 46.09 321 LEU A CA 1
ATOM 2527 C C . LEU A 1 321 ? -56.656 8.692 57.948 1.00 46.09 321 LEU A C 1
ATOM 2529 O O . LEU A 1 321 ? -56.024 9.730 57.777 1.00 46.09 321 LEU A O 1
ATOM 2533 N N . LEU A 1 322 ? -56.536 7.660 57.109 1.00 46.56 322 LEU A N 1
ATOM 2534 C CA . LEU A 1 322 ? -55.701 7.693 55.899 1.00 46.56 322 LEU A CA 1
ATOM 2535 C C . LEU A 1 322 ? -56.408 8.366 54.705 1.00 46.56 322 LEU A C 1
ATOM 2537 O O . LEU A 1 322 ? -55.765 8.766 53.736 1.00 46.56 322 LEU A O 1
ATOM 2541 N N . GLN A 1 323 ? -57.730 8.544 54.780 1.00 51.25 323 GLN A N 1
ATOM 2542 C CA . GLN A 1 323 ? -58.558 9.091 53.701 1.00 51.25 323 GLN A CA 1
ATOM 2543 C C . GLN A 1 323 ? -58.395 10.617 53.469 1.00 51.25 323 GLN A C 1
ATOM 2545 O O . GLN A 1 323 ? -58.399 11.032 52.307 1.00 51.25 323 GLN A O 1
ATOM 2550 N N . PRO A 1 324 ? -58.174 11.465 54.497 1.00 49.72 324 PRO A N 1
ATOM 2551 C CA . PRO A 1 324 ? -57.924 12.901 54.312 1.00 49.72 324 PRO A CA 1
ATOM 2552 C C . PRO A 1 324 ? -56.545 13.224 53.708 1.00 49.72 324 PRO A C 1
ATOM 2554 O O . PRO A 1 324 ? -56.410 14.180 52.946 1.00 49.72 324 PRO A O 1
ATOM 2557 N N . LEU A 1 325 ? -55.522 12.404 53.979 1.00 44.31 325 LEU A N 1
ATOM 2558 C CA . LEU A 1 325 ? -54.173 12.579 53.414 1.00 44.31 325 LEU A CA 1
ATOM 2559 C C . LEU A 1 325 ? -54.138 12.310 51.898 1.00 44.31 325 LEU A C 1
ATOM 2561 O O . LEU A 1 325 ? -53.423 12.994 51.166 1.00 44.31 325 LEU A O 1
ATOM 2565 N N . ALA A 1 326 ? -54.975 11.387 51.412 1.00 49.00 326 ALA A N 1
ATOM 2566 C CA . ALA A 1 326 ? -55.173 11.146 49.982 1.00 49.00 326 ALA A CA 1
ATOM 2567 C C . ALA A 1 326 ? -55.904 12.309 49.276 1.00 49.00 326 ALA A C 1
ATOM 2569 O O . ALA A 1 326 ? -55.619 12.601 48.114 1.00 49.00 326 ALA A O 1
ATOM 2570 N N . GLN A 1 327 ? -56.798 13.017 49.979 1.00 53.28 327 GLN A N 1
ATOM 2571 C CA . GLN A 1 327 ? -57.490 14.201 49.450 1.00 53.28 327 GLN A CA 1
ATOM 2572 C C . GLN A 1 327 ? -56.573 15.430 49.365 1.00 53.28 327 GLN A C 1
ATOM 2574 O O . GLN A 1 327 ? -56.597 16.129 48.355 1.00 53.28 327 GLN A O 1
ATOM 2579 N N . MET A 1 328 ? -55.688 15.648 50.344 1.00 47.34 328 MET A N 1
ATOM 2580 C CA . MET A 1 328 ? -54.701 16.742 50.292 1.00 47.34 328 MET A CA 1
ATOM 2581 C C . MET A 1 328 ? -53.674 16.581 49.157 1.00 47.34 328 MET A C 1
ATOM 2583 O O . MET A 1 328 ? -53.160 17.568 48.637 1.00 47.34 328 MET A O 1
ATOM 2587 N N . SER A 1 329 ? -53.379 15.347 48.734 1.00 45.03 329 SER A N 1
ATOM 2588 C CA . SER A 1 329 ? -52.464 15.076 47.616 1.00 45.03 329 SER A CA 1
ATOM 2589 C C . SER A 1 329 ? -53.093 15.355 46.238 1.00 45.03 329 SER A C 1
ATOM 2591 O O . SER A 1 329 ? -52.385 15.766 45.315 1.00 45.03 329 SER A O 1
ATOM 2593 N N . GLN A 1 330 ? -54.421 15.229 46.101 1.00 48.00 330 GLN A N 1
ATOM 2594 C CA . GLN A 1 330 ? -55.146 15.588 44.872 1.00 48.00 330 GLN A CA 1
ATOM 2595 C C . GLN A 1 330 ? -55.138 17.098 44.588 1.00 48.00 330 GLN A C 1
ATOM 2597 O O . GLN A 1 330 ? -55.140 17.493 43.423 1.00 48.00 330 GLN A O 1
ATOM 2602 N N . GLU A 1 331 ? -55.058 17.945 45.617 1.00 51.16 331 GLU A N 1
ATOM 2603 C CA . GLU A 1 331 ? -55.025 19.408 45.459 1.00 51.16 331 GLU A CA 1
ATOM 2604 C C . GLU A 1 331 ? -53.673 19.942 44.942 1.00 51.16 331 GLU A C 1
ATOM 2606 O O . GLU A 1 331 ? -53.612 21.047 44.407 1.00 51.16 331 GLU A O 1
ATOM 2611 N N . VAL A 1 332 ? -52.596 19.148 45.023 1.00 50.59 332 VAL A N 1
ATOM 2612 C CA . VAL A 1 332 ? -51.242 19.526 44.557 1.00 50.59 332 VAL A CA 1
ATOM 2613 C C . VAL A 1 332 ? -50.968 19.063 43.112 1.00 50.59 332 VAL A C 1
ATOM 2615 O O . VAL A 1 332 ? -49.917 19.353 42.545 1.00 50.59 332 VAL A O 1
ATOM 2618 N N . GLY A 1 333 ? -51.926 18.389 42.463 1.00 42.53 333 GLY A N 1
ATOM 2619 C CA . GLY A 1 333 ? -51.884 18.125 41.019 1.00 42.53 333 GLY A CA 1
ATOM 2620 C C . GLY A 1 333 ? -50.788 17.158 40.560 1.00 42.53 333 GLY A C 1
ATOM 2621 O O . GLY A 1 333 ? -50.310 17.276 39.435 1.00 42.53 333 GLY A O 1
ATOM 2622 N N . ASN A 1 334 ? -50.384 16.199 41.401 1.00 47.12 334 ASN A N 1
ATOM 2623 C CA . ASN A 1 334 ? -49.338 15.233 41.058 1.00 47.12 334 ASN A CA 1
ATOM 2624 C C . ASN A 1 334 ? -49.886 13.794 41.050 1.00 47.12 334 ASN A C 1
ATOM 2626 O O . ASN A 1 334 ? -49.863 13.090 42.058 1.00 47.12 334 ASN A O 1
ATOM 2630 N N . SER A 1 335 ? -50.437 13.371 39.905 1.00 49.00 335 SER A N 1
ATOM 2631 C CA . SER A 1 335 ? -51.214 12.120 39.784 1.00 49.00 335 SER A CA 1
ATOM 2632 C C . SER A 1 335 ? -50.417 10.831 40.040 1.00 49.00 335 SER A C 1
ATOM 2634 O O . SER A 1 335 ? -50.995 9.842 40.483 1.00 49.00 335 SER A O 1
ATOM 2636 N N . GLU A 1 336 ? -49.095 10.855 39.845 1.00 49.72 336 GLU A N 1
ATOM 2637 C CA . GLU A 1 336 ? -48.194 9.729 40.146 1.00 49.72 336 GLU A CA 1
ATOM 2638 C C . GLU A 1 336 ? -47.945 9.560 41.652 1.00 49.72 336 GLU A C 1
ATOM 2640 O O . GLU A 1 336 ? -47.724 8.455 42.135 1.00 49.72 336 GLU A O 1
ATOM 2645 N N . LEU A 1 337 ? -48.026 10.650 42.416 1.00 47.69 337 LEU A N 1
ATOM 2646 C CA . LEU A 1 337 ? -47.821 10.640 43.864 1.00 47.69 337 LEU A CA 1
ATOM 2647 C C . LEU A 1 337 ? -49.065 10.116 44.596 1.00 47.69 337 LEU A C 1
ATOM 2649 O O . LEU A 1 337 ? -48.940 9.462 45.626 1.00 47.69 337 LEU A O 1
ATOM 2653 N N . VAL A 1 338 ? -50.255 10.343 44.028 1.00 49.88 338 VAL A N 1
ATOM 2654 C CA . VAL A 1 338 ? -51.544 9.878 44.568 1.00 49.88 338 VAL A CA 1
ATOM 2655 C C . VAL A 1 338 ? -51.704 8.361 44.438 1.00 49.88 338 VAL A C 1
ATOM 2657 O O . VAL A 1 338 ? -52.196 7.739 45.376 1.00 49.88 338 VAL A O 1
ATOM 2660 N N . SER A 1 339 ? -51.273 7.746 43.327 1.00 53.72 339 SER A N 1
ATOM 2661 C CA . SER A 1 339 ? -51.358 6.283 43.185 1.00 53.72 339 SER A CA 1
ATOM 2662 C C . SER A 1 339 ? -50.424 5.578 44.167 1.00 53.72 339 SER A C 1
ATOM 2664 O O . SER A 1 339 ? -50.858 4.671 44.873 1.00 53.72 339 SER A O 1
ATOM 2666 N N . VAL A 1 340 ? -49.191 6.078 44.307 1.00 50.44 340 VAL A N 1
ATOM 2667 C CA . VAL A 1 340 ? -48.212 5.551 45.263 1.00 50.44 340 VAL A CA 1
ATOM 2668 C C . VAL A 1 340 ? -48.691 5.769 46.699 1.00 50.44 340 VAL A C 1
ATOM 2670 O O . VAL A 1 340 ? -48.713 4.815 47.458 1.00 50.44 340 VAL A O 1
ATOM 2673 N N . LEU A 1 341 ? -49.170 6.960 47.078 1.00 46.03 341 LEU A N 1
ATOM 2674 C CA . LEU A 1 341 ? -49.683 7.230 48.434 1.00 46.03 341 LEU A CA 1
ATOM 2675 C C . LEU A 1 341 ? -50.951 6.445 48.799 1.00 46.03 341 LEU A C 1
ATOM 2677 O O . LEU A 1 341 ? -51.193 6.212 49.981 1.00 46.03 341 LEU A O 1
ATOM 2681 N N . SER A 1 342 ? -51.775 6.065 47.818 1.00 50.97 342 SER A N 1
ATOM 2682 C CA . SER A 1 342 ? -53.008 5.310 48.077 1.00 50.97 342 SER A CA 1
ATOM 2683 C C . SER A 1 342 ? -52.769 3.832 48.402 1.00 50.97 342 SER A C 1
ATOM 2685 O O . SER A 1 342 ? -53.632 3.200 49.011 1.00 50.97 342 SER A O 1
ATOM 2687 N N . GLU A 1 343 ? -51.596 3.301 48.042 1.00 50.31 343 GLU A N 1
ATOM 2688 C CA . GLU A 1 343 ? -51.222 1.895 48.248 1.00 50.31 343 GLU A CA 1
ATOM 2689 C C . GLU A 1 343 ? -50.029 1.730 49.208 1.00 50.31 343 GLU A C 1
ATOM 2691 O O . GLU A 1 343 ? -49.923 0.709 49.887 1.00 50.31 343 GLU A O 1
ATOM 2696 N N . ALA A 1 344 ? -49.186 2.757 49.344 1.00 45.94 344 ALA A N 1
ATOM 2697 C CA . ALA A 1 344 ? -47.968 2.724 50.137 1.00 45.94 344 ALA A CA 1
ATOM 2698 C C . ALA A 1 344 ? -48.206 2.992 51.625 1.00 45.94 344 ALA A C 1
ATOM 2700 O O . ALA A 1 344 ? -48.599 4.082 52.047 1.00 45.94 344 ALA A O 1
ATOM 2701 N N . SER A 1 345 ? -47.825 2.024 52.455 1.00 53.72 345 SER A N 1
ATOM 2702 C CA . SER A 1 345 ? -47.500 2.285 53.860 1.00 53.72 345 SER A CA 1
ATOM 2703 C C . SER A 1 345 ? -46.389 3.351 53.963 1.00 53.72 345 SER A C 1
ATOM 2705 O O . SER A 1 345 ? -45.563 3.480 53.061 1.00 53.72 345 SER A O 1
ATOM 2707 N N . GLY A 1 346 ? -46.314 4.126 55.056 1.00 50.12 346 GLY A N 1
ATOM 2708 C CA . GLY A 1 346 ? -45.314 5.206 55.217 1.00 50.12 346 GLY A CA 1
ATOM 2709 C C . GLY A 1 346 ? -43.843 4.781 55.022 1.00 50.12 346 GLY A C 1
ATOM 2710 O O . GLY A 1 346 ? -42.972 5.619 54.795 1.00 50.12 346 GLY A O 1
ATOM 2711 N N . THR A 1 347 ? -43.562 3.479 55.061 1.00 51.88 347 THR A N 1
ATOM 2712 C CA . THR A 1 347 ? -42.286 2.850 54.696 1.00 51.88 347 THR A CA 1
ATOM 2713 C C . THR A 1 347 ? -41.992 2.867 53.193 1.00 51.88 347 THR A C 1
ATOM 2715 O O . THR A 1 347 ? -40.858 3.125 52.800 1.00 51.88 347 THR A O 1
ATOM 2718 N N . GLU A 1 348 ? -42.987 2.670 52.334 1.00 47.81 348 GLU A N 1
ATOM 2719 C CA . GLU A 1 348 ? -42.818 2.634 50.874 1.00 47.81 348 GLU A CA 1
ATOM 2720 C C . GLU A 1 348 ? -42.549 4.024 50.275 1.00 47.81 348 GLU A C 1
ATOM 2722 O O . GLU A 1 348 ? -41.772 4.149 49.327 1.00 47.81 348 GLU A O 1
ATOM 2727 N N . LEU A 1 349 ? -43.085 5.090 50.884 1.00 51.78 349 LEU A N 1
ATOM 2728 C CA . LEU A 1 349 ? -42.803 6.466 50.462 1.00 51.78 349 LEU A CA 1
ATOM 2729 C C . LEU A 1 349 ? -41.350 6.886 50.749 1.00 51.78 349 LEU A C 1
ATOM 2731 O O . LEU A 1 349 ? -40.716 7.546 49.925 1.00 51.78 349 LEU A O 1
ATOM 2735 N N . ASN A 1 350 ? -40.802 6.463 51.894 1.00 56.19 350 ASN A N 1
ATOM 2736 C CA . ASN A 1 350 ? -39.390 6.683 52.219 1.00 56.19 350 ASN A CA 1
ATOM 2737 C C . ASN A 1 350 ? -38.474 5.932 51.246 1.00 56.19 350 ASN A C 1
ATOM 2739 O O . ASN A 1 350 ? -37.496 6.503 50.768 1.00 56.19 350 ASN A O 1
ATOM 2743 N N . ILE A 1 351 ? -38.832 4.697 50.880 1.00 60.84 351 ILE A N 1
ATOM 2744 C CA . ILE A 1 351 ? -38.081 3.905 49.897 1.00 60.84 351 ILE A CA 1
ATOM 2745 C C . ILE A 1 351 ? -38.107 4.580 48.518 1.00 60.84 351 ILE A C 1
ATOM 2747 O O . ILE A 1 351 ? -37.079 4.639 47.844 1.00 60.84 351 ILE A O 1
ATOM 2751 N N . ALA A 1 352 ? -39.248 5.128 48.090 1.00 54.16 352 ALA A N 1
ATOM 2752 C CA . ALA A 1 352 ? -39.355 5.838 46.815 1.00 54.16 352 ALA A CA 1
ATOM 2753 C C . ALA A 1 352 ? -38.489 7.113 46.777 1.00 54.16 352 ALA A C 1
ATOM 2755 O O . ALA A 1 352 ? -37.789 7.353 45.788 1.00 54.16 352 ALA A O 1
ATOM 2756 N N . LEU A 1 353 ? -38.474 7.892 47.865 1.00 59.34 353 LEU A N 1
ATOM 2757 C CA . LEU A 1 353 ? -37.657 9.104 47.976 1.00 59.34 353 LEU A CA 1
ATOM 2758 C C . LEU A 1 353 ? -36.150 8.784 48.011 1.00 59.34 353 LEU A C 1
ATOM 2760 O O . LEU A 1 353 ? -35.353 9.445 47.337 1.00 59.34 353 LEU A O 1
ATOM 2764 N N . GLU A 1 354 ? -35.749 7.732 48.730 1.00 63.91 354 GLU A N 1
ATOM 2765 C CA . GLU A 1 354 ? -34.364 7.243 48.732 1.00 63.91 354 GLU A CA 1
ATOM 2766 C C . GLU A 1 354 ? -33.935 6.759 47.341 1.00 63.91 354 GLU A C 1
ATOM 2768 O O . GLU A 1 354 ? -32.835 7.071 46.882 1.00 63.91 354 GLU A O 1
ATOM 2773 N N . ARG A 1 355 ? -34.823 6.072 46.615 1.00 62.78 355 ARG A N 1
ATOM 2774 C CA . ARG A 1 355 ? -34.546 5.561 45.267 1.00 62.78 355 ARG A CA 1
ATOM 2775 C C . ARG A 1 355 ? -34.371 6.680 44.237 1.00 62.78 355 ARG A C 1
ATOM 2777 O O . ARG A 1 355 ? -33.449 6.604 43.423 1.00 62.78 355 ARG A O 1
ATOM 2784 N N . ALA A 1 356 ? -35.189 7.732 44.303 1.00 60.34 356 ALA A N 1
ATOM 2785 C CA . ALA A 1 356 ? -35.057 8.912 43.445 1.00 60.34 356 ALA A CA 1
ATOM 2786 C C . ALA A 1 356 ? -33.752 9.683 43.725 1.00 60.34 356 ALA A C 1
ATOM 2788 O O . ALA A 1 356 ? -33.038 10.073 42.797 1.00 60.34 356 ALA A O 1
ATOM 2789 N N . THR A 1 357 ? -33.389 9.825 45.003 1.00 65.56 357 THR A N 1
ATOM 2790 C CA . THR A 1 357 ? -32.133 10.471 45.421 1.00 65.56 357 THR A CA 1
ATOM 2791 C C . THR A 1 357 ? -30.915 9.670 44.943 1.00 65.56 357 THR A C 1
ATOM 2793 O O . THR A 1 357 ? -29.970 10.235 44.390 1.00 65.56 357 THR A O 1
ATOM 2796 N N . LEU A 1 358 ? -30.951 8.338 45.063 1.00 63.09 358 LEU A N 1
ATOM 2797 C CA . LEU A 1 358 ? -29.889 7.458 44.568 1.00 63.09 358 LEU A CA 1
ATOM 2798 C C . LEU A 1 358 ? -29.753 7.506 43.040 1.00 63.09 358 LEU A C 1
ATOM 2800 O O . LEU A 1 358 ? -28.630 7.521 42.538 1.00 63.09 358 LEU A O 1
ATOM 2804 N N . GLN A 1 359 ? -30.856 7.588 42.289 1.00 64.44 359 GLN A N 1
ATOM 2805 C CA . GLN A 1 359 ? -30.803 7.750 40.830 1.00 64.44 359 GLN A CA 1
ATOM 2806 C C . GLN A 1 359 ? -30.119 9.056 40.407 1.00 64.44 359 GLN A C 1
ATOM 2808 O O . GLN A 1 359 ? -29.282 9.034 39.504 1.00 64.44 359 GLN A O 1
ATOM 2813 N N . GLN A 1 360 ? -30.412 10.174 41.077 1.00 63.84 360 GLN A N 1
ATOM 2814 C CA . GLN A 1 360 ? -29.755 11.457 40.802 1.00 63.84 360 GLN A CA 1
ATOM 2815 C C . GLN A 1 360 ? -28.251 11.412 41.119 1.00 63.84 360 GLN A C 1
ATOM 2817 O O . GLN A 1 360 ? -27.435 11.879 40.324 1.00 63.84 360 GLN A O 1
ATOM 2822 N N . ILE A 1 361 ? -27.859 10.760 42.220 1.00 62.00 361 ILE A N 1
ATOM 2823 C CA . ILE A 1 361 ? -26.444 10.550 42.572 1.00 62.00 361 ILE A CA 1
ATOM 2824 C C . ILE A 1 361 ? -25.730 9.687 41.519 1.00 62.00 361 ILE A C 1
ATOM 2826 O O . ILE A 1 361 ? -24.599 9.988 41.135 1.00 62.00 361 ILE A O 1
ATOM 2830 N N . VAL A 1 362 ? -26.378 8.631 41.018 1.00 62.66 362 VAL A N 1
ATOM 2831 C CA . VAL A 1 362 ? -25.811 7.754 39.979 1.00 62.66 362 VAL A CA 1
ATOM 2832 C C . VAL A 1 362 ? -25.619 8.504 38.659 1.00 62.66 362 VAL A C 1
ATOM 2834 O O . VAL A 1 362 ? -24.556 8.382 38.050 1.00 62.66 362 VAL A O 1
ATOM 2837 N N . LEU A 1 363 ? -26.590 9.319 38.237 1.00 60.38 363 LEU A N 1
ATOM 2838 C CA . LEU A 1 363 ? -26.476 10.132 37.020 1.00 60.38 363 LEU A CA 1
ATOM 2839 C C . LEU A 1 363 ? -25.376 11.198 37.140 1.00 60.38 363 LEU A C 1
ATOM 2841 O O . LEU A 1 363 ? -24.570 11.348 36.220 1.00 60.38 363 LEU A O 1
ATOM 2845 N N . ALA A 1 364 ? -25.268 11.871 38.290 1.00 60.88 364 ALA A N 1
ATOM 2846 C CA . ALA A 1 364 ? -24.188 12.823 38.554 1.00 60.88 364 ALA A CA 1
ATOM 2847 C C . ALA A 1 364 ? -22.803 12.146 38.533 1.00 60.88 364 ALA A C 1
ATOM 2849 O O . ALA A 1 364 ? -21.844 12.682 37.975 1.00 60.88 364 ALA A O 1
ATOM 2850 N N . ARG A 1 365 ? -22.696 10.925 39.072 1.00 64.50 365 ARG A N 1
ATOM 2851 C CA . ARG A 1 365 ? -21.450 10.145 39.074 1.00 64.50 365 ARG A CA 1
ATOM 2852 C C . ARG A 1 365 ? -21.075 9.621 37.683 1.00 64.50 365 ARG A C 1
ATOM 2854 O O . ARG A 1 365 ? -19.891 9.577 37.345 1.00 64.50 365 ARG A O 1
ATOM 2861 N N . ALA A 1 366 ? -22.057 9.272 36.853 1.00 58.94 366 ALA A N 1
ATOM 2862 C CA . ALA A 1 366 ? -21.839 8.903 35.453 1.00 58.94 366 ALA A CA 1
ATOM 2863 C C . ALA A 1 366 ? -21.326 10.094 34.616 1.00 58.94 366 ALA A C 1
ATOM 2865 O O . ALA A 1 366 ? -20.409 9.942 33.811 1.00 58.94 366 ALA A O 1
ATOM 2866 N N . ALA A 1 367 ? -21.852 11.300 34.853 1.00 61.81 367 ALA A N 1
ATOM 2867 C CA . ALA A 1 367 ? -21.352 12.516 34.211 1.00 61.81 367 ALA A CA 1
ATOM 2868 C C . ALA A 1 367 ? -19.914 12.856 34.654 1.00 61.81 367 ALA A C 1
ATOM 2870 O O . ALA A 1 367 ? -19.070 13.166 33.814 1.00 61.81 367 ALA A O 1
ATOM 2871 N N . ALA A 1 368 ? -19.607 12.722 35.951 1.00 63.78 368 ALA A N 1
ATOM 2872 C CA . ALA A 1 368 ? -18.261 12.953 36.485 1.00 63.78 368 ALA A CA 1
ATOM 2873 C C . ALA A 1 368 ? -17.221 11.973 35.910 1.00 63.78 368 ALA A C 1
ATOM 2875 O O . ALA A 1 368 ? -16.150 12.387 35.472 1.00 63.78 368 ALA A O 1
ATOM 2876 N N . THR A 1 369 ? -17.563 10.684 35.825 1.00 67.50 369 THR A N 1
ATOM 2877 C CA . THR A 1 369 ? -16.673 9.658 35.248 1.00 67.50 369 THR A CA 1
ATOM 2878 C C . THR A 1 369 ? -16.438 9.855 33.748 1.00 67.50 369 THR A C 1
ATOM 2880 O O . THR A 1 369 ? -15.319 9.659 33.275 1.00 67.50 369 THR A O 1
ATOM 2883 N N . SER A 1 370 ? -17.443 10.307 32.988 1.00 64.56 370 SER A N 1
ATOM 2884 C CA . SER A 1 370 ? -17.259 10.662 31.572 1.00 64.56 370 SER A CA 1
ATOM 2885 C C . SER A 1 370 ? -16.283 11.833 31.389 1.00 64.56 370 SER A C 1
ATOM 2887 O O . SER A 1 370 ? -15.444 11.796 30.486 1.00 64.56 370 SER A O 1
ATOM 2889 N N . SER A 1 371 ? -16.359 12.854 32.248 1.00 65.75 371 SER A N 1
ATOM 2890 C CA . SER A 1 371 ? -15.434 13.997 32.233 1.00 65.75 371 SER A CA 1
ATOM 2891 C C . SER A 1 371 ? -14.010 13.599 32.641 1.00 65.75 371 SER A C 1
ATOM 2893 O O . SER A 1 371 ? -13.043 14.028 32.010 1.00 65.75 371 SER A O 1
ATOM 2895 N N . GLU A 1 372 ? -13.866 12.706 33.623 1.00 72.19 372 GLU A N 1
ATOM 2896 C CA . GLU A 1 372 ? -12.573 12.177 34.073 1.00 72.19 372 GLU A CA 1
ATOM 2897 C C . GLU A 1 372 ? -11.854 11.365 32.975 1.00 72.19 372 GLU A C 1
ATOM 2899 O O . GLU A 1 372 ? -10.630 11.447 32.818 1.00 72.19 372 GLU A O 1
ATOM 2904 N N . ILE A 1 373 ? -12.598 10.609 32.159 1.00 70.94 373 ILE A N 1
ATOM 2905 C CA . ILE A 1 373 ? -12.043 9.855 31.023 1.00 70.94 373 ILE A CA 1
ATOM 2906 C C . ILE A 1 373 ? -11.465 10.799 29.957 1.00 70.94 373 ILE A C 1
ATOM 2908 O O . ILE A 1 373 ? -10.342 10.579 29.488 1.00 70.94 373 ILE A O 1
ATOM 2912 N N . GLU A 1 374 ? -12.187 11.861 29.585 1.00 71.94 374 GLU A N 1
ATOM 2913 C CA . GLU A 1 374 ? -11.696 12.846 28.610 1.00 71.94 374 GLU A CA 1
ATOM 2914 C C . GLU A 1 374 ? -10.523 13.675 29.164 1.00 71.94 374 GLU A C 1
ATOM 2916 O O . GLU A 1 374 ? -9.539 13.901 28.451 1.00 71.94 374 GLU A O 1
ATOM 2921 N N . PHE A 1 375 ? -10.533 14.021 30.456 1.00 71.81 375 PHE A N 1
ATOM 2922 C CA . PHE A 1 375 ? -9.384 14.658 31.108 1.00 71.81 375 PHE A CA 1
ATOM 2923 C C . PHE A 1 375 ? -8.130 13.776 31.045 1.00 71.81 375 PHE A C 1
ATOM 2925 O O . PHE A 1 375 ? -7.059 14.219 30.618 1.00 71.81 375 PHE A O 1
ATOM 2932 N N . ASN A 1 376 ? -8.256 12.491 31.385 1.00 75.06 376 ASN A N 1
ATOM 2933 C CA . ASN A 1 376 ? -7.148 11.540 31.320 1.00 75.06 376 ASN A CA 1
ATOM 2934 C C . ASN A 1 376 ? -6.633 11.333 29.887 1.00 75.06 376 ASN A C 1
ATOM 2936 O O . ASN A 1 376 ? -5.429 11.162 29.673 1.00 75.06 376 ASN A O 1
ATOM 2940 N N . ARG A 1 377 ? -7.518 11.387 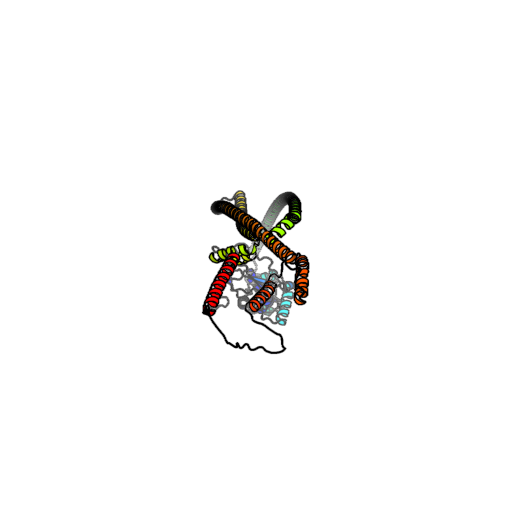28.886 1.00 79.25 377 ARG A N 1
ATOM 2941 C CA . ARG A 1 377 ? -7.148 11.333 27.466 1.00 79.25 377 ARG A CA 1
ATOM 2942 C C . ARG A 1 377 ? -6.331 12.555 27.043 1.00 79.25 377 ARG A C 1
ATOM 2944 O O . ARG A 1 377 ? -5.316 12.397 26.360 1.00 79.25 377 ARG A O 1
ATOM 2951 N N . LEU A 1 378 ? -6.746 13.755 27.452 1.00 73.06 378 LEU A N 1
ATOM 2952 C CA . LEU A 1 378 ? -6.018 14.999 27.190 1.00 73.06 378 LEU A CA 1
ATOM 2953 C C . LEU A 1 378 ? -4.665 15.021 27.905 1.00 73.06 378 LEU A C 1
ATOM 2955 O O . LEU A 1 378 ? -3.657 15.351 27.283 1.00 73.06 378 LEU A O 1
ATOM 2959 N N . LYS A 1 379 ? -4.612 14.570 29.164 1.00 77.62 379 LYS A N 1
ATOM 2960 C CA . LYS A 1 379 ? -3.371 14.454 29.939 1.00 77.62 379 LYS A CA 1
ATOM 2961 C C . LYS A 1 379 ? -2.334 13.582 29.226 1.00 77.62 379 LYS A C 1
ATOM 2963 O O . LYS A 1 379 ? -1.199 14.015 29.064 1.00 77.62 379 LYS A O 1
ATOM 2968 N N . ARG A 1 380 ? -2.733 12.409 28.713 1.00 79.69 380 ARG A N 1
ATOM 2969 C CA . ARG A 1 380 ? -1.835 11.531 27.934 1.00 79.69 380 ARG A CA 1
ATOM 2970 C C . ARG A 1 380 ? -1.308 12.210 26.672 1.00 79.69 380 ARG A C 1
ATOM 2972 O O . ARG A 1 380 ? -0.119 12.114 26.400 1.00 79.69 380 ARG A O 1
ATOM 2979 N N . LYS A 1 381 ? -2.163 12.922 25.924 1.00 76.81 381 LYS A N 1
ATOM 2980 C CA . LYS A 1 381 ? -1.729 13.674 24.731 1.00 76.81 381 LYS A CA 1
ATOM 2981 C C . LYS A 1 381 ? -0.676 14.727 25.073 1.00 76.81 381 LYS A C 1
ATOM 2983 O O . LYS A 1 381 ? 0.299 14.843 24.339 1.00 76.81 381 LYS A O 1
ATOM 2988 N N . VAL A 1 382 ? -0.854 15.460 26.175 1.00 74.94 382 VAL A N 1
ATOM 2989 C CA . VAL A 1 382 ? 0.135 16.443 26.648 1.00 74.94 382 VAL A CA 1
ATOM 2990 C C . VAL A 1 382 ? 1.462 15.761 26.968 1.00 74.94 382 VAL A C 1
ATOM 2992 O O . VAL A 1 382 ? 2.498 16.228 26.511 1.00 74.94 382 VAL A O 1
ATOM 2995 N N . THR A 1 383 ? 1.444 14.629 27.678 1.00 78.12 383 THR A N 1
ATOM 2996 C CA . THR A 1 383 ? 2.666 13.872 27.993 1.00 78.12 383 THR A CA 1
ATOM 2997 C C . THR A 1 383 ? 3.388 13.401 26.728 1.00 78.12 383 THR A C 1
ATOM 2999 O O . THR A 1 383 ? 4.585 13.628 26.597 1.00 78.12 383 THR A O 1
ATOM 3002 N N . THR A 1 384 ? 2.663 12.846 25.750 1.00 79.31 384 THR A N 1
ATOM 3003 C CA . THR A 1 384 ? 3.251 12.400 24.475 1.00 79.31 384 THR A CA 1
ATOM 3004 C C . THR A 1 384 ? 3.856 13.555 23.673 1.00 79.31 384 THR A C 1
ATOM 3006 O O . THR A 1 384 ? 4.916 13.398 23.069 1.00 79.31 384 THR A O 1
ATOM 3009 N N . LEU A 1 385 ? 3.206 14.724 23.658 1.00 75.44 385 LEU A N 1
ATOM 3010 C CA . LEU A 1 385 ? 3.750 15.914 22.998 1.00 75.44 385 LEU A CA 1
ATOM 3011 C C . LEU A 1 385 ? 5.010 16.427 23.709 1.00 75.44 385 LEU A C 1
ATOM 3013 O O . LEU A 1 385 ? 5.975 16.781 23.036 1.00 75.44 385 LEU A O 1
ATOM 3017 N N . GLN A 1 386 ? 5.033 16.401 25.044 1.00 78.25 386 GLN A N 1
ATOM 3018 C CA . GLN A 1 386 ? 6.189 16.800 25.849 1.00 78.25 386 GLN A CA 1
ATOM 3019 C C . GLN A 1 386 ? 7.399 15.880 25.612 1.00 78.25 386 GLN A C 1
ATOM 3021 O O . GLN A 1 386 ? 8.519 16.355 25.444 1.00 78.25 386 GLN A O 1
ATOM 3026 N N . GLU A 1 387 ? 7.180 14.565 25.560 1.00 83.25 387 GLU A N 1
ATOM 3027 C CA . GLU A 1 387 ? 8.222 13.576 25.256 1.00 83.25 387 GLU A CA 1
ATOM 3028 C C . GLU A 1 387 ? 8.769 13.755 23.833 1.00 83.25 387 GLU A C 1
ATOM 3030 O O . GLU A 1 387 ? 9.983 13.741 23.625 1.00 83.25 387 GLU A O 1
ATOM 3035 N N . ALA A 1 388 ? 7.888 14.002 22.857 1.00 77.19 388 ALA A N 1
ATOM 3036 C CA . ALA A 1 388 ? 8.280 14.272 21.475 1.00 77.19 388 ALA A CA 1
ATOM 3037 C C . ALA A 1 388 ? 9.065 15.585 21.318 1.00 77.19 388 ALA A C 1
ATOM 3039 O O . ALA A 1 388 ? 9.901 15.687 20.420 1.00 77.19 388 ALA A O 1
ATOM 3040 N N . LEU A 1 389 ? 8.796 16.582 22.167 1.00 71.88 389 LEU A N 1
ATOM 3041 C CA . LEU A 1 389 ? 9.537 17.842 22.198 1.00 71.88 389 LEU A CA 1
ATOM 3042 C C . LEU A 1 389 ? 10.934 17.650 22.802 1.00 71.88 389 LEU A C 1
ATOM 3044 O O . LEU A 1 389 ? 11.914 18.118 22.233 1.00 71.88 389 LEU A O 1
ATOM 3048 N N . ASN A 1 390 ? 11.036 16.910 23.909 1.00 80.62 390 ASN A N 1
ATOM 3049 C CA . ASN A 1 390 ? 12.309 16.662 24.592 1.00 80.62 390 ASN A CA 1
ATOM 3050 C C . ASN A 1 390 ? 13.279 15.786 23.775 1.00 80.62 390 ASN A C 1
ATOM 3052 O O . ASN A 1 390 ? 14.484 15.854 23.992 1.00 80.62 390 ASN A O 1
ATOM 3056 N N . GLY A 1 391 ? 12.770 14.963 22.851 1.00 80.81 391 GLY A N 1
ATOM 3057 C CA . GLY A 1 391 ? 13.580 14.093 21.989 1.00 80.81 391 GLY A CA 1
ATOM 3058 C C . GLY A 1 391 ? 14.007 14.700 20.646 1.00 80.81 391 GLY A C 1
ATOM 3059 O O . GLY A 1 391 ? 14.636 14.002 19.853 1.00 80.81 391 GLY A O 1
ATOM 3060 N N . SER A 1 392 ? 13.646 15.952 20.341 1.00 70.56 392 SER A N 1
ATOM 3061 C CA . SER A 1 392 ? 13.921 16.578 19.042 1.00 70.56 392 SER A CA 1
ATOM 3062 C C . SER A 1 392 ? 15.005 17.655 19.164 1.00 70.56 392 SER A C 1
ATOM 3064 O O . SER A 1 392 ? 14.756 18.736 19.687 1.00 70.56 392 SER A O 1
ATOM 3066 N N . GLU A 1 393 ? 16.211 17.374 18.658 1.00 76.69 393 GLU A N 1
ATOM 3067 C CA . GLU A 1 393 ? 17.327 18.344 18.595 1.00 76.69 393 GLU A CA 1
ATOM 3068 C C . GLU A 1 393 ? 17.193 19.357 17.441 1.00 76.69 393 GLU A C 1
ATOM 3070 O O . GLU A 1 393 ? 17.991 20.290 17.322 1.00 76.69 393 GLU A O 1
ATOM 3075 N N . ASP A 1 394 ? 16.184 19.196 16.583 1.00 64.75 394 ASP A N 1
ATOM 3076 C CA . ASP A 1 394 ? 16.074 19.941 15.335 1.00 64.75 394 ASP A CA 1
ATOM 3077 C C . ASP A 1 394 ? 15.267 21.236 15.528 1.00 64.75 394 ASP A C 1
ATOM 3079 O O . ASP A 1 394 ? 14.047 21.226 15.720 1.00 64.75 394 ASP A O 1
ATOM 3083 N N . LYS A 1 395 ? 15.958 22.382 15.484 1.00 58.25 395 LYS A N 1
ATOM 3084 C CA . LYS A 1 395 ? 15.392 23.738 15.642 1.00 58.25 395 LYS A CA 1
ATOM 3085 C C . LYS A 1 395 ? 14.678 24.205 14.366 1.00 58.25 395 LYS A C 1
ATOM 3087 O O . LYS A 1 395 ? 14.994 25.250 13.802 1.00 58.25 395 LYS A O 1
ATOM 3092 N N . SER A 1 396 ? 13.736 23.402 13.888 1.00 76.81 396 SER A N 1
ATOM 3093 C CA . SER A 1 396 ? 12.928 23.678 12.701 1.00 76.81 396 SER A CA 1
ATOM 3094 C C . SER A 1 396 ? 11.687 24.515 13.064 1.00 76.81 396 SER A C 1
ATOM 3096 O O . SER A 1 396 ? 11.177 24.373 14.176 1.00 76.81 396 SER A O 1
ATOM 3098 N N . PRO A 1 397 ? 11.125 25.335 12.152 1.00 73.81 397 PRO A N 1
ATOM 3099 C CA . PRO A 1 397 ? 9.850 26.054 12.342 1.00 73.81 397 PRO A CA 1
ATOM 3100 C C . PRO A 1 397 ? 8.669 25.170 12.792 1.00 73.81 397 PRO A C 1
ATOM 3102 O O . PRO A 1 397 ? 7.699 25.657 13.366 1.00 73.81 397 PRO A O 1
ATOM 3105 N N . GLN A 1 398 ? 8.764 23.851 12.612 1.00 72.88 398 GLN A N 1
ATOM 3106 C CA . GLN A 1 398 ? 7.803 22.883 13.152 1.00 72.88 398 GLN A CA 1
ATOM 3107 C C . GLN A 1 398 ? 7.782 22.836 14.692 1.00 72.88 398 GLN A C 1
ATOM 3109 O O . GLN A 1 398 ? 6.782 22.429 15.284 1.00 72.88 398 GLN A O 1
ATOM 3114 N N . LEU A 1 399 ? 8.869 23.239 15.357 1.00 75.75 399 LEU A N 1
ATOM 3115 C CA . LEU A 1 399 ? 8.975 23.270 16.815 1.00 75.75 399 LEU A CA 1
ATOM 3116 C C . LEU A 1 399 ? 8.211 24.465 17.412 1.00 75.75 399 LEU A C 1
ATOM 3118 O O . LEU A 1 399 ? 7.586 24.321 18.459 1.00 75.75 399 LEU A O 1
ATOM 3122 N N . GLU A 1 400 ? 8.185 25.608 16.717 1.00 79.69 400 GLU A N 1
ATOM 3123 C CA . GLU A 1 400 ? 7.380 26.776 17.111 1.00 79.69 400 GLU A CA 1
ATOM 3124 C C . GLU A 1 400 ? 5.878 26.485 17.008 1.00 79.69 400 GLU A C 1
ATOM 3126 O O . GLU A 1 400 ? 5.119 26.812 17.921 1.00 79.69 400 GLU A O 1
ATOM 3131 N N . GLU A 1 401 ? 5.447 25.796 15.946 1.00 83.38 401 GLU A N 1
ATOM 3132 C CA . GLU A 1 401 ? 4.053 25.363 15.793 1.00 83.38 401 GLU A CA 1
ATOM 3133 C C . GLU A 1 401 ? 3.648 24.365 16.892 1.00 83.38 401 GLU A C 1
ATOM 3135 O O . GLU A 1 401 ? 2.572 24.486 17.481 1.00 83.38 401 GLU A O 1
ATOM 3140 N N . ARG A 1 402 ? 4.535 23.421 17.242 1.00 79.62 402 ARG A N 1
ATOM 3141 C CA . ARG A 1 402 ? 4.306 22.474 18.347 1.00 79.62 402 ARG A CA 1
ATOM 3142 C C . ARG A 1 402 ? 4.244 23.159 19.709 1.00 79.62 402 ARG A C 1
ATOM 3144 O O . ARG A 1 402 ? 3.395 22.791 20.516 1.00 79.62 402 ARG A O 1
ATOM 3151 N N . LEU A 1 403 ? 5.090 24.159 19.955 1.00 82.62 403 LEU A N 1
ATOM 3152 C CA . LEU A 1 403 ? 5.072 24.936 21.195 1.00 82.62 403 LEU A CA 1
ATOM 3153 C C . LEU A 1 403 ? 3.779 25.753 21.326 1.00 82.62 403 LEU A C 1
ATOM 3155 O O . LEU A 1 403 ? 3.186 25.808 22.404 1.00 82.62 403 LEU A O 1
ATOM 3159 N N . LEU A 1 404 ? 3.310 26.355 20.228 1.00 86.50 404 LEU A N 1
ATOM 3160 C CA . LEU A 1 404 ? 2.044 27.086 20.205 1.00 86.50 404 LEU A CA 1
ATOM 3161 C C . LEU A 1 404 ? 0.851 26.152 20.454 1.00 86.50 404 LEU A C 1
ATOM 3163 O O . LEU A 1 404 ? -0.062 26.497 21.208 1.00 86.50 404 LEU A O 1
ATOM 3167 N N . GLU A 1 405 ? 0.864 24.955 19.865 1.00 83.12 405 GLU A N 1
ATOM 3168 C CA . GLU A 1 405 ? -0.176 23.950 20.093 1.00 83.12 405 GLU A CA 1
ATOM 3169 C C . GLU A 1 405 ? -0.154 23.425 21.537 1.00 83.12 405 GLU A C 1
ATOM 3171 O O . GLU A 1 405 ? -1.200 23.310 22.173 1.00 83.12 405 GLU A O 1
ATOM 3176 N N . GLU A 1 406 ? 1.026 23.203 22.119 1.00 82.50 406 GLU A N 1
ATOM 3177 C CA . GLU A 1 406 ? 1.163 22.838 23.531 1.00 82.50 406 GLU A CA 1
ATOM 3178 C C . GLU A 1 406 ? 0.584 23.922 24.456 1.00 82.50 406 GLU A C 1
ATOM 3180 O O . GLU A 1 406 ? -0.149 23.613 25.400 1.00 82.50 406 GLU A O 1
ATOM 3185 N N . GLN A 1 407 ? 0.848 25.201 24.168 1.00 87.94 407 GLN A N 1
ATOM 3186 C CA . GLN A 1 407 ? 0.276 26.321 24.920 1.00 87.94 407 GLN A CA 1
ATOM 3187 C C . GLN A 1 407 ? -1.254 26.367 24.812 1.00 87.94 407 GLN A C 1
ATOM 3189 O O . GLN A 1 407 ? -1.929 26.594 25.820 1.00 87.94 407 GLN A O 1
ATOM 3194 N N . ARG A 1 408 ? -1.819 26.093 23.628 1.00 86.31 408 ARG A N 1
ATOM 3195 C CA . ARG A 1 408 ? -3.276 25.997 23.428 1.00 86.31 408 ARG A CA 1
ATOM 3196 C C . ARG A 1 408 ? -3.882 24.850 24.225 1.00 86.31 408 ARG A C 1
ATOM 3198 O O . ARG A 1 408 ? -4.871 25.055 24.928 1.00 86.31 408 ARG A O 1
ATOM 3205 N N . VAL A 1 409 ? -3.272 23.667 24.182 1.00 77.94 409 VAL A N 1
ATOM 3206 C CA . VAL A 1 409 ? -3.752 22.503 24.937 1.00 77.94 409 VAL A CA 1
ATOM 3207 C C . VAL A 1 409 ? -3.665 22.754 26.446 1.00 77.94 409 VAL A C 1
ATOM 3209 O O . VAL A 1 409 ? -4.609 22.434 27.167 1.00 77.94 409 VAL A O 1
ATOM 3212 N N . LYS A 1 410 ? -2.594 23.394 26.938 1.00 82.00 410 LYS A N 1
ATOM 3213 C CA . LYS A 1 410 ? -2.474 23.793 28.353 1.00 82.00 410 LYS A CA 1
ATOM 3214 C C . LYS A 1 410 ? -3.546 24.803 28.767 1.00 82.00 410 LYS A C 1
ATOM 3216 O O . LYS A 1 410 ? -4.091 24.682 29.864 1.00 82.00 410 LYS A O 1
ATOM 3221 N N . ALA A 1 411 ? -3.877 25.769 27.908 1.00 86.69 411 ALA A N 1
ATOM 3222 C CA . ALA A 1 411 ? -4.946 26.731 28.172 1.00 86.69 411 ALA A CA 1
ATOM 3223 C C . ALA A 1 411 ? -6.321 26.046 28.260 1.00 86.69 411 ALA A C 1
ATOM 3225 O O . ALA A 1 411 ? -7.058 26.282 29.216 1.00 86.69 411 ALA A O 1
ATOM 3226 N N . ILE A 1 412 ? -6.625 25.140 27.325 1.00 79.88 412 ILE A N 1
ATOM 3227 C CA . ILE A 1 412 ? -7.871 24.357 27.324 1.00 79.88 412 ILE A CA 1
ATOM 3228 C C . ILE A 1 412 ? -7.959 23.468 28.571 1.00 79.88 412 ILE A C 1
ATOM 3230 O O . ILE A 1 412 ? -8.992 23.445 29.233 1.00 79.88 412 ILE A O 1
ATOM 3234 N N . ALA A 1 413 ? -6.875 22.776 28.937 1.00 77.94 413 ALA A N 1
ATOM 3235 C CA . ALA A 1 413 ? -6.845 21.925 30.127 1.00 77.94 413 ALA A CA 1
ATOM 3236 C C . ALA A 1 413 ? -7.057 22.725 31.424 1.00 77.94 413 ALA A C 1
ATOM 3238 O O . ALA A 1 413 ? -7.754 22.267 32.328 1.00 77.94 413 ALA A O 1
ATOM 3239 N N . LYS A 1 414 ? -6.490 23.935 31.510 1.00 86.94 414 LYS A N 1
ATOM 3240 C CA . LYS A 1 414 ? -6.683 24.833 32.655 1.00 86.94 414 LYS A CA 1
ATOM 3241 C C . LYS A 1 414 ? -8.131 25.310 32.772 1.00 86.94 414 LYS A C 1
ATOM 3243 O O . LYS A 1 414 ? -8.647 25.395 33.883 1.00 86.94 414 LYS A O 1
ATOM 3248 N N . GLU A 1 415 ? -8.776 25.617 31.650 1.00 86.25 415 GLU A N 1
ATOM 3249 C CA . GLU A 1 415 ? -10.177 26.041 31.648 1.00 86.25 415 GLU A CA 1
ATOM 3250 C C . GLU A 1 415 ? -11.121 24.878 31.976 1.00 86.25 415 GLU A C 1
ATOM 3252 O O . GLU A 1 415 ? -12.020 25.037 32.797 1.00 86.25 415 GLU A O 1
ATOM 3257 N N . ALA A 1 416 ? -10.856 23.680 31.449 1.00 76.69 416 ALA A N 1
ATOM 3258 C CA . ALA A 1 416 ? -11.596 22.472 31.811 1.00 76.69 416 ALA A CA 1
ATOM 3259 C C . ALA A 1 416 ? -11.522 22.182 33.322 1.00 76.69 416 ALA A C 1
ATOM 3261 O O . ALA A 1 416 ? -12.546 21.907 33.942 1.00 76.69 416 ALA A O 1
ATOM 3262 N N . LEU A 1 417 ? -10.338 22.330 33.932 1.00 83.81 417 LEU A N 1
ATOM 3263 C CA . LEU A 1 417 ? -10.162 22.167 35.378 1.00 83.81 417 LEU A CA 1
ATOM 3264 C C . LEU A 1 417 ? -10.975 23.195 36.183 1.00 83.81 417 LEU A C 1
ATOM 3266 O O . LEU A 1 417 ? -11.554 22.850 37.209 1.00 83.81 417 LEU A O 1
ATOM 3270 N N . ARG A 1 418 ? -11.055 24.449 35.720 1.00 86.25 418 ARG A N 1
ATOM 3271 C CA . ARG A 1 418 ? -11.899 25.474 36.360 1.00 86.25 418 ARG A CA 1
ATOM 3272 C C . ARG A 1 418 ? -13.383 25.136 36.267 1.00 86.25 418 ARG A C 1
ATOM 3274 O O . ARG A 1 418 ? -14.096 25.302 37.251 1.00 86.25 418 ARG A O 1
ATOM 3281 N N . MET A 1 419 ? -13.844 24.662 35.109 1.00 80.25 419 MET A N 1
ATOM 3282 C CA . MET A 1 419 ? -15.238 24.244 34.934 1.00 80.25 419 MET A CA 1
ATOM 3283 C C . MET A 1 419 ? -15.581 23.049 35.830 1.00 80.25 419 MET A C 1
ATOM 3285 O O . MET A 1 419 ? -16.662 23.022 36.411 1.00 80.25 419 MET A O 1
ATOM 3289 N N . GLU A 1 420 ? -14.659 22.097 35.991 1.00 80.00 420 GLU A N 1
ATOM 3290 C CA . GLU A 1 420 ? -14.828 20.963 36.905 1.00 80.00 420 GLU A CA 1
ATOM 3291 C C . GLU A 1 420 ? -14.909 21.414 38.368 1.00 80.00 420 GLU A C 1
ATOM 3293 O O . GLU A 1 420 ? -15.830 21.015 39.078 1.00 80.00 420 GLU A O 1
ATOM 3298 N N . GLN A 1 421 ? -14.001 22.290 38.808 1.00 84.62 421 GLN A N 1
ATOM 3299 C CA . GLN A 1 421 ? -14.033 22.858 40.160 1.00 84.62 421 GLN A CA 1
ATOM 3300 C C . GLN A 1 421 ? -15.344 23.603 40.425 1.00 84.62 421 GLN A C 1
ATOM 3302 O O . GLN A 1 421 ? -15.981 23.383 41.452 1.00 84.62 421 GLN A O 1
ATOM 3307 N N . HIS A 1 422 ? -15.798 24.415 39.470 1.00 84.56 422 HIS A N 1
ATOM 3308 C CA . HIS A 1 422 ? -17.071 25.117 39.587 1.00 84.56 422 HIS A CA 1
ATOM 3309 C C . HIS A 1 422 ? -18.263 24.150 39.664 1.00 84.56 422 HIS A C 1
ATOM 3311 O O . HIS A 1 422 ? -19.147 24.317 40.502 1.00 84.56 422 HIS A O 1
ATOM 3317 N N . ALA A 1 423 ? -18.276 23.096 38.843 1.00 74.88 423 ALA A N 1
ATOM 3318 C CA . ALA A 1 423 ? -19.315 22.070 38.898 1.00 74.88 423 ALA A CA 1
ATOM 3319 C C . ALA A 1 423 ? -19.319 21.320 40.244 1.00 74.88 423 ALA A C 1
ATOM 3321 O O . ALA A 1 423 ? -20.389 21.050 40.790 1.00 74.88 423 ALA A O 1
ATOM 3322 N N . GLN A 1 424 ? -18.141 21.023 40.806 1.00 78.62 424 GLN A N 1
ATOM 3323 C CA . GLN A 1 424 ? -18.012 20.423 42.136 1.00 78.62 424 GLN A CA 1
ATOM 3324 C C . GLN A 1 424 ? -18.542 21.355 43.234 1.00 78.62 424 GLN A C 1
ATOM 3326 O O . GLN A 1 424 ? -19.266 20.899 44.116 1.00 78.62 424 GLN A O 1
ATOM 3331 N N . GLU A 1 425 ? -18.241 22.653 43.171 1.00 86.75 425 GLU A N 1
ATOM 3332 C CA . GLU A 1 425 ? -18.757 23.647 44.121 1.00 86.75 425 GLU A CA 1
ATOM 3333 C C . GLU A 1 425 ? -20.285 23.753 44.072 1.00 86.75 425 GLU A C 1
ATOM 3335 O O . GLU A 1 425 ? -20.935 23.724 45.121 1.00 86.75 425 GLU A O 1
ATOM 3340 N N . VAL A 1 426 ? -20.868 23.804 42.868 1.00 82.69 426 VAL A N 1
ATOM 3341 C CA . VAL A 1 426 ? -22.327 23.810 42.674 1.00 82.69 426 VAL A CA 1
ATOM 3342 C C . VAL A 1 426 ? -22.949 22.544 43.263 1.00 82.69 426 VAL A C 1
ATOM 3344 O O . VAL A 1 426 ? -23.909 22.630 44.025 1.00 82.69 426 VAL A O 1
ATOM 3347 N N . LEU A 1 427 ? -22.365 21.374 42.991 1.00 77.25 427 LEU A N 1
ATOM 3348 C CA . LEU A 1 427 ? -22.870 20.099 43.498 1.00 77.25 427 LEU A CA 1
ATOM 3349 C C . LEU A 1 427 ? -22.792 20.012 45.031 1.00 77.25 427 LEU A C 1
ATOM 3351 O O . LEU A 1 427 ? -23.744 19.574 45.674 1.00 77.25 427 LEU A O 1
ATOM 3355 N N . VAL A 1 428 ? -21.696 20.479 45.637 1.00 83.06 428 VAL A N 1
ATOM 3356 C CA . VAL A 1 428 ? -21.557 20.563 47.100 1.00 83.06 428 VAL A CA 1
ATOM 3357 C C . VAL A 1 428 ? -22.582 21.530 47.700 1.00 83.06 428 VAL A C 1
ATOM 3359 O O . VAL A 1 428 ? -23.128 21.241 48.766 1.00 83.06 428 VAL A O 1
ATOM 3362 N N . SER A 1 429 ? -22.870 22.652 47.033 1.00 84.06 429 SER A N 1
ATOM 3363 C CA . SER A 1 429 ? -23.915 23.589 47.464 1.00 84.06 429 SER A CA 1
ATOM 3364 C C . SER A 1 429 ? -25.297 22.937 47.435 1.00 84.06 429 SER A C 1
ATOM 3366 O O . SER A 1 429 ? -25.995 22.950 48.447 1.00 84.06 429 SER A O 1
ATOM 3368 N N . SER A 1 430 ? -25.657 22.273 46.332 1.00 77.88 430 SER A N 1
ATOM 3369 C CA . SER A 1 430 ? -26.943 21.575 46.208 1.00 77.88 430 SER A CA 1
ATOM 3370 C C . SER A 1 430 ? -27.095 20.437 47.219 1.00 77.88 430 SER A C 1
ATOM 3372 O O . SER A 1 430 ? -28.169 20.259 47.784 1.00 77.88 430 SER A O 1
ATOM 3374 N N . ILE A 1 431 ? -26.025 19.688 47.518 1.00 78.69 431 ILE A N 1
ATOM 3375 C CA . ILE A 1 431 ? -26.059 18.655 48.569 1.00 78.69 431 ILE A CA 1
ATOM 3376 C C . ILE A 1 431 ? -26.351 19.278 49.939 1.00 78.69 431 ILE A C 1
ATOM 3378 O O . ILE A 1 431 ? -27.146 18.727 50.698 1.00 78.69 431 ILE A O 1
ATOM 3382 N N . LYS A 1 432 ? -25.741 20.424 50.264 1.00 85.12 432 LYS A N 1
ATOM 3383 C CA . LYS A 1 432 ? -26.005 21.126 51.529 1.00 85.12 432 LYS A CA 1
ATOM 3384 C C . LYS A 1 432 ? -27.449 21.620 51.612 1.00 85.12 432 LYS A C 1
ATOM 3386 O O . LYS A 1 432 ? -28.068 21.470 52.661 1.00 85.12 432 LYS A O 1
ATOM 3391 N N . GLU A 1 433 ? -27.993 22.165 50.526 1.00 82.31 433 GLU A N 1
ATOM 3392 C CA . GLU A 1 433 ? -29.398 22.591 50.458 1.00 82.31 433 GLU A CA 1
ATOM 3393 C C . GLU A 1 433 ? -30.353 21.413 50.686 1.00 82.31 433 GLU A C 1
ATOM 3395 O O . GLU A 1 433 ? -31.227 21.489 51.550 1.00 82.31 433 GLU A O 1
ATOM 3400 N N . LEU A 1 434 ? -30.117 20.284 50.010 1.00 78.88 434 LEU A N 1
ATOM 3401 C CA . LEU A 1 434 ? -30.906 19.062 50.192 1.00 78.88 434 LEU A CA 1
ATOM 3402 C C . LEU A 1 434 ? -30.792 18.494 51.614 1.00 78.88 434 LEU A C 1
ATOM 3404 O O . LEU A 1 434 ? -31.776 18.005 52.165 1.00 78.88 434 LEU A O 1
ATOM 3408 N N . GLN A 1 435 ? -29.617 18.576 52.246 1.00 80.62 435 GLN A N 1
ATOM 3409 C CA . GLN A 1 435 ? -29.442 18.174 53.646 1.00 80.62 435 GLN A CA 1
ATOM 3410 C C . GLN A 1 435 ? -30.259 19.052 54.600 1.00 80.62 435 GLN A C 1
ATOM 3412 O O . GLN A 1 435 ? -30.880 18.532 55.530 1.00 80.62 435 GLN A O 1
ATOM 3417 N N . VAL A 1 436 ? -30.298 20.368 54.370 1.00 87.38 436 VAL A N 1
ATOM 3418 C CA . VAL A 1 436 ? -31.135 21.289 55.156 1.00 87.38 436 VAL A CA 1
ATOM 3419 C C . VAL A 1 436 ? -32.613 20.953 54.970 1.00 87.38 436 VAL A C 1
ATOM 3421 O O . VAL A 1 436 ? -33.343 20.838 55.957 1.00 87.38 436 VAL A O 1
ATOM 3424 N N . GLU A 1 437 ? -33.054 20.730 53.733 1.00 79.75 437 GLU A N 1
ATOM 3425 C CA . GLU A 1 437 ? -34.439 20.361 53.436 1.00 79.75 437 GLU A CA 1
ATOM 3426 C C . GLU A 1 437 ? -34.829 19.028 54.093 1.00 79.75 437 GLU A C 1
ATOM 3428 O O . GLU A 1 437 ? -35.884 18.929 54.724 1.00 79.75 437 GLU A O 1
ATOM 3433 N N . GLN A 1 438 ? -33.941 18.030 54.062 1.00 79.44 438 GLN A N 1
ATOM 3434 C CA . GLN A 1 438 ? -34.152 16.746 54.728 1.00 79.44 438 GLN A CA 1
ATOM 3435 C C . GLN A 1 438 ? -34.326 16.904 56.247 1.00 79.44 438 GLN A C 1
ATOM 3437 O O . GLN A 1 438 ? -35.201 16.266 56.837 1.00 79.44 438 GLN A O 1
ATOM 3442 N N . VAL A 1 439 ? -33.531 17.762 56.896 1.00 85.38 439 VAL A N 1
ATOM 3443 C CA . VAL A 1 439 ? -33.667 18.053 58.335 1.00 85.38 439 VAL A CA 1
ATOM 3444 C C . VAL A 1 439 ? -35.005 18.736 58.635 1.00 85.38 439 VAL A C 1
ATOM 3446 O O . VAL A 1 439 ? -35.683 18.358 59.592 1.00 85.38 439 VAL A O 1
ATOM 3449 N N . VAL A 1 440 ? -35.428 19.693 57.803 1.00 84.50 440 VAL A N 1
ATOM 3450 C CA . VAL A 1 440 ? -36.724 20.380 57.952 1.00 84.50 440 VAL A CA 1
ATOM 3451 C C . VAL A 1 440 ? -37.892 19.406 57.794 1.00 84.50 440 VAL A C 1
ATOM 3453 O O . VAL A 1 440 ? -38.840 19.447 58.584 1.00 84.50 440 VAL A O 1
ATOM 3456 N N . LEU A 1 441 ? -37.826 18.509 56.809 1.00 78.69 441 LEU A N 1
ATOM 3457 C CA . LEU A 1 441 ? -38.848 17.487 56.588 1.00 78.69 441 LEU A CA 1
ATOM 3458 C C . LEU A 1 441 ? -38.918 16.499 57.755 1.00 78.69 441 LEU A C 1
ATOM 3460 O O . LEU A 1 441 ? -40.016 16.230 58.241 1.00 78.69 441 LEU A O 1
ATOM 3464 N N . ARG A 1 442 ? -37.774 16.033 58.276 1.00 75.94 442 ARG A N 1
ATOM 3465 C CA . ARG A 1 442 ? -37.732 15.182 59.480 1.00 75.94 442 ARG A CA 1
ATOM 3466 C C . ARG A 1 442 ? -38.385 15.869 60.678 1.00 75.94 442 ARG A C 1
ATOM 3468 O O . ARG A 1 442 ? -39.272 15.293 61.296 1.00 75.94 442 ARG A O 1
ATOM 3475 N N . ALA A 1 443 ? -38.050 17.135 60.928 1.00 84.88 443 ALA A N 1
ATOM 3476 C CA . ALA A 1 443 ? -38.660 17.904 62.011 1.00 84.88 443 ALA A CA 1
ATOM 3477 C C . ALA A 1 443 ? -40.183 18.082 61.838 1.00 84.88 443 ALA A C 1
ATOM 3479 O O . ALA A 1 443 ? -40.922 18.089 62.823 1.00 84.88 443 ALA A O 1
ATOM 3480 N N . LYS A 1 444 ? -40.679 18.223 60.599 1.00 79.25 444 LYS A N 1
ATOM 3481 C CA . LYS A 1 444 ? -42.124 18.246 60.309 1.00 79.25 444 LYS A CA 1
ATOM 3482 C C . LYS A 1 444 ? -42.786 16.899 60.598 1.00 79.25 444 LYS A C 1
ATOM 3484 O O . LYS A 1 444 ? -43.839 16.886 61.229 1.00 79.25 444 LYS A O 1
ATOM 3489 N N . VAL A 1 445 ? -42.176 15.793 60.172 1.00 76.62 445 VAL A N 1
ATOM 3490 C CA . VAL A 1 445 ? -42.683 14.436 60.436 1.00 76.62 445 VAL A CA 1
ATOM 3491 C C . VAL A 1 445 ? -42.742 14.163 61.938 1.00 76.62 445 VAL A C 1
ATOM 3493 O O . VAL A 1 445 ? -43.756 13.672 62.426 1.00 76.62 445 VAL A O 1
ATOM 3496 N N . ASP A 1 446 ? -41.714 14.554 62.691 1.00 81.19 446 ASP A N 1
ATOM 3497 C CA . ASP A 1 446 ? -41.697 14.384 64.146 1.00 81.19 446 ASP A CA 1
ATOM 3498 C C . ASP A 1 446 ? -42.790 15.215 64.832 1.00 81.19 446 ASP A C 1
ATOM 3500 O O . ASP A 1 446 ? -43.478 14.716 65.723 1.00 81.19 446 ASP A O 1
ATOM 3504 N N . LYS A 1 447 ? -43.034 16.455 64.379 1.00 80.62 447 LYS A N 1
ATOM 3505 C CA . LYS A 1 447 ? -44.160 17.269 64.873 1.00 80.62 447 LYS A CA 1
ATOM 3506 C C . LYS A 1 447 ? -45.514 16.613 64.607 1.00 80.62 447 LYS A C 1
ATOM 3508 O O . LYS A 1 447 ? -46.366 16.630 65.492 1.00 80.62 447 LYS A O 1
ATOM 3513 N N . LEU A 1 448 ? -45.708 16.043 63.418 1.00 75.00 448 LEU A N 1
ATOM 3514 C CA . LEU A 1 448 ? -46.946 15.343 63.070 1.00 75.00 448 LEU A CA 1
ATOM 3515 C C . LEU A 1 448 ? -47.141 14.093 63.934 1.00 75.00 448 LEU A C 1
ATOM 3517 O O . LEU A 1 448 ? -48.229 13.897 64.461 1.00 75.00 448 LEU A O 1
ATOM 3521 N N . ARG A 1 449 ? -46.079 13.314 64.177 1.00 76.56 449 ARG A N 1
ATOM 3522 C CA . ARG A 1 449 ? -46.127 12.160 65.091 1.00 76.56 449 ARG A CA 1
ATOM 3523 C C . ARG A 1 449 ? -46.509 12.560 66.515 1.00 76.56 449 ARG A C 1
ATOM 3525 O O . ARG A 1 449 ? -47.323 11.894 67.149 1.00 76.56 449 ARG A O 1
ATOM 3532 N N . VAL A 1 450 ? -45.953 13.656 67.032 1.00 82.62 450 VAL A N 1
ATOM 3533 C CA . VAL A 1 450 ? -46.316 14.159 68.368 1.00 82.62 450 VAL A CA 1
ATOM 3534 C C . VAL A 1 450 ? -47.784 14.601 68.412 1.00 82.62 450 VAL A C 1
ATOM 3536 O O . VAL A 1 450 ? -48.489 14.268 69.364 1.00 82.62 450 VAL A O 1
ATOM 3539 N N . ALA A 1 451 ? -48.275 15.292 67.380 1.00 75.31 451 ALA A N 1
ATOM 3540 C CA . ALA A 1 451 ? -49.683 15.685 67.298 1.00 75.31 451 ALA A CA 1
ATOM 3541 C C . ALA A 1 451 ? -50.621 14.464 67.264 1.00 75.31 451 ALA A C 1
ATOM 3543 O O . ALA A 1 451 ? -51.549 14.388 68.066 1.00 75.31 451 ALA A O 1
ATOM 3544 N N . GLU A 1 452 ? -50.312 13.471 66.427 1.00 79.38 452 GLU A N 1
ATOM 3545 C CA . GLU A 1 452 ? -51.084 12.231 66.295 1.00 79.38 452 GLU A CA 1
ATOM 3546 C C . GLU A 1 452 ? -51.119 11.434 67.608 1.00 79.38 452 GLU A C 1
ATOM 3548 O O . GLU A 1 452 ? -52.184 11.031 68.072 1.00 79.38 452 GLU A O 1
ATOM 3553 N N . THR A 1 453 ? -49.974 11.261 68.277 1.00 80.88 453 THR A N 1
ATOM 3554 C CA . THR A 1 453 ? -49.933 10.577 69.585 1.00 80.88 453 THR A CA 1
ATOM 3555 C C . THR A 1 453 ? -50.737 11.310 70.659 1.00 80.88 453 THR A C 1
ATOM 3557 O O . THR A 1 453 ? -51.374 10.665 71.495 1.00 80.88 453 THR A O 1
ATOM 3560 N N . THR A 1 454 ? -50.759 12.644 70.621 1.00 80.94 454 THR A N 1
ATOM 3561 C CA . THR A 1 454 ? -51.534 13.456 71.565 1.00 80.94 454 THR A CA 1
ATOM 3562 C C . THR A 1 454 ? -53.032 13.291 71.311 1.00 80.94 454 THR A C 1
ATOM 3564 O O . THR A 1 454 ? -53.768 12.970 72.244 1.00 80.94 454 THR A O 1
ATOM 3567 N N . GLU A 1 455 ? -53.487 13.403 70.061 1.00 78.12 455 GLU A N 1
ATOM 3568 C CA . GLU A 1 455 ? -54.897 13.193 69.701 1.00 78.12 455 GLU A CA 1
ATOM 3569 C C . GLU A 1 455 ? -55.373 11.772 70.026 1.00 78.12 455 GLU A C 1
ATOM 3571 O O . GLU A 1 455 ? -56.426 11.595 70.643 1.00 78.12 455 GLU A O 1
ATOM 3576 N N . LEU A 1 456 ? -54.566 10.752 69.713 1.00 71.44 456 LEU A N 1
ATOM 3577 C CA . LEU A 1 456 ? -54.881 9.361 70.047 1.00 71.44 456 LEU A CA 1
ATOM 3578 C C . LEU A 1 456 ? -54.967 9.133 71.558 1.00 71.44 456 LEU A C 1
ATOM 3580 O O . LEU A 1 456 ? -55.818 8.364 72.018 1.00 71.44 456 LEU A O 1
ATOM 3584 N N . SER A 1 457 ? -54.133 9.812 72.351 1.00 75.69 457 SER A N 1
ATOM 3585 C CA . SER A 1 457 ? -54.208 9.731 73.811 1.00 75.69 457 SER A CA 1
ATOM 3586 C C . SER A 1 457 ? -55.513 10.329 74.355 1.00 75.69 457 SER A C 1
ATOM 3588 O O . SER A 1 457 ? -56.150 9.720 75.219 1.00 75.69 457 SER A O 1
ATOM 3590 N N . THR A 1 458 ? -55.971 11.451 73.792 1.00 80.75 458 THR A N 1
ATOM 3591 C CA . THR A 1 458 ? -57.238 12.100 74.157 1.00 80.75 458 THR A CA 1
ATOM 3592 C C . THR A 1 458 ? -58.436 11.233 73.780 1.00 80.75 458 THR A C 1
ATOM 3594 O O . THR A 1 458 ? -59.300 10.984 74.620 1.00 80.75 458 THR A O 1
ATOM 3597 N N . ILE A 1 459 ? -58.451 10.681 72.563 1.00 73.31 459 ILE A N 1
ATOM 3598 C CA . ILE A 1 459 ? -59.511 9.769 72.107 1.00 73.31 459 ILE A CA 1
ATOM 3599 C C . ILE A 1 459 ? -59.567 8.524 73.003 1.00 73.31 459 ILE A C 1
ATOM 3601 O O . ILE A 1 459 ? -60.643 8.106 73.434 1.00 73.31 459 ILE A O 1
ATOM 3605 N N . THR A 1 460 ? -58.413 7.950 73.353 1.00 78.44 460 THR A N 1
ATOM 3606 C CA . THR A 1 460 ? -58.342 6.779 74.243 1.00 78.44 460 THR A CA 1
ATOM 3607 C C . THR A 1 460 ? -58.878 7.098 75.643 1.00 78.44 460 THR A C 1
ATOM 3609 O O . THR A 1 460 ? -59.611 6.295 76.237 1.00 78.44 460 THR A O 1
ATOM 3612 N N . TYR A 1 461 ? -58.562 8.281 76.171 1.00 84.25 461 TYR A N 1
ATOM 3613 C CA . TYR A 1 461 ? -59.088 8.758 77.447 1.00 84.25 461 TYR A CA 1
ATOM 3614 C C . TYR A 1 461 ? -60.617 8.935 77.408 1.00 84.25 461 TYR A C 1
ATOM 3616 O O . TYR A 1 461 ? -61.329 8.447 78.289 1.00 84.25 461 TYR A O 1
ATOM 3624 N N . ASP A 1 462 ? -61.156 9.536 76.349 1.00 78.12 462 ASP A N 1
ATOM 3625 C CA . ASP A 1 462 ? -62.600 9.738 76.213 1.00 78.12 462 ASP A CA 1
ATOM 3626 C C . ASP A 1 462 ? -63.356 8.419 76.011 1.00 78.12 462 ASP A C 1
ATOM 3628 O O . ASP A 1 462 ? -64.414 8.205 76.612 1.00 78.12 462 ASP A O 1
ATOM 3632 N N . MET A 1 463 ? -62.793 7.477 75.248 1.00 76.94 463 MET A N 1
ATOM 3633 C CA . MET A 1 463 ? -63.370 6.141 75.075 1.00 76.94 463 MET A CA 1
ATOM 3634 C C . MET A 1 463 ? -63.382 5.336 76.378 1.00 76.94 463 MET A C 1
ATOM 3636 O O . MET A 1 463 ? -64.355 4.632 76.659 1.00 76.94 463 MET A O 1
ATOM 3640 N N . THR A 1 464 ? -62.324 5.417 77.190 1.00 82.69 464 THR A N 1
ATOM 3641 C CA . THR A 1 464 ? -62.277 4.728 78.492 1.00 82.69 464 THR A CA 1
ATOM 3642 C C . THR A 1 464 ? -63.272 5.337 79.479 1.00 82.69 464 THR A C 1
ATOM 3644 O O . THR A 1 464 ? -64.008 4.595 80.135 1.00 82.69 464 THR A O 1
ATOM 3647 N N . LYS A 1 465 ? -63.401 6.668 79.504 1.00 83.50 465 LYS A N 1
ATOM 3648 C CA . LYS A 1 465 ? -64.417 7.383 80.290 1.00 83.50 465 LYS A CA 1
ATOM 3649 C C . LYS A 1 465 ? -65.846 7.043 79.852 1.00 83.50 465 LYS A C 1
ATOM 3651 O O . LYS A 1 465 ? -66.705 6.785 80.696 1.00 83.50 465 LYS A O 1
ATOM 3656 N N . ALA A 1 466 ? -66.103 6.978 78.546 1.00 75.62 466 ALA A N 1
ATOM 3657 C CA . ALA A 1 466 ? -67.402 6.585 78.003 1.00 75.62 466 ALA A CA 1
ATOM 3658 C C . ALA A 1 466 ? -67.752 5.129 78.348 1.00 75.62 466 ALA A C 1
ATOM 3660 O O . ALA A 1 466 ? -68.881 4.852 78.751 1.00 75.62 466 ALA A O 1
ATOM 3661 N N . LYS A 1 467 ? -66.786 4.203 78.260 1.00 78.94 467 LYS A N 1
ATOM 3662 C CA . LYS A 1 467 ? -66.973 2.800 78.671 1.00 78.94 467 LYS A CA 1
ATOM 3663 C C . LYS A 1 467 ? -67.305 2.672 80.156 1.00 78.94 467 LYS A C 1
ATOM 3665 O O . LYS A 1 467 ? -68.192 1.895 80.498 1.00 78.94 467 LYS A O 1
ATOM 3670 N N . ALA A 1 468 ? -66.637 3.437 81.021 1.00 82.88 468 ALA A N 1
ATOM 3671 C CA . ALA A 1 468 ? -66.928 3.444 82.454 1.00 82.88 468 ALA A CA 1
ATOM 3672 C C . ALA A 1 468 ? -68.370 3.901 82.732 1.00 82.88 468 ALA A C 1
ATOM 3674 O O . ALA A 1 468 ? -69.099 3.214 83.442 1.00 82.88 468 ALA A O 1
ATOM 3675 N N . LYS A 1 469 ? -68.814 4.985 82.084 1.00 82.25 469 LYS A N 1
ATOM 3676 C CA . LYS A 1 469 ? -70.183 5.499 82.228 1.00 82.25 469 LYS A CA 1
ATOM 3677 C C . LYS A 1 469 ? -71.242 4.544 81.667 1.00 82.25 469 LYS A C 1
ATOM 3679 O O . LYS A 1 469 ? -72.295 4.365 82.263 1.00 82.25 469 LYS A O 1
ATOM 3684 N N . HIS A 1 470 ? -70.966 3.894 80.535 1.00 74.75 470 HIS A N 1
ATOM 3685 C CA . HIS A 1 470 ? -71.863 2.870 79.991 1.00 74.75 470 HIS A CA 1
ATOM 3686 C C . HIS A 1 470 ? -71.990 1.657 80.914 1.00 74.75 470 HIS A C 1
ATOM 3688 O O . HIS A 1 470 ? -73.080 1.101 81.028 1.00 74.75 470 HIS A O 1
ATOM 3694 N N . LYS A 1 471 ? -70.896 1.254 81.569 1.00 83.38 471 LYS A N 1
ATOM 3695 C CA . LYS A 1 471 ? -70.918 0.177 82.558 1.00 83.38 471 LYS A CA 1
ATOM 3696 C C . LYS A 1 471 ? -71.765 0.557 83.775 1.00 83.38 471 LYS A C 1
ATOM 3698 O O . LYS A 1 471 ? -72.608 -0.234 84.166 1.00 83.38 471 LYS A O 1
ATOM 3703 N N . GLU A 1 472 ? -71.595 1.767 84.301 1.00 86.94 472 GLU A N 1
ATOM 3704 C CA . GLU A 1 472 ? -72.389 2.290 85.423 1.00 86.94 472 GLU A CA 1
ATOM 3705 C C . GLU A 1 472 ? -73.897 2.263 85.120 1.00 86.94 472 GLU A C 1
ATOM 3707 O O . GLU A 1 472 ? -74.669 1.693 85.884 1.00 86.94 472 GLU A O 1
ATOM 3712 N N . VAL A 1 473 ? -74.308 2.766 83.950 1.00 79.31 473 VAL A N 1
ATOM 3713 C CA . VAL A 1 473 ? -75.719 2.741 83.519 1.00 79.31 473 VAL A CA 1
ATOM 3714 C C . VAL A 1 473 ? -76.233 1.310 83.332 1.00 79.31 473 VAL A C 1
ATOM 3716 O O . VAL A 1 473 ? -77.386 1.013 83.651 1.00 79.31 473 VAL A O 1
ATOM 3719 N N . ALA A 1 474 ? -75.403 0.406 82.804 1.00 75.00 474 ALA A N 1
ATOM 3720 C CA . ALA A 1 474 ? -75.777 -0.996 82.644 1.00 75.00 474 ALA A CA 1
ATOM 3721 C C . ALA A 1 474 ? -75.974 -1.687 84.002 1.00 75.00 474 ALA A C 1
ATOM 3723 O O . ALA A 1 474 ? -76.955 -2.411 84.169 1.00 75.00 474 ALA A O 1
ATOM 3724 N N . ASP A 1 475 ? -75.089 -1.430 84.966 1.00 80.88 475 ASP A N 1
ATOM 3725 C CA . ASP A 1 475 ? -75.180 -1.968 86.323 1.00 80.88 475 ASP A CA 1
ATOM 3726 C C . ASP A 1 475 ? -76.445 -1.430 87.032 1.00 80.88 475 ASP A C 1
ATOM 3728 O O . ASP A 1 475 ? -77.241 -2.219 87.542 1.00 80.88 475 ASP A O 1
ATOM 3732 N N . GLU A 1 476 ? -76.730 -0.125 86.935 1.00 84.12 476 GLU A N 1
ATOM 3733 C CA . GLU A 1 476 ? -77.939 0.507 87.496 1.00 84.12 476 GLU A CA 1
ATOM 3734 C C . GLU A 1 476 ? -79.241 -0.030 86.864 1.00 84.12 476 GLU A C 1
ATOM 3736 O O . GLU A 1 476 ? -80.236 -0.299 87.548 1.00 84.12 476 GLU A O 1
ATOM 3741 N N . THR A 1 477 ? -79.231 -0.269 85.549 1.00 79.25 477 THR A N 1
ATOM 3742 C CA . THR A 1 477 ? -80.367 -0.874 84.835 1.00 79.25 477 THR A CA 1
ATOM 3743 C C . THR A 1 477 ? -80.604 -2.312 85.298 1.00 79.25 477 THR A C 1
ATOM 3745 O O . THR A 1 477 ? -81.749 -2.722 85.505 1.00 79.25 477 THR A O 1
ATOM 3748 N N . MET A 1 478 ? -79.533 -3.090 85.475 1.00 79.94 478 MET A N 1
ATOM 3749 C CA . MET A 1 478 ? -79.623 -4.475 85.937 1.00 79.94 478 MET A CA 1
ATOM 3750 C C . MET A 1 478 ? -80.107 -4.568 87.385 1.00 79.94 478 MET A C 1
ATOM 3752 O O . MET A 1 478 ? -80.899 -5.460 87.696 1.00 79.94 478 MET A O 1
ATOM 3756 N N . ASP A 1 479 ? -79.702 -3.640 88.250 1.00 78.69 479 ASP A N 1
ATOM 3757 C CA . ASP A 1 479 ? -80.201 -3.566 89.624 1.00 78.69 479 ASP A CA 1
ATOM 3758 C C . ASP A 1 479 ? -81.671 -3.137 89.681 1.00 78.69 479 ASP A C 1
ATOM 3760 O O . ASP A 1 479 ? -82.458 -3.730 90.422 1.00 78.69 479 ASP A O 1
ATOM 3764 N N . THR A 1 480 ? -82.095 -2.214 88.814 1.00 78.75 480 THR A N 1
ATOM 3765 C CA . THR A 1 480 ? -83.516 -1.857 88.668 1.00 78.75 480 THR A CA 1
ATOM 3766 C C . THR A 1 480 ? -84.348 -3.061 88.217 1.00 78.75 480 THR A C 1
ATOM 3768 O O . THR A 1 480 ? -85.390 -3.362 88.802 1.00 78.75 480 THR A O 1
ATOM 3771 N N . LEU A 1 481 ? -83.882 -3.802 87.204 1.00 74.25 481 LEU A N 1
ATOM 3772 C CA . LEU A 1 481 ? -84.549 -5.020 86.731 1.00 74.25 481 LEU A CA 1
ATOM 3773 C C . LEU A 1 481 ? -84.620 -6.095 87.818 1.00 74.25 481 LEU A C 1
ATOM 3775 O O . LEU A 1 481 ? -85.638 -6.779 87.934 1.00 74.25 481 LEU A O 1
ATOM 3779 N N . ARG A 1 482 ? -83.568 -6.232 88.630 1.00 78.69 482 ARG A N 1
ATOM 3780 C CA . ARG A 1 482 ? -83.559 -7.136 89.784 1.00 78.69 482 ARG A CA 1
ATOM 3781 C C . ARG A 1 482 ? -84.627 -6.741 90.801 1.00 78.69 482 ARG A C 1
ATOM 3783 O O . ARG A 1 482 ? -85.411 -7.601 91.187 1.00 78.69 482 ARG A O 1
ATOM 3790 N N . GLY A 1 483 ? -84.718 -5.459 91.157 1.00 78.44 483 GLY A N 1
ATOM 3791 C CA . GLY A 1 483 ? -85.746 -4.953 92.071 1.00 78.44 483 GLY A CA 1
ATOM 3792 C C . GLY A 1 483 ? -87.168 -5.186 91.550 1.00 78.44 483 GLY A C 1
ATOM 3793 O O . GLY A 1 483 ? -88.045 -5.616 92.296 1.00 78.44 483 GLY A O 1
ATOM 3794 N N . VAL A 1 484 ? -87.392 -4.996 90.245 1.00 71.38 484 VAL A N 1
ATOM 3795 C CA . VAL A 1 484 ? -88.677 -5.308 89.599 1.00 71.38 484 VAL A CA 1
ATOM 3796 C C . VAL A 1 484 ? -88.991 -6.805 89.687 1.00 71.38 484 VAL A C 1
ATOM 3798 O O . VAL A 1 484 ? -90.109 -7.180 90.035 1.00 71.38 484 VAL A O 1
ATOM 3801 N N . LEU A 1 485 ? -88.019 -7.679 89.415 1.00 71.81 485 LEU A N 1
ATOM 3802 C CA . LEU A 1 485 ? -88.205 -9.130 89.510 1.00 71.81 485 LEU A CA 1
ATOM 3803 C C . LEU A 1 485 ? -88.463 -9.600 90.949 1.00 71.81 485 LEU A C 1
ATOM 3805 O O . LEU A 1 485 ? -89.294 -10.483 91.151 1.00 71.81 485 LEU A O 1
ATOM 3809 N N . GLU A 1 486 ? -87.804 -9.006 91.943 1.00 75.75 486 GLU A N 1
ATOM 3810 C CA . GLU A 1 486 ? -88.055 -9.277 93.365 1.00 75.75 486 GLU A CA 1
ATOM 3811 C C . GLU A 1 486 ? -89.450 -8.800 93.799 1.00 75.75 486 GLU A C 1
ATOM 3813 O O . GLU A 1 486 ? -90.164 -9.524 94.501 1.00 75.75 486 GLU A O 1
ATOM 3818 N N . TYR A 1 487 ? -89.898 -7.639 93.312 1.00 72.19 487 TYR A N 1
ATOM 3819 C CA . TYR A 1 487 ? -91.265 -7.152 93.516 1.00 72.19 487 TYR A CA 1
ATOM 3820 C C . TYR A 1 487 ? -92.307 -8.109 92.916 1.00 72.19 487 TYR A C 1
ATOM 3822 O O . TYR A 1 487 ? -93.246 -8.524 93.594 1.00 72.19 487 TYR A O 1
ATOM 3830 N N . PHE A 1 488 ? -92.120 -8.553 91.670 1.00 66.88 488 PHE A N 1
ATOM 3831 C CA . PHE A 1 488 ? -93.021 -9.538 91.064 1.00 66.88 488 PHE A CA 1
ATOM 3832 C C . PHE A 1 488 ? -92.960 -10.903 91.763 1.00 66.88 488 PHE A C 1
ATOM 3834 O O . PHE A 1 488 ? -93.986 -11.565 91.900 1.00 66.88 488 PHE A O 1
ATOM 3841 N N . GLY A 1 489 ? -91.794 -11.315 92.264 1.00 67.69 489 GLY A N 1
ATOM 3842 C CA . GLY A 1 489 ? -91.648 -12.546 93.043 1.00 67.69 489 GLY A CA 1
ATOM 3843 C C . GLY A 1 489 ? -92.393 -12.524 94.383 1.00 67.69 489 GLY A C 1
ATOM 3844 O O . GLY A 1 489 ? -92.818 -13.577 94.855 1.00 67.69 489 GLY A O 1
ATOM 3845 N N . THR A 1 490 ? -92.582 -11.344 94.977 1.00 66.88 490 THR A N 1
ATOM 3846 C CA . THR A 1 490 ? -93.238 -11.173 96.284 1.00 66.88 490 THR A CA 1
ATOM 3847 C C . THR A 1 490 ? -94.732 -10.866 96.180 1.00 66.88 490 THR A C 1
ATOM 3849 O O . THR A 1 490 ? -95.498 -11.336 97.018 1.00 66.88 490 THR A O 1
ATOM 3852 N N . VAL A 1 491 ? -95.171 -10.140 95.145 1.00 59.12 491 VAL A N 1
ATOM 3853 C CA . VAL A 1 491 ? -96.572 -9.693 94.998 1.00 59.12 491 VAL A CA 1
ATOM 3854 C C . VAL A 1 491 ? -97.433 -10.660 94.171 1.00 59.12 491 VAL A C 1
ATOM 3856 O O . VAL A 1 491 ? -98.639 -10.746 94.385 1.00 59.12 491 VAL A O 1
ATOM 3859 N N . TRP A 1 492 ? -96.838 -11.445 93.266 1.00 54.62 492 TRP A N 1
ATOM 3860 C CA . TRP A 1 492 ? -97.562 -12.342 92.352 1.00 54.62 492 TRP A CA 1
ATOM 3861 C C . TRP A 1 492 ? -97.918 -13.782 92.830 1.00 54.62 492 TRP A C 1
ATOM 3863 O O . TRP A 1 492 ? -98.372 -14.565 91.994 1.00 54.62 492 TRP A O 1
ATOM 3873 N N . PRO A 1 493 ? -97.776 -14.239 94.099 1.00 49.53 493 PRO A N 1
ATOM 3874 C CA . PRO A 1 493 ? -98.106 -15.638 94.418 1.00 49.53 493 PRO A CA 1
ATOM 3875 C C . PRO A 1 493 ? -99.594 -16.048 94.415 1.00 49.53 493 PRO A C 1
ATOM 3877 O O . PRO A 1 493 ? -99.860 -17.215 94.697 1.00 49.53 493 PRO A O 1
ATOM 3880 N N . SER A 1 494 ? -100.575 -15.178 94.142 1.00 52.78 494 SER A N 1
ATOM 3881 C CA . SER A 1 494 ? -101.980 -15.472 94.506 1.00 52.78 494 SER A CA 1
ATOM 3882 C C . SER A 1 494 ? -103.055 -15.412 93.411 1.00 52.78 494 SER A C 1
ATOM 3884 O O . SER A 1 494 ? -104.232 -15.532 93.746 1.00 52.78 494 SER A O 1
ATOM 3886 N N . THR A 1 495 ? -102.730 -15.364 92.114 1.00 53.59 495 THR A N 1
ATOM 3887 C CA . THR A 1 495 ? -103.753 -15.507 91.052 1.00 53.59 495 THR A CA 1
ATOM 3888 C C . THR A 1 495 ? -103.594 -16.803 90.252 1.00 53.59 495 THR A C 1
ATOM 3890 O O . THR A 1 495 ? -102.570 -17.080 89.632 1.00 53.59 495 THR A O 1
ATOM 3893 N N . SER A 1 496 ? -104.627 -17.655 90.299 1.00 47.38 496 SER A N 1
ATOM 3894 C CA . SER A 1 496 ? -104.622 -19.021 89.760 1.00 47.38 496 SER A CA 1
ATOM 3895 C C . SER A 1 496 ? -105.243 -19.131 88.360 1.00 47.38 496 SER A C 1
ATOM 3897 O O . SER A 1 496 ? -106.066 -20.020 88.124 1.00 47.38 496 SER A O 1
ATOM 3899 N N . SER A 1 497 ? -104.885 -18.255 87.417 1.00 60.47 497 SER A N 1
ATOM 3900 C CA . SER A 1 497 ? -105.307 -18.439 86.020 1.00 60.47 497 SER A CA 1
ATOM 3901 C C . SER A 1 497 ? -104.255 -19.228 85.225 1.00 60.47 497 SER A C 1
ATOM 3903 O O . SER A 1 497 ? -103.047 -19.082 85.418 1.00 60.47 497 SER A O 1
ATOM 3905 N N . ALA A 1 498 ? -104.697 -20.114 84.327 1.00 56.28 498 ALA A N 1
ATOM 3906 C CA . ALA A 1 498 ? -103.811 -20.952 83.507 1.00 56.28 498 ALA A CA 1
ATOM 3907 C C . ALA A 1 498 ? -102.901 -20.131 82.565 1.00 56.28 498 ALA A C 1
ATOM 3909 O O . ALA A 1 498 ? -101.804 -20.573 82.217 1.00 56.28 498 ALA A O 1
ATOM 3910 N N . THR A 1 499 ? -103.321 -18.915 82.217 1.00 56.25 499 THR A N 1
ATOM 3911 C CA . THR A 1 499 ? -102.552 -17.910 81.471 1.00 56.25 499 THR A CA 1
ATOM 3912 C C . THR A 1 499 ? -101.340 -17.397 82.256 1.00 56.25 499 THR A C 1
ATOM 3914 O O . THR A 1 499 ? -100.258 -17.260 81.682 1.00 56.25 499 THR A O 1
ATOM 3917 N N . ASP A 1 500 ? -101.455 -17.252 83.580 1.00 55.62 500 ASP A N 1
ATOM 3918 C CA . ASP A 1 500 ? -100.357 -16.780 84.437 1.00 55.62 500 ASP A CA 1
ATOM 3919 C C . ASP A 1 500 ? -99.240 -17.827 84.585 1.00 55.62 500 ASP A C 1
ATOM 3921 O O . ASP A 1 500 ? -98.053 -17.493 84.633 1.00 55.62 500 ASP A O 1
ATOM 3925 N N . LYS A 1 501 ? -99.585 -19.124 84.550 1.00 56.81 501 LYS A N 1
ATOM 3926 C CA . LYS A 1 501 ? -98.591 -20.215 84.538 1.00 56.81 501 LYS A CA 1
ATOM 3927 C C . LYS A 1 501 ? -97.762 -20.245 83.251 1.00 56.81 501 LYS A C 1
ATOM 3929 O O . LYS A 1 501 ? -96.566 -20.535 83.316 1.00 56.81 501 LYS A O 1
ATOM 3934 N N . ALA A 1 502 ? -98.360 -19.919 82.104 1.00 58.22 502 ALA A N 1
ATOM 3935 C CA . ALA A 1 502 ? -97.657 -19.882 80.821 1.00 58.22 502 ALA A CA 1
ATOM 3936 C C . ALA A 1 502 ? -96.703 -18.677 80.717 1.00 58.22 502 ALA A C 1
ATOM 3938 O O . ALA A 1 502 ? -95.587 -18.810 80.205 1.00 58.22 502 ALA A O 1
ATOM 3939 N N . LEU A 1 503 ? -97.101 -17.516 81.253 1.00 55.72 503 LEU A N 1
ATOM 3940 C CA . LEU A 1 503 ? -96.252 -16.322 81.288 1.00 55.72 503 LEU A CA 1
ATOM 3941 C C . LEU A 1 503 ? -95.095 -16.479 82.290 1.00 55.72 503 LEU A C 1
ATOM 3943 O O . LEU A 1 503 ? -93.945 -16.185 81.958 1.00 55.72 503 LEU A O 1
ATOM 3947 N N . GLY A 1 504 ? -95.364 -17.057 83.467 1.00 61.72 504 GLY A N 1
ATOM 3948 C CA . GLY A 1 504 ? -94.340 -17.390 84.462 1.00 61.72 504 GLY A CA 1
ATOM 3949 C C . GLY A 1 504 ? -93.310 -18.417 83.969 1.00 61.72 504 GLY A C 1
ATOM 3950 O O . GLY A 1 504 ? -92.127 -18.305 84.292 1.00 61.72 504 GLY A O 1
ATOM 3951 N N . GLN A 1 505 ? -93.711 -19.387 83.134 1.00 58.44 505 GLN A N 1
ATOM 3952 C CA . GLN A 1 505 ? -92.769 -20.309 82.480 1.00 58.44 505 GLN A CA 1
ATOM 3953 C C . GLN A 1 505 ? -91.912 -19.625 81.406 1.00 58.44 505 GLN A C 1
ATOM 3955 O O . GLN A 1 505 ? -90.721 -19.924 81.314 1.00 58.44 505 GLN A O 1
ATOM 3960 N N . LYS A 1 506 ? -92.466 -18.678 80.635 1.00 56.50 506 LYS A N 1
ATOM 3961 C CA . LYS A 1 506 ? -91.688 -17.905 79.650 1.00 56.50 506 LYS A CA 1
ATOM 3962 C C . LYS A 1 506 ? -90.682 -16.959 80.311 1.00 56.50 506 LYS A C 1
ATOM 3964 O O . LYS A 1 506 ? -89.544 -16.888 79.859 1.00 56.50 506 LYS A O 1
ATOM 3969 N N . LEU A 1 507 ? -91.054 -16.301 81.410 1.00 54.00 507 LEU A N 1
ATOM 3970 C CA . LEU A 1 507 ? -90.152 -15.420 82.165 1.00 54.00 507 LEU A CA 1
ATOM 3971 C C . LEU A 1 507 ? -89.012 -16.198 82.852 1.00 54.00 507 LEU A C 1
ATOM 3973 O O . LEU A 1 507 ? -87.875 -15.728 82.864 1.00 54.00 507 LEU A O 1
ATOM 3977 N N . LYS A 1 508 ? -89.261 -17.429 83.329 1.00 55.34 508 LYS A N 1
ATOM 3978 C CA . LYS A 1 508 ? -88.214 -18.318 83.878 1.00 55.34 508 LYS A CA 1
ATOM 3979 C C . LYS A 1 508 ? -87.157 -18.753 82.852 1.00 55.34 508 LYS A C 1
ATOM 3981 O O . LYS A 1 508 ? -86.074 -19.164 83.260 1.00 55.34 508 LYS A O 1
ATOM 3986 N N . MET A 1 509 ? -87.429 -18.646 81.548 1.00 53.34 509 MET A N 1
ATOM 3987 C CA . MET A 1 509 ? -86.446 -18.961 80.502 1.00 53.34 509 MET A CA 1
ATOM 3988 C C . MET A 1 509 ? -85.474 -17.810 80.203 1.00 53.34 509 MET A C 1
ATOM 3990 O O . MET A 1 509 ? -84.397 -18.055 79.666 1.00 53.34 509 MET A O 1
ATOM 3994 N N . ILE A 1 510 ? -85.799 -16.572 80.589 1.00 52.53 510 ILE A N 1
ATOM 3995 C CA . ILE A 1 510 ? -85.009 -15.379 80.241 1.00 52.53 510 ILE A CA 1
ATOM 3996 C C . ILE A 1 510 ? -83.579 -15.407 80.824 1.00 52.53 510 ILE A C 1
ATOM 3998 O O . ILE A 1 510 ? -82.639 -15.107 80.082 1.00 52.53 510 ILE A O 1
ATOM 4002 N N . PRO A 1 511 ? -83.337 -15.845 82.080 1.00 49.00 511 PRO A N 1
ATOM 4003 C CA . PRO A 1 511 ? -81.971 -15.965 82.600 1.00 49.00 511 PRO A CA 1
ATOM 4004 C C . PRO A 1 511 ? -81.135 -17.030 81.870 1.00 49.00 511 PRO A C 1
ATOM 4006 O O . PRO A 1 511 ? -79.917 -16.886 81.752 1.00 49.00 511 PRO A O 1
ATOM 4009 N N . ALA A 1 512 ? -81.774 -18.084 81.345 1.00 49.50 512 ALA A N 1
ATOM 4010 C CA . ALA A 1 512 ? -81.095 -19.135 80.586 1.00 49.50 512 ALA A CA 1
ATOM 4011 C C . ALA A 1 512 ? -80.677 -18.644 79.188 1.00 49.50 512 ALA A C 1
ATOM 4013 O O . ALA A 1 512 ? -79.570 -18.940 78.740 1.00 49.50 512 ALA A O 1
ATOM 4014 N N . THR A 1 513 ? -81.502 -17.816 78.537 1.00 49.38 513 THR A N 1
ATOM 4015 C CA . THR A 1 513 ? -81.170 -17.202 77.239 1.00 49.38 513 THR A CA 1
ATOM 4016 C C . THR A 1 513 ? -80.103 -16.108 77.377 1.00 49.38 513 THR A C 1
ATOM 4018 O O . THR A 1 513 ? -79.191 -16.035 76.555 1.00 49.38 513 THR A O 1
ATOM 4021 N N . ALA A 1 514 ? -80.125 -15.324 78.463 1.00 44.78 514 ALA A N 1
ATOM 4022 C CA . ALA A 1 514 ? -79.094 -14.320 78.754 1.00 44.78 514 ALA A CA 1
ATOM 4023 C C . ALA A 1 514 ? -77.706 -14.940 79.031 1.00 44.78 514 ALA A C 1
ATOM 4025 O O . ALA A 1 514 ? -76.679 -14.334 78.724 1.00 44.78 514 ALA A O 1
ATOM 4026 N N . LYS A 1 515 ? -77.652 -16.174 79.560 1.00 43.91 515 LYS A N 1
ATOM 4027 C CA . LYS A 1 515 ? -76.395 -16.914 79.775 1.00 43.91 515 LYS A CA 1
ATOM 4028 C C . LYS A 1 515 ? -75.818 -17.506 78.477 1.00 43.91 515 LYS A C 1
ATOM 4030 O O . LYS A 1 515 ? -74.602 -17.655 78.394 1.00 43.91 515 LYS A O 1
ATOM 4035 N N . MET A 1 516 ? -76.648 -17.776 77.460 1.00 43.41 516 MET A N 1
ATOM 4036 C CA . MET A 1 516 ? -76.196 -18.235 76.132 1.00 43.41 516 MET A CA 1
ATOM 4037 C C . MET A 1 516 ? -75.659 -17.107 75.233 1.00 43.41 516 MET A C 1
ATOM 4039 O O . MET A 1 516 ? -74.834 -17.374 74.368 1.00 43.41 516 MET A O 1
ATOM 4043 N N . MET A 1 517 ? -76.045 -15.844 75.455 1.00 39.91 517 MET A N 1
ATOM 4044 C CA . MET A 1 517 ? -75.615 -14.707 74.617 1.00 39.91 517 MET A CA 1
ATOM 4045 C C . MET A 1 517 ? -74.277 -14.058 75.026 1.00 39.91 517 MET A C 1
ATOM 4047 O O . MET A 1 517 ? -73.862 -13.068 74.429 1.00 39.91 517 MET A O 1
ATOM 4051 N N . LYS A 1 518 ? -73.545 -14.614 76.002 1.00 39.31 518 LYS A N 1
ATOM 4052 C CA . LYS A 1 518 ? -72.232 -14.089 76.436 1.00 39.31 518 LYS A CA 1
ATOM 4053 C C . LYS A 1 518 ? -71.064 -14.375 75.468 1.00 39.31 518 LYS A C 1
ATOM 4055 O O . LYS A 1 518 ? -69.926 -14.078 75.817 1.00 39.31 518 LYS A O 1
ATOM 4060 N N . GLY A 1 519 ? -71.325 -14.932 74.280 1.00 42.06 519 GLY A N 1
ATOM 4061 C CA . GLY A 1 519 ? -70.288 -15.417 73.356 1.00 42.06 519 GLY A CA 1
ATOM 4062 C C . GLY A 1 519 ? -70.306 -14.890 71.915 1.00 42.06 519 GLY A C 1
ATOM 4063 O O . GLY A 1 519 ? -69.400 -15.234 71.167 1.00 42.06 519 GLY A O 1
ATOM 4064 N N . SER A 1 520 ? -71.270 -14.070 71.487 1.00 36.81 520 SER A N 1
ATOM 4065 C CA . SER A 1 520 ? -71.333 -13.624 70.083 1.00 36.81 520 SER A CA 1
ATOM 4066 C C . SER A 1 520 ? -71.822 -12.181 69.973 1.00 36.81 520 SER A C 1
ATOM 4068 O O . SER A 1 520 ? -73.003 -11.894 70.141 1.00 36.81 520 SER A O 1
ATOM 4070 N N . GLY A 1 521 ? -70.893 -11.262 69.699 1.00 44.44 521 GLY A N 1
ATOM 4071 C CA . GLY A 1 521 ? -71.122 -9.819 69.554 1.00 44.44 521 GLY A CA 1
ATOM 4072 C C . GLY A 1 521 ? -71.825 -9.397 68.261 1.00 44.44 521 GLY A C 1
ATOM 4073 O O . GLY A 1 521 ? -71.505 -8.352 67.705 1.00 44.44 521 GLY A O 1
ATOM 4074 N N . THR A 1 522 ? -72.772 -10.183 67.764 1.00 41.44 522 THR A N 1
ATOM 4075 C CA . THR A 1 522 ? -73.529 -9.890 66.545 1.00 41.44 522 THR A CA 1
ATOM 4076 C C . THR A 1 522 ? -74.978 -10.335 66.747 1.00 41.44 522 THR A C 1
ATOM 4078 O O . THR A 1 522 ? -75.223 -11.457 67.167 1.00 41.44 522 THR A O 1
ATOM 4081 N N . HIS A 1 523 ? -75.922 -9.426 66.460 1.00 39.31 523 HIS A N 1
ATOM 4082 C CA . HIS A 1 523 ? -77.393 -9.545 66.583 1.00 39.31 523 HIS A CA 1
ATOM 4083 C C . HIS A 1 523 ? -78.026 -8.930 67.846 1.00 39.31 523 HIS A C 1
ATOM 4085 O O . HIS A 1 523 ? -78.592 -9.614 68.690 1.00 39.31 523 HIS A O 1
ATOM 4091 N N . TYR A 1 524 ? -78.022 -7.592 67.916 1.00 36.22 524 TYR A N 1
ATOM 4092 C CA . TYR A 1 524 ? -78.866 -6.813 68.842 1.00 36.22 524 TYR A CA 1
ATOM 4093 C C . TYR A 1 524 ? -80.096 -6.163 68.166 1.00 36.22 524 TYR A C 1
ATOM 4095 O O . TYR A 1 524 ? -80.861 -5.461 68.819 1.00 36.22 524 TYR A O 1
ATOM 4103 N N . GLY A 1 525 ? -80.309 -6.391 66.862 1.00 39.75 525 GLY A N 1
ATOM 4104 C CA . GLY A 1 525 ? -81.350 -5.710 66.075 1.00 39.75 525 GLY A CA 1
ATOM 4105 C C . GLY A 1 525 ? -82.746 -6.344 66.105 1.00 39.75 525 GLY A C 1
ATOM 4106 O O . GLY A 1 525 ? -83.725 -5.649 65.864 1.00 39.75 525 GLY A O 1
ATOM 4107 N N . GLU A 1 526 ? -82.877 -7.636 66.421 1.00 39.31 526 GLU A N 1
ATOM 4108 C CA . GLU A 1 526 ? -84.158 -8.354 66.253 1.00 39.31 526 GLU A CA 1
ATOM 4109 C C . GLU A 1 526 ? -84.945 -8.590 67.552 1.00 39.31 526 GLU A C 1
ATOM 4111 O O . GLU A 1 526 ? -86.122 -8.946 67.503 1.00 39.31 526 GLU A O 1
ATOM 4116 N N . PHE A 1 527 ? -84.358 -8.325 68.725 1.00 35.22 527 PHE A N 1
ATOM 4117 C CA . PHE A 1 527 ? -85.043 -8.529 70.009 1.00 35.22 527 PHE A CA 1
ATOM 4118 C C . PHE A 1 527 ? -85.856 -7.303 70.472 1.00 35.22 527 PHE A C 1
ATOM 4120 O O . PHE A 1 527 ? -86.858 -7.465 71.170 1.00 35.22 527 PHE A O 1
ATOM 4127 N N . SER A 1 528 ? -85.503 -6.082 70.037 1.00 40.22 528 SER A N 1
ATOM 4128 C CA . SER A 1 528 ? -86.260 -4.864 70.394 1.00 40.22 528 SER A CA 1
ATOM 4129 C C . SER A 1 528 ? -87.671 -4.878 69.786 1.00 40.22 528 SER A C 1
ATOM 4131 O O . SER A 1 528 ? -88.646 -4.597 70.479 1.00 40.22 528 SER A O 1
ATOM 4133 N N . GLY A 1 529 ? -87.817 -5.354 68.543 1.00 42.81 529 GLY A N 1
ATOM 4134 C CA . GLY A 1 529 ? -89.114 -5.416 67.859 1.00 42.81 529 GLY A CA 1
ATOM 4135 C C . GLY A 1 529 ? -90.121 -6.410 68.458 1.00 42.81 529 GLY A C 1
ATOM 4136 O O . GLY A 1 529 ? -91.324 -6.276 68.228 1.00 42.81 529 GLY A O 1
ATOM 4137 N N . GLN A 1 530 ? -89.669 -7.400 69.238 1.00 42.12 530 GLN A N 1
ATOM 4138 C CA . GLN A 1 530 ? -90.564 -8.365 69.893 1.00 42.12 530 GLN A CA 1
ATOM 4139 C C . GLN A 1 530 ? -91.026 -7.905 71.282 1.00 42.12 530 GLN A C 1
ATOM 4141 O O . GLN A 1 530 ? -92.166 -8.177 71.657 1.00 42.12 530 GLN A O 1
ATOM 4146 N N . VAL A 1 531 ? -90.199 -7.151 72.014 1.00 43.72 531 VAL A N 1
ATOM 4147 C CA . VAL A 1 531 ? -90.580 -6.547 73.304 1.00 43.72 531 VAL A CA 1
ATOM 4148 C C . VAL A 1 531 ? -91.571 -5.393 73.098 1.00 43.72 531 VAL A C 1
ATOM 4150 O O . VAL A 1 531 ? -92.537 -5.268 73.855 1.00 43.72 531 VAL A O 1
ATOM 4153 N N . ASP A 1 532 ? -91.420 -4.632 72.011 1.00 45.91 532 ASP A N 1
ATOM 4154 C CA . ASP A 1 532 ? -92.346 -3.552 71.648 1.00 45.91 532 ASP A CA 1
ATOM 4155 C C . ASP A 1 532 ? -93.736 -4.077 71.242 1.00 45.91 532 ASP A C 1
ATOM 4157 O O . ASP A 1 532 ? -94.757 -3.478 71.586 1.00 45.91 532 ASP A O 1
ATOM 4161 N N . ARG A 1 533 ? -93.817 -5.259 70.611 1.00 43.53 533 ARG A N 1
ATOM 4162 C CA . ARG A 1 533 ? -95.104 -5.908 70.285 1.00 43.53 533 ARG A CA 1
ATOM 4163 C C . ARG A 1 533 ? -95.884 -6.362 71.519 1.00 43.53 533 ARG A C 1
ATOM 4165 O O . ARG A 1 533 ? -97.109 -6.286 71.516 1.00 43.53 533 ARG A O 1
ATOM 4172 N N . ILE A 1 534 ? -95.199 -6.802 72.575 1.00 47.38 534 ILE A N 1
ATOM 4173 C CA . ILE A 1 534 ? -95.851 -7.242 73.820 1.00 47.38 534 ILE A CA 1
ATOM 4174 C C . ILE A 1 534 ? -96.381 -6.037 74.613 1.00 47.38 534 ILE A C 1
ATOM 4176 O O . ILE A 1 534 ? -97.468 -6.113 75.185 1.00 47.38 534 ILE A O 1
ATOM 4180 N N . ARG A 1 535 ? -95.678 -4.894 74.589 1.00 46.44 535 ARG A N 1
ATOM 4181 C CA . ARG A 1 535 ? -96.143 -3.655 75.240 1.00 46.44 535 ARG A CA 1
ATOM 4182 C C . ARG A 1 535 ? -97.359 -3.030 74.556 1.00 46.44 535 ARG A C 1
ATOM 4184 O O . ARG A 1 535 ? -98.251 -2.555 75.251 1.00 46.44 535 ARG A O 1
ATOM 4191 N N . VAL A 1 536 ? -97.438 -3.083 73.224 1.00 47.50 536 VAL A N 1
ATOM 4192 C CA . VAL A 1 536 ? -98.612 -2.590 72.481 1.00 47.50 536 VAL A CA 1
ATOM 4193 C C . VAL A 1 536 ? -99.852 -3.450 72.754 1.00 47.50 536 VAL A C 1
ATOM 4195 O O . VAL A 1 536 ? -100.939 -2.907 72.930 1.00 47.50 536 VAL A O 1
ATOM 4198 N N . LEU A 1 537 ? -99.701 -4.773 72.873 1.00 43.56 537 LEU A N 1
ATOM 4199 C CA . LEU A 1 537 ? -100.823 -5.671 73.174 1.00 43.56 537 LEU A CA 1
ATOM 4200 C C . LEU A 1 537 ? -101.362 -5.488 74.603 1.00 43.56 537 LEU A C 1
ATOM 4202 O O . LEU A 1 537 ? -102.574 -5.455 74.787 1.00 43.56 537 LEU A O 1
ATOM 4206 N N . HIS A 1 538 ? -100.489 -5.256 75.590 1.00 46.12 538 HIS A N 1
ATOM 4207 C CA . HIS A 1 538 ? -100.911 -4.975 76.970 1.00 46.12 538 HIS A CA 1
ATOM 4208 C C . HIS A 1 538 ? -101.617 -3.621 77.136 1.00 46.12 538 HIS A C 1
ATOM 4210 O O . HIS A 1 538 ? -102.473 -3.477 78.007 1.00 46.12 538 HIS A O 1
ATOM 4216 N N . HIS A 1 539 ? -101.275 -2.621 76.317 1.00 45.25 539 HIS A N 1
ATOM 4217 C CA . HIS A 1 539 ? -101.964 -1.332 76.356 1.00 45.25 539 HIS A CA 1
ATOM 4218 C C . HIS A 1 539 ? -103.346 -1.393 75.699 1.00 45.25 539 HIS A C 1
ATOM 4220 O O . HIS A 1 539 ? -104.242 -0.704 76.161 1.00 45.25 539 HIS A O 1
ATOM 4226 N N . LEU A 1 540 ? -103.553 -2.245 74.690 1.00 45.25 540 LEU A N 1
ATOM 4227 C CA . LEU A 1 540 ? -104.846 -2.385 74.009 1.00 45.25 540 LEU A CA 1
ATOM 4228 C C . LEU A 1 540 ? -105.900 -3.130 74.852 1.00 45.25 540 LEU A C 1
ATOM 4230 O O . LEU A 1 540 ? -107.075 -2.769 74.803 1.00 45.25 540 LEU A O 1
ATOM 4234 N N . GLU A 1 541 ? -105.495 -4.080 75.700 1.00 44.25 541 GLU A N 1
ATOM 4235 C CA . GLU A 1 541 ? -106.394 -4.690 76.698 1.00 44.25 541 GLU A CA 1
ATOM 4236 C C . GLU A 1 541 ? -106.758 -3.720 77.837 1.00 44.25 541 GLU A C 1
ATOM 4238 O O . GLU A 1 541 ? -107.888 -3.739 78.322 1.00 44.25 541 GLU A O 1
ATOM 4243 N N . ALA A 1 542 ? -105.850 -2.813 78.223 1.00 44.09 542 ALA A N 1
ATOM 4244 C CA . ALA A 1 542 ? -106.092 -1.827 79.284 1.00 44.09 542 ALA A CA 1
ATOM 4245 C C . ALA A 1 542 ? -107.130 -0.744 78.913 1.00 44.09 542 ALA A C 1
ATOM 4247 O O . ALA A 1 542 ? -107.670 -0.089 79.802 1.00 44.09 542 ALA A O 1
ATOM 4248 N N . ILE A 1 543 ? -107.438 -0.578 77.621 1.00 46.19 543 ILE A N 1
ATOM 4249 C CA . ILE A 1 543 ? -108.489 0.321 77.095 1.00 46.19 543 ILE A CA 1
ATOM 4250 C C . ILE A 1 543 ? -109.745 -0.441 76.631 1.00 46.19 543 ILE A C 1
ATOM 4252 O O . ILE A 1 543 ? -110.590 0.117 75.936 1.00 46.19 543 ILE A O 1
ATOM 4256 N N . GLY A 1 544 ? -109.901 -1.705 77.040 1.00 39.62 544 GLY A N 1
ATOM 4257 C CA . GLY A 1 544 ? -111.145 -2.462 76.862 1.00 39.62 544 GLY A CA 1
ATOM 4258 C C . GLY A 1 544 ? -111.338 -3.104 75.484 1.00 39.62 544 GLY A C 1
ATOM 4259 O O . GLY A 1 544 ? -112.457 -3.487 75.146 1.00 39.62 544 GLY A O 1
ATOM 4260 N N . VAL A 1 545 ? -110.279 -3.261 74.682 1.00 44.53 545 VAL A N 1
ATOM 4261 C CA . VAL A 1 545 ? -110.367 -3.918 73.368 1.00 44.53 545 VAL A CA 1
ATOM 4262 C C . VAL A 1 545 ? -110.126 -5.425 73.518 1.00 44.53 545 VAL A C 1
ATOM 4264 O O . VAL A 1 545 ? -108.992 -5.874 73.657 1.00 44.53 545 VAL A O 1
ATOM 4267 N N . SER A 1 546 ? -111.197 -6.224 73.474 1.00 34.56 546 SER A N 1
ATOM 4268 C CA . SER A 1 546 ? -111.129 -7.696 73.479 1.00 34.56 546 SER A CA 1
ATOM 4269 C C . SER A 1 546 ? -110.890 -8.245 72.067 1.00 34.56 546 SER A C 1
ATOM 4271 O O . SER A 1 546 ? -111.689 -7.999 71.163 1.00 34.56 546 SER A O 1
ATOM 4273 N N . ILE A 1 547 ? -109.835 -9.045 71.878 1.00 38.41 547 ILE A N 1
ATOM 4274 C CA . ILE A 1 547 ? -109.519 -9.722 70.609 1.00 38.41 547 ILE A CA 1
ATOM 4275 C C . ILE A 1 547 ? -109.659 -11.237 70.805 1.00 38.41 547 ILE A C 1
ATOM 4277 O O . ILE A 1 547 ? -108.843 -11.861 71.479 1.00 38.41 547 ILE A O 1
ATOM 4281 N N . THR A 1 548 ? -110.676 -11.853 70.197 1.00 34.81 548 THR A N 1
ATOM 4282 C CA . THR A 1 548 ? -110.848 -13.318 70.175 1.00 34.81 548 THR A CA 1
ATOM 4283 C C . THR A 1 548 ? -110.421 -13.880 68.813 1.00 34.81 548 THR A C 1
ATOM 4285 O O . THR A 1 548 ? -110.808 -13.327 67.783 1.00 34.81 548 THR A O 1
ATOM 4288 N N . PRO A 1 549 ? -109.632 -14.969 68.749 1.00 29.53 549 PRO A N 1
ATOM 4289 C CA . PRO A 1 549 ? -109.106 -15.457 67.482 1.00 29.53 549 PRO A CA 1
ATOM 4290 C C . PRO A 1 549 ? -110.097 -16.404 66.790 1.00 29.53 549 PRO A C 1
ATOM 4292 O O . PRO A 1 549 ? -110.394 -17.483 67.300 1.00 29.53 549 PRO A O 1
ATOM 4295 N N . MET A 1 550 ? -110.532 -16.063 65.575 1.00 29.05 550 MET A N 1
ATOM 4296 C CA . MET A 1 550 ? -111.039 -17.044 64.609 1.00 29.05 550 MET A CA 1
ATOM 4297 C C . MET A 1 550 ? -110.390 -16.856 63.235 1.00 29.05 550 MET A C 1
ATOM 4299 O O . MET A 1 550 ? -110.028 -15.756 62.823 1.00 29.05 550 MET A O 1
ATOM 4303 N N . LYS A 1 551 ? -110.163 -17.990 62.567 1.00 35.69 551 LYS A N 1
ATOM 4304 C CA . LYS A 1 551 ? -109.398 -18.131 61.324 1.00 35.69 551 LYS A CA 1
ATOM 4305 C C . LYS A 1 551 ? -109.993 -17.299 60.181 1.00 35.69 551 LYS A C 1
ATOM 4307 O O . LYS A 1 551 ? -111.077 -17.610 59.707 1.00 35.69 551 LYS A O 1
ATOM 4312 N N . GLY A 1 552 ? -109.187 -16.374 59.659 1.00 39.72 552 GLY A N 1
ATOM 4313 C CA . GLY A 1 552 ? -109.315 -15.834 58.302 1.00 39.72 552 GLY A CA 1
ATOM 4314 C C . GLY A 1 552 ? -110.075 -14.509 58.191 1.00 39.72 552 GLY A C 1
ATOM 4315 O O . GLY A 1 552 ? -111.280 -14.508 57.991 1.00 39.72 552 GLY A O 1
ATOM 4316 N N . SER A 1 553 ? -109.312 -13.407 58.178 1.00 32.50 553 SER A N 1
ATOM 4317 C CA . SER A 1 553 ? -109.686 -12.004 57.883 1.00 32.50 553 SER A CA 1
ATOM 4318 C C . SER A 1 553 ? -110.476 -11.236 58.960 1.00 32.50 553 SER A C 1
ATOM 4320 O O . SER A 1 553 ? -111.429 -11.743 59.537 1.00 32.50 553 SER A O 1
ATOM 4322 N N . MET A 1 554 ? -110.043 -9.997 59.244 1.00 27.78 554 MET A N 1
ATOM 4323 C CA . MET A 1 554 ? -110.558 -9.144 60.324 1.00 27.78 554 MET A CA 1
ATOM 4324 C C . MET A 1 554 ? -110.876 -7.738 59.783 1.00 27.78 554 MET A C 1
ATOM 4326 O O . MET A 1 554 ? -109.985 -7.038 59.305 1.00 27.78 554 MET A O 1
ATOM 4330 N N . HIS A 1 555 ? -112.150 -7.346 59.872 1.00 30.27 555 HIS A N 1
ATOM 4331 C CA . HIS A 1 555 ? -112.653 -5.970 59.783 1.00 30.27 555 HIS A CA 1
ATOM 4332 C C . HIS A 1 555 ? -113.026 -5.496 61.199 1.00 30.27 555 HIS A C 1
ATOM 4334 O O . HIS A 1 555 ? -113.467 -6.305 62.013 1.00 30.27 555 HIS A O 1
ATOM 4340 N N . VAL A 1 556 ? -112.862 -4.200 61.491 1.00 31.91 556 VAL A N 1
ATOM 4341 C CA . VAL A 1 556 ? -113.193 -3.583 62.790 1.00 31.91 556 VAL A CA 1
ATOM 4342 C C . VAL A 1 556 ? -114.339 -2.589 62.597 1.00 31.91 556 VAL A C 1
ATOM 4344 O O . VAL A 1 556 ? -114.240 -1.700 61.754 1.00 31.91 556 VAL A O 1
ATOM 4347 N N . GLY A 1 557 ? -115.403 -2.734 63.387 1.00 31.62 557 GLY A N 1
ATOM 4348 C CA . GLY A 1 557 ? -116.499 -1.772 63.520 1.00 31.62 557 GLY A CA 1
ATOM 4349 C C . GLY A 1 557 ? -116.871 -1.608 64.995 1.00 31.62 557 GLY A C 1
ATOM 4350 O O . GLY A 1 557 ? -116.857 -2.588 65.738 1.00 31.62 557 GLY A O 1
ATOM 4351 N N . PHE A 1 558 ? -117.157 -0.372 65.410 1.00 32.56 558 PHE A N 1
ATOM 4352 C CA . PHE A 1 558 ? -117.570 -0.005 66.769 1.00 32.56 558 PHE A CA 1
ATOM 4353 C C . PHE A 1 558 ? -119.100 0.081 66.862 1.00 32.56 558 PHE A C 1
ATOM 4355 O O . PHE A 1 558 ? -119.746 0.517 65.909 1.00 32.56 558 PHE A O 1
ATOM 4362 N N . ALA A 1 559 ? -119.661 -0.301 68.010 1.00 30.86 559 ALA A N 1
ATOM 4363 C CA . ALA A 1 559 ? -121.054 -0.055 68.374 1.00 30.86 559 ALA A CA 1
ATOM 4364 C C . ALA A 1 559 ? -121.096 0.783 69.660 1.00 30.86 559 ALA A C 1
ATOM 4366 O O . ALA A 1 559 ? -120.290 0.572 70.565 1.00 30.86 559 ALA A O 1
ATOM 4367 N N . ASP A 1 560 ? -122.018 1.737 69.681 1.00 34.91 560 ASP A N 1
ATOM 4368 C CA . ASP A 1 560 ? -122.156 2.824 70.649 1.00 34.91 560 ASP A CA 1
ATOM 4369 C C . ASP A 1 560 ? -123.436 2.630 71.485 1.00 34.91 560 ASP A C 1
ATOM 4371 O O . ASP A 1 560 ? -124.412 2.104 70.953 1.00 34.91 560 ASP A O 1
ATOM 4375 N N . GLU A 1 561 ? -123.418 3.057 72.757 1.00 31.89 561 GLU A N 1
ATOM 4376 C CA . GLU A 1 561 ? -124.501 3.766 73.478 1.00 31.89 561 GLU A CA 1
ATOM 4377 C C . GLU A 1 561 ? -124.156 3.959 74.981 1.00 31.89 561 GLU A C 1
ATOM 4379 O O . GLU A 1 561 ? -124.052 2.993 75.737 1.00 31.89 561 GLU A O 1
ATOM 4384 N N . GLY A 1 562 ? -124.080 5.225 75.438 1.00 30.41 562 GLY A N 1
ATOM 4385 C CA . GLY A 1 562 ? -124.597 5.628 76.763 1.00 30.41 562 GLY A CA 1
ATOM 4386 C C . GLY A 1 562 ? -123.682 6.311 77.810 1.00 30.41 562 GLY A C 1
ATOM 4387 O O . GLY A 1 562 ? -123.252 5.660 78.753 1.00 30.41 562 GLY A O 1
ATOM 4388 N N . LEU A 1 563 ? -123.610 7.656 77.746 1.00 31.31 563 LEU A N 1
ATOM 4389 C CA . LEU A 1 563 ? -123.512 8.672 78.839 1.00 31.31 563 LEU A CA 1
ATOM 4390 C C . LEU A 1 563 ? -122.155 9.118 79.482 1.00 31.31 563 LEU A C 1
ATOM 4392 O O . LEU A 1 563 ? -121.594 8.464 80.351 1.00 31.31 563 LEU A O 1
ATOM 4396 N N . LEU A 1 564 ? -121.828 10.396 79.174 1.00 34.19 564 LEU A N 1
ATOM 4397 C CA . LEU A 1 564 ? -121.252 11.516 79.975 1.00 34.19 564 LEU A CA 1
ATOM 4398 C C . LEU A 1 564 ? -119.752 11.577 80.375 1.00 34.19 564 LEU A C 1
ATOM 4400 O O . LEU A 1 564 ? -119.396 11.242 81.498 1.00 34.19 564 LEU A O 1
ATOM 4404 N N . GLN A 1 565 ? -118.920 12.212 79.524 1.00 33.72 565 GLN A N 1
ATOM 4405 C CA . GLN A 1 565 ? -118.134 13.471 79.720 1.00 33.72 565 GLN A CA 1
ATOM 4406 C C . GLN A 1 565 ? -117.108 13.653 78.559 1.00 33.72 565 GLN A C 1
ATOM 4408 O O . GLN A 1 565 ? -116.876 12.688 77.835 1.00 33.72 565 GLN A O 1
ATOM 4413 N N . PRO A 1 566 ? -116.591 14.872 78.253 1.00 37.50 566 PRO A N 1
ATOM 4414 C CA . PRO A 1 566 ? -116.177 15.226 76.888 1.00 37.50 566 PRO A CA 1
ATOM 4415 C C . PRO A 1 566 ? -114.900 14.506 76.415 1.00 37.50 566 PRO A C 1
ATOM 4417 O O . PRO A 1 566 ? -114.004 14.248 77.221 1.00 37.50 566 PRO A O 1
ATOM 4420 N N . PRO A 1 567 ? -114.789 14.210 75.105 1.00 39.75 567 PRO A N 1
ATOM 4421 C CA . PRO A 1 567 ? -113.685 13.435 74.562 1.00 39.75 567 PRO A CA 1
ATOM 4422 C C . PRO A 1 567 ? -112.405 14.274 74.516 1.00 39.75 567 PRO A C 1
ATOM 4424 O O . PRO A 1 567 ? -112.369 15.361 73.940 1.00 39.75 567 PRO A O 1
ATOM 4427 N N . LEU A 1 568 ? -111.336 13.733 75.100 1.00 40.31 568 LEU A N 1
ATOM 4428 C CA . LEU A 1 568 ? -109.973 14.146 74.788 1.00 40.31 568 LEU A CA 1
ATOM 4429 C C . LEU A 1 568 ? -109.777 13.926 73.282 1.00 40.31 568 LEU A C 1
ATOM 4431 O O . LEU A 1 568 ? -110.037 12.827 72.794 1.00 40.31 568 LEU A O 1
ATOM 4435 N N . ASP A 1 569 ? -109.366 14.954 72.541 1.00 46.91 569 ASP A N 1
ATOM 4436 C CA . ASP A 1 569 ? -109.142 14.851 71.099 1.00 46.91 569 ASP A CA 1
ATOM 4437 C C . ASP A 1 569 ? -107.940 13.926 70.828 1.00 46.91 569 ASP A C 1
ATOM 4439 O O . ASP A 1 569 ? -106.773 14.329 70.823 1.00 46.91 569 ASP A O 1
ATOM 4443 N N . VAL A 1 570 ? -108.238 12.632 70.678 1.00 45.00 570 VAL A N 1
ATOM 4444 C CA . VAL A 1 570 ? -107.267 11.554 70.457 1.00 45.00 570 VAL A CA 1
ATOM 4445 C C . VAL A 1 570 ? -106.490 11.780 69.156 1.00 45.00 570 VAL A C 1
ATOM 4447 O O . VAL A 1 570 ? -105.347 11.331 69.052 1.00 45.00 570 VAL A O 1
ATOM 4450 N N . ALA A 1 571 ? -107.046 12.522 68.189 1.00 45.69 571 ALA A N 1
ATOM 4451 C CA . ALA A 1 571 ? -106.322 12.887 66.977 1.00 45.69 571 ALA A CA 1
ATOM 4452 C C . ALA A 1 571 ? -105.205 13.894 67.293 1.00 45.69 571 ALA A C 1
ATOM 4454 O O . ALA A 1 571 ? -104.060 13.672 66.893 1.00 45.69 571 ALA A O 1
ATOM 4455 N N . LEU A 1 572 ? -105.494 14.911 68.113 1.00 42.81 572 LEU A N 1
ATOM 4456 C CA . LEU A 1 572 ? -104.516 15.919 68.535 1.00 42.81 572 LEU A CA 1
ATOM 4457 C C . LEU A 1 572 ? -103.409 15.326 69.428 1.00 42.81 572 LEU A C 1
ATOM 4459 O O . LEU A 1 572 ? -102.231 15.649 69.269 1.00 42.81 572 LEU A O 1
ATOM 4463 N N . ALA A 1 573 ? -103.760 14.408 70.335 1.00 41.59 573 ALA A N 1
ATOM 4464 C CA . ALA A 1 573 ? -102.789 13.723 71.193 1.00 41.59 573 ALA A CA 1
ATOM 4465 C C . ALA A 1 573 ? -101.926 12.708 70.416 1.00 41.59 573 ALA A C 1
ATOM 4467 O O . ALA A 1 573 ? -100.730 12.571 70.687 1.00 41.59 573 ALA A O 1
ATOM 4468 N N . SER A 1 574 ? -102.497 12.026 69.413 1.00 43.56 574 SER A N 1
ATOM 4469 C CA . SER A 1 574 ? -101.750 11.110 68.541 1.00 43.56 574 SER A CA 1
ATOM 4470 C C . SER A 1 574 ? -100.801 11.858 67.603 1.00 43.56 574 SER A C 1
ATOM 4472 O O . SER A 1 574 ? -99.674 11.405 67.395 1.00 43.56 574 SER A O 1
ATOM 4474 N N . GLU A 1 575 ? -101.202 13.017 67.071 1.00 51.44 575 GLU A N 1
ATOM 4475 C CA . GLU A 1 575 ? -100.317 13.862 66.262 1.00 51.44 575 GLU A CA 1
ATOM 4476 C C . GLU A 1 575 ? -99.208 14.508 67.090 1.00 51.44 575 GLU A C 1
ATOM 4478 O O . GLU A 1 575 ? -98.052 14.466 66.666 1.00 51.44 575 GLU A O 1
ATOM 4483 N N . ALA A 1 576 ? -99.511 15.005 68.295 1.00 49.62 576 ALA A N 1
ATOM 4484 C CA . ALA A 1 576 ? -98.498 15.530 69.208 1.00 49.62 576 ALA A CA 1
ATOM 4485 C C . ALA A 1 576 ? -97.473 14.450 69.588 1.00 49.62 576 ALA A C 1
ATOM 4487 O O . ALA A 1 576 ? -96.271 14.678 69.488 1.00 49.62 576 ALA A O 1
ATOM 4488 N N . PHE A 1 577 ? -97.919 13.235 69.924 1.00 44.72 577 PHE A N 1
ATOM 4489 C CA . PHE A 1 577 ? -97.012 12.133 70.252 1.00 44.72 577 PHE A CA 1
ATOM 4490 C C . PHE A 1 577 ? -96.176 11.676 69.046 1.00 44.72 577 PHE A C 1
ATOM 4492 O O . PHE A 1 577 ? -94.971 11.460 69.174 1.00 44.72 577 PHE A O 1
ATOM 4499 N N . ARG A 1 578 ? -96.771 11.579 67.847 1.00 48.19 578 ARG A N 1
ATOM 4500 C CA . ARG A 1 578 ? -96.028 11.237 66.620 1.00 48.19 578 ARG A CA 1
ATOM 4501 C C . ARG A 1 578 ? -95.017 12.314 66.236 1.00 48.19 578 ARG A C 1
ATOM 4503 O O . ARG A 1 578 ? -93.955 11.961 65.723 1.00 48.19 578 ARG A O 1
ATOM 4510 N N . ALA A 1 579 ? -95.326 13.590 66.465 1.00 56.66 579 ALA A N 1
ATOM 4511 C CA . ALA A 1 579 ? -94.423 14.703 66.192 1.00 56.66 579 ALA A CA 1
ATOM 4512 C C . ALA A 1 579 ? -93.220 14.698 67.146 1.00 56.66 579 ALA A C 1
ATOM 4514 O O . ALA A 1 579 ? -92.083 14.767 66.675 1.00 56.66 579 ALA A O 1
ATOM 4515 N N . THR A 1 580 ? -93.450 14.518 68.451 1.00 51.81 580 THR A N 1
ATOM 4516 C CA . THR A 1 580 ? -92.378 14.437 69.457 1.00 51.81 580 THR A CA 1
ATOM 4517 C C . THR A 1 580 ? -91.517 13.190 69.248 1.00 51.81 580 THR A C 1
ATOM 4519 O O . THR A 1 580 ? -90.297 13.289 69.182 1.00 51.81 580 THR A O 1
ATOM 4522 N N . TRP A 1 581 ? -92.130 12.033 68.972 1.00 49.81 581 TRP A N 1
ATOM 4523 C CA . TRP A 1 581 ? -91.399 10.796 68.679 1.00 49.81 581 TRP A CA 1
ATOM 4524 C C . TRP A 1 581 ? -90.556 10.889 67.397 1.00 49.81 581 TRP A C 1
ATOM 4526 O O . TRP A 1 581 ? -89.407 10.451 67.370 1.00 49.81 581 TRP A O 1
ATOM 4536 N N . LYS A 1 582 ? -91.073 11.508 66.322 1.00 53.62 582 LYS A N 1
ATOM 4537 C CA . LYS A 1 582 ? -90.275 11.753 65.105 1.00 53.62 582 LYS A CA 1
ATOM 4538 C C . LYS A 1 582 ? -89.124 12.724 65.355 1.00 53.62 582 LYS A C 1
ATOM 4540 O O . LYS A 1 582 ? -88.060 12.528 64.767 1.00 53.62 582 LYS A O 1
ATOM 4545 N N . ALA A 1 583 ? -89.325 13.757 66.173 1.00 56.06 583 ALA A N 1
ATOM 4546 C CA . ALA A 1 583 ? -88.278 14.713 66.520 1.00 56.06 583 ALA A CA 1
ATOM 4547 C C . ALA A 1 583 ? -87.162 14.043 67.337 1.00 56.06 583 ALA A C 1
ATOM 4549 O O . ALA A 1 583 ? -85.991 14.197 66.991 1.00 56.06 583 ALA A O 1
ATOM 4550 N N . ASP A 1 584 ? -87.522 13.209 68.311 1.00 47.97 584 ASP A N 1
ATOM 4551 C CA . ASP A 1 584 ? -86.569 12.509 69.173 1.00 47.97 584 ASP A CA 1
ATOM 4552 C C . ASP A 1 584 ? -85.821 11.400 68.422 1.00 47.97 584 ASP A C 1
ATOM 4554 O O . ASP A 1 584 ? -84.596 11.310 68.506 1.00 47.97 584 ASP A O 1
ATOM 4558 N N . CYS A 1 585 ? -86.502 10.616 67.576 1.00 45.69 585 CYS A N 1
ATOM 4559 C CA . CYS A 1 585 ? -85.828 9.641 66.715 1.00 45.69 585 CYS A CA 1
ATOM 4560 C C . CYS A 1 585 ? -84.906 10.318 65.692 1.00 45.69 585 CYS A C 1
ATOM 4562 O O . CYS A 1 585 ? -83.809 9.825 65.432 1.00 45.69 585 CYS A O 1
ATOM 4564 N N . LYS A 1 586 ? -85.306 11.465 65.125 1.00 53.12 586 LYS A N 1
ATOM 4565 C CA . LYS A 1 586 ? -84.454 12.231 64.206 1.00 53.12 586 LYS A CA 1
ATOM 4566 C C . LYS A 1 586 ? -83.252 12.828 64.936 1.00 53.12 586 LYS A C 1
ATOM 4568 O O . LYS A 1 586 ? -82.160 12.792 64.377 1.00 53.12 586 LYS A O 1
ATOM 4573 N N . ALA A 1 587 ? -83.412 13.315 66.166 1.00 51.91 587 ALA A N 1
ATOM 4574 C CA . ALA A 1 587 ? -82.309 13.801 66.990 1.00 51.91 587 ALA A CA 1
ATOM 4575 C C . ALA A 1 587 ? -81.319 12.671 67.303 1.00 51.91 587 ALA A C 1
ATOM 4577 O O . ALA A 1 587 ? -80.137 12.815 67.011 1.00 51.91 587 ALA A O 1
ATOM 4578 N N . VAL A 1 588 ? -81.800 11.509 67.755 1.00 44.44 588 VAL A N 1
ATOM 4579 C CA . VAL A 1 588 ? -80.956 10.344 68.060 1.00 44.44 588 VAL A CA 1
ATOM 4580 C C . VAL A 1 588 ? -80.228 9.834 66.815 1.00 44.44 588 VAL A C 1
ATOM 4582 O O . VAL A 1 588 ? -79.017 9.642 66.869 1.00 44.44 588 VAL A O 1
ATOM 4585 N N . VAL A 1 589 ? -80.909 9.693 65.673 1.00 44.66 589 VAL A N 1
ATOM 4586 C CA . VAL A 1 589 ? -80.285 9.246 64.413 1.00 44.66 589 VAL A CA 1
ATOM 4587 C C . VAL A 1 589 ? -79.297 10.283 63.875 1.00 44.66 589 VAL A C 1
ATOM 4589 O O . VAL A 1 589 ? -78.238 9.909 63.385 1.00 44.66 589 VAL A O 1
ATOM 4592 N N . THR A 1 590 ? -79.569 11.582 64.022 1.00 49.41 590 THR A N 1
ATOM 4593 C CA . THR A 1 590 ? -78.637 12.645 63.605 1.00 49.41 590 THR A CA 1
ATOM 4594 C C . THR A 1 590 ? -77.417 12.709 64.528 1.00 49.41 590 THR A C 1
ATOM 4596 O O . THR A 1 590 ? -76.300 12.865 64.047 1.00 49.41 590 THR A O 1
ATOM 4599 N N . THR A 1 591 ? -77.580 12.505 65.840 1.00 48.62 591 THR A N 1
ATOM 4600 C CA . THR A 1 591 ? -76.461 12.369 66.788 1.00 48.62 591 THR A CA 1
ATOM 4601 C C . THR A 1 591 ? -75.646 11.104 66.520 1.00 48.62 591 THR A C 1
ATOM 4603 O O . THR A 1 591 ? -74.428 11.127 66.674 1.00 48.62 591 THR A O 1
ATOM 4606 N N . TRP A 1 592 ? -76.285 10.022 66.073 1.00 41.88 592 TRP A N 1
ATOM 4607 C CA . TRP A 1 592 ? -75.611 8.776 65.707 1.00 41.88 592 TRP A CA 1
ATOM 4608 C C . TRP A 1 592 ? -74.851 8.900 64.379 1.00 41.88 592 TRP A C 1
ATOM 4610 O O . TRP A 1 592 ? -73.686 8.527 64.314 1.00 41.88 592 TRP A O 1
ATOM 4620 N N . ILE A 1 593 ? -75.448 9.521 63.355 1.00 43.75 593 ILE A N 1
ATOM 4621 C CA . ILE A 1 593 ? -74.800 9.809 62.064 1.00 43.75 593 ILE A CA 1
ATOM 4622 C C . ILE A 1 593 ? -73.651 10.813 62.231 1.00 43.75 593 ILE A C 1
ATOM 4624 O O . ILE A 1 593 ? -72.602 10.635 61.621 1.00 43.75 593 ILE A O 1
ATOM 4628 N N . ASN A 1 594 ? -73.805 11.832 63.082 1.00 42.88 594 ASN A N 1
ATOM 4629 C CA . ASN A 1 594 ? -72.747 12.813 63.340 1.00 42.88 594 ASN A CA 1
ATOM 4630 C C . ASN A 1 594 ? -71.619 12.254 64.221 1.00 42.88 594 ASN A C 1
ATOM 4632 O O . ASN A 1 594 ? -70.484 12.686 64.065 1.00 42.88 594 ASN A O 1
ATOM 4636 N N . LYS A 1 595 ? -71.896 11.270 65.091 1.00 42.56 595 LYS A N 1
ATOM 4637 C CA . LYS A 1 595 ? -70.857 10.503 65.804 1.00 42.56 595 LYS A CA 1
ATOM 4638 C C . LYS A 1 595 ? -70.205 9.412 64.953 1.00 42.56 595 LYS A C 1
ATOM 4640 O O . LYS A 1 595 ? -69.121 8.977 65.298 1.00 42.56 595 LYS A O 1
ATOM 4645 N N . ALA A 1 596 ? -70.855 8.966 63.880 1.00 35.94 596 ALA A N 1
ATOM 4646 C CA . ALA A 1 596 ? -70.305 7.997 62.931 1.00 35.94 596 ALA A CA 1
ATOM 4647 C C . ALA A 1 596 ? -69.552 8.655 61.754 1.00 35.94 596 ALA A C 1
ATOM 4649 O O . ALA A 1 596 ? -68.975 7.949 60.932 1.00 35.94 596 ALA A O 1
ATOM 4650 N N . ARG A 1 597 ? -69.581 9.993 61.646 1.00 33.16 597 ARG A N 1
ATOM 4651 C CA . ARG A 1 597 ? -68.869 10.798 60.633 1.00 33.16 597 ARG A CA 1
ATOM 4652 C C . ARG A 1 597 ? -67.594 11.484 61.156 1.00 33.16 597 ARG A C 1
ATOM 4654 O O . ARG A 1 597 ? -66.988 12.225 60.387 1.00 33.16 597 ARG A O 1
ATOM 4661 N N . TRP A 1 598 ? -67.213 11.245 62.411 1.00 32.75 598 TRP A N 1
ATOM 4662 C CA . TRP A 1 598 ? -65.957 11.683 63.027 1.00 32.75 598 TRP A CA 1
ATOM 4663 C C . TRP A 1 598 ? -65.126 10.476 63.436 1.00 32.75 598 TRP A C 1
ATOM 4665 O O . TRP A 1 598 ? -65.739 9.519 63.966 1.00 32.75 598 TRP A O 1
#

pLDDT: mean 71.68, std 19.14, range [27.78, 96.62]

Organism: Zizania palustris (NCBI:txid103762)

Radius of gyration: 61.52 Å; chains: 1; bounding box: 173×48×146 Å